Protein AF-A0A7X6NY94-F1 (afdb_monomer)

Foldseek 3Di:
DDDDDDDDDDDDDDDDDDDDDDDDDDDDDDDDDDDDDDDDDDPPPPPPDPPPPPDAAEADAPDKDKDKDWDAQVCAQAKDWRKHWYDPLWFKKWKAKEKPDPPQWFKWKWKFAQVDPVFQVRGFFTCTSAARHVVVVHGTWMEGAADTHLRGAHHHRDTDMMIIMIRGLGADNRTMMMMMIMHTHNDDDDHHDFFQAADQFQFLWQAWDKFKEAQADEARRAHVQGHDLVLLVVLCVVLPHQEAEHAHELGDRCRRVCNVVCVVPSNHHYWYKYWLQGQQFIKIKTHAHDGSQDRSDPHPPDHVQSSLVVSVLSVIQIAGELQQPQDCVRRPVPPGRHHHRCVVRHDLLSHLEYELAEADQAAPLAGDPSSVVSVVVVLVSVQQPRLYAYFHHNNDRNRNCGQQKMKIFGFSTNHPVRRSVRSNLNRMKIQSRGPPQAKDKWKWWDDPRDIDGFSEEDQDQKTKIKMKIAQQAQKKKFKDKSRHTDDMDHDNDRMDMDIDMDGWDPPRGHLQTIWIWMFIAHPRGTRMTGHTYHYHNDGRDRDDPDNDHDDDDDDDDDDDDDDDDDDDDDDDDDDDDDDPVVVSVVVVVVVVVVVVVVVVVVVVVVPDDDDDDDDD

Sequence (616 aa):
MGQTTGTAAQNTTKNTATARGASALVIASAITAVVAMAGLTAPAATAQQPADAQRVPACVPNEVLKLSGAVEHAAQKTYLLVPFEVPRGVTRVEVGYTWAPLESTTLDLGLWDPDGYDNPDGFRGWGGSRQGRLDKGMAHSWVQADSADRGFTPGPVEPGTWHVELGLAEVADAGATYNVEVLCSDGPVGEAPTADPVDPDHVANDAAGWYRADFHMHSYHSAPNAPSYDEFVNYARAARLDILPVTEYVVTRHQNELGAAQRANPDLLIWPGREIITYFGHATVFGETPSTVEYRHGFEDVTLRGIQTDSVADGAVFGIAHPTVFPEAQFGSTCRGCEFQLGDDIDWSAVTTVEVVTNDTTVGGVENPFIQTAIEFWQARLNEGHRITAVSGSDDKAGPELGSSATMIYAEELSRAGVSRALRAGRAYVQVRGAAGSPTIEFSATADGTTALMGETLVAPQGEFLLEVAGAAGQSVHVIRNGVETASEPVGGETHTMRWTGERDPATEGPLGTYWRIEVRDAVGRTVISNPIFLADTAPVMTEPSTTQRPADTADTEPADRAAVTDAAAETDTPWGVGVGWVWALFGVLALALVAVIRTVAAARSSHPRTTPPAT

Structure (mmCIF, N/CA/C/O backbone):
data_AF-A0A7X6NY94-F1
#
_entry.id   AF-A0A7X6NY94-F1
#
loop_
_atom_site.group_PDB
_atom_site.id
_atom_site.type_symbol
_atom_site.label_atom_id
_atom_site.label_alt_id
_atom_site.label_comp_id
_atom_site.label_asym_id
_atom_site.label_entity_id
_atom_site.label_seq_id
_atom_site.pdbx_PDB_ins_code
_atom_site.Cartn_x
_atom_site.Cartn_y
_atom_site.Cartn_z
_atom_site.occupancy
_atom_site.B_iso_or_equiv
_atom_site.auth_seq_id
_atom_site.auth_comp_id
_atom_site.auth_asym_id
_atom_site.auth_atom_id
_atom_site.pdbx_PDB_model_num
ATOM 1 N N . MET A 1 1 ? -25.349 54.680 50.128 1.00 32.59 1 MET A N 1
ATOM 2 C CA . MET A 1 1 ? -25.637 56.119 50.330 1.00 32.59 1 MET A CA 1
ATOM 3 C C . MET A 1 1 ? -24.506 56.935 49.719 1.00 32.59 1 MET A C 1
ATOM 5 O O . MET A 1 1 ? -23.387 56.678 50.124 1.00 32.59 1 MET A O 1
ATOM 9 N N . GLY A 1 2 ? -24.826 57.820 48.756 1.00 30.81 2 GLY A N 1
ATOM 10 C CA . GLY A 1 2 ? -24.146 59.087 48.377 1.00 30.81 2 GLY A CA 1
ATOM 11 C C . GLY A 1 2 ? -22.627 59.079 48.130 1.00 30.81 2 GLY A C 1
ATOM 12 O O . GLY A 1 2 ? -21.875 58.699 49.009 1.00 30.81 2 GLY A O 1
ATOM 13 N N . GLN A 1 3 ? -22.143 59.426 46.925 1.00 30.77 3 GLN A N 1
ATOM 14 C CA . GLN A 1 3 ? -21.734 60.804 46.538 1.00 30.77 3 GLN A CA 1
ATOM 15 C C . GLN A 1 3 ? -20.610 61.359 47.451 1.00 30.77 3 GLN A C 1
ATOM 17 O O . GLN A 1 3 ? -20.750 61.343 48.662 1.00 30.77 3 GLN A O 1
ATOM 22 N N . THR A 1 4 ? -19.461 61.881 46.997 1.00 30.88 4 THR A N 1
ATOM 23 C CA . THR A 1 4 ? -19.241 62.888 45.937 1.00 30.88 4 THR A CA 1
ATOM 24 C C . THR A 1 4 ? -17.731 63.220 45.828 1.00 30.88 4 THR A C 1
ATOM 26 O O . THR A 1 4 ? -17.069 63.345 46.850 1.00 30.88 4 THR A O 1
ATOM 29 N N . THR A 1 5 ? -17.237 63.375 44.590 1.00 33.22 5 THR A N 1
ATOM 30 C CA . THR A 1 5 ? -16.370 64.447 44.015 1.00 33.22 5 THR A CA 1
ATOM 31 C C . THR A 1 5 ? -15.153 65.060 44.745 1.00 33.22 5 THR A C 1
ATOM 33 O O . THR A 1 5 ? -15.278 65.566 45.853 1.00 33.22 5 THR A O 1
ATOM 36 N N . GLY A 1 6 ? -14.074 65.273 43.963 1.00 28.31 6 GLY A N 1
ATOM 37 C CA . GLY A 1 6 ? -13.203 66.475 43.999 1.00 28.31 6 GLY A CA 1
ATOM 38 C C . GLY A 1 6 ? -11.689 66.182 43.980 1.00 28.31 6 GLY A C 1
ATOM 39 O O . GLY A 1 6 ? -11.174 65.671 44.962 1.00 28.31 6 GLY A O 1
ATOM 40 N N . THR A 1 7 ? -10.977 66.290 42.838 1.00 29.22 7 THR A N 1
ATOM 41 C CA . THR A 1 7 ? -10.109 67.430 42.385 1.00 29.22 7 THR A CA 1
ATOM 42 C C . THR A 1 7 ? -9.039 67.879 43.393 1.00 29.22 7 THR A C 1
ATOM 44 O O . THR A 1 7 ? -9.385 68.121 44.536 1.00 29.22 7 THR A O 1
ATOM 47 N N . ALA A 1 8 ? -7.773 68.199 43.097 1.00 27.72 8 ALA A N 1
ATOM 48 C CA . ALA A 1 8 ? -6.822 68.121 41.978 1.00 27.72 8 ALA A CA 1
ATOM 49 C C . ALA A 1 8 ? -5.482 68.714 42.522 1.00 27.72 8 ALA A C 1
ATOM 51 O O . ALA A 1 8 ? -5.552 69.517 43.449 1.00 27.72 8 ALA A O 1
ATOM 52 N N . ALA A 1 9 ? -4.316 68.383 41.929 1.00 28.88 9 ALA A N 1
ATOM 53 C CA . ALA A 1 9 ? -3.130 69.254 41.679 1.00 28.88 9 ALA A CA 1
ATOM 54 C C . ALA A 1 9 ? -1.736 68.608 41.929 1.00 28.88 9 ALA A C 1
ATOM 56 O O . ALA A 1 9 ? -1.391 68.309 43.063 1.00 28.88 9 ALA A O 1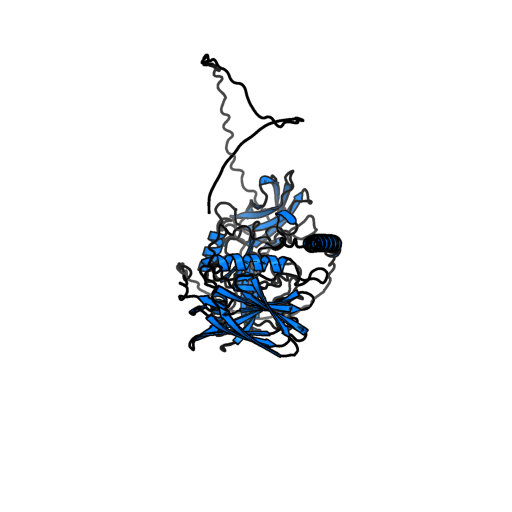
ATOM 57 N N . GLN A 1 10 ? -0.972 68.468 40.821 1.00 29.17 10 GLN A N 1
ATOM 58 C CA . GLN A 1 10 ? 0.436 68.876 40.527 1.00 29.17 10 GLN A CA 1
ATOM 59 C C . GLN A 1 10 ? 1.552 68.586 41.564 1.00 29.17 10 GLN A C 1
ATOM 61 O O . GLN A 1 10 ? 1.364 68.807 42.745 1.00 29.17 10 GLN A O 1
ATOM 66 N N . ASN A 1 11 ? 2.812 68.229 41.269 1.00 28.19 11 ASN A N 1
ATOM 67 C CA . ASN A 1 11 ? 3.702 68.126 40.094 1.00 28.19 11 ASN A CA 1
ATOM 68 C C . ASN A 1 11 ? 4.968 67.380 40.633 1.00 28.19 11 ASN A C 1
ATOM 70 O O . ASN A 1 11 ? 5.318 67.591 41.791 1.00 28.19 11 ASN A O 1
ATOM 74 N N . THR A 1 12 ? 5.695 66.502 39.926 1.00 29.38 12 THR A N 1
ATOM 75 C CA . THR A 1 12 ? 6.967 66.848 39.243 1.00 29.38 12 THR A CA 1
ATOM 76 C C . THR A 1 12 ? 7.635 65.603 38.611 1.00 29.38 12 THR A C 1
ATOM 78 O O . THR A 1 12 ? 8.015 64.658 39.289 1.00 29.38 12 THR A O 1
ATOM 81 N N . THR A 1 13 ? 7.778 65.647 37.282 1.00 28.64 13 THR A N 1
ATOM 82 C CA . THR A 1 13 ? 8.918 65.241 36.418 1.00 28.64 13 THR A CA 1
ATOM 83 C C . THR A 1 13 ? 9.924 64.146 36.839 1.00 28.64 13 THR A C 1
ATOM 85 O O . THR A 1 13 ? 10.750 64.380 37.718 1.00 28.64 13 THR A O 1
ATOM 88 N N . LYS A 1 14 ? 10.084 63.113 35.986 1.00 29.05 14 LYS A N 1
ATOM 89 C CA . LYS A 1 14 ? 11.207 63.004 35.014 1.00 29.05 14 LYS A CA 1
ATOM 90 C C . LYS A 1 14 ? 10.949 61.940 33.922 1.00 29.05 14 LYS A C 1
ATOM 92 O O . LYS A 1 14 ? 10.475 60.848 34.198 1.00 29.05 14 LYS A O 1
ATOM 97 N N . ASN A 1 15 ? 11.258 62.341 32.687 1.00 29.03 15 ASN A N 1
ATOM 98 C CA . ASN A 1 15 ? 10.949 61.732 31.385 1.00 29.03 15 ASN A CA 1
ATOM 99 C C . ASN A 1 15 ? 11.838 60.543 30.982 1.00 29.03 15 ASN A C 1
ATOM 101 O O . ASN A 1 15 ? 13.013 60.511 31.337 1.00 29.03 15 ASN A O 1
ATOM 105 N N . THR A 1 16 ? 11.319 59.689 30.088 1.00 30.47 16 THR A N 1
ATOM 106 C CA . THR A 1 16 ? 11.803 59.451 28.694 1.00 30.47 16 THR A CA 1
ATOM 107 C C . THR A 1 16 ? 10.852 58.431 28.029 1.00 30.47 16 THR A C 1
ATOM 109 O O . THR A 1 16 ? 10.812 57.279 28.428 1.00 30.47 16 THR A O 1
ATOM 112 N N . ALA A 1 17 ? 9.833 58.832 27.260 1.00 29.00 17 ALA A N 1
ATOM 113 C CA . ALA A 1 17 ? 9.810 59.375 25.890 1.00 29.00 17 ALA A CA 1
ATOM 114 C C . ALA A 1 17 ? 10.025 58.324 24.776 1.00 29.00 17 ALA A C 1
ATOM 116 O O . ALA A 1 17 ? 11.103 58.193 24.207 1.00 29.00 17 ALA A O 1
ATOM 117 N N . THR A 1 18 ? 8.934 57.640 24.427 1.00 38.44 18 THR A N 1
ATOM 118 C CA . THR A 1 18 ? 8.571 57.225 23.061 1.00 38.44 18 THR A CA 1
ATOM 119 C C . THR A 1 18 ? 8.146 58.440 22.231 1.00 38.44 18 THR A C 1
ATOM 121 O O . THR A 1 18 ? 7.440 59.299 22.760 1.00 38.44 18 THR A O 1
ATOM 124 N N . ALA A 1 19 ? 8.439 58.476 20.927 1.00 29.94 19 ALA A N 1
ATOM 125 C CA . ALA A 1 19 ? 7.679 59.310 19.991 1.00 29.94 19 ALA A CA 1
ATOM 126 C C . ALA A 1 19 ? 7.686 58.744 18.561 1.00 29.94 19 ALA A C 1
ATOM 128 O O . ALA A 1 19 ? 8.735 58.552 17.950 1.00 29.94 19 ALA A O 1
ATOM 129 N N . ARG A 1 20 ? 6.474 58.529 18.035 1.00 35.94 20 ARG A N 1
ATOM 130 C CA . ARG A 1 20 ? 6.121 58.571 16.609 1.00 35.94 20 ARG A CA 1
ATOM 131 C C . ARG A 1 20 ? 5.634 59.988 16.267 1.00 35.94 20 ARG A C 1
ATOM 133 O O . ARG A 1 20 ? 5.063 60.649 17.130 1.00 35.94 20 ARG A O 1
ATOM 140 N N . GLY A 1 21 ? 5.728 60.356 14.988 1.00 29.72 21 GLY A N 1
ATOM 141 C CA . GLY A 1 21 ? 4.975 61.448 14.345 1.00 29.72 21 GLY A CA 1
ATOM 142 C C . GLY A 1 21 ? 5.889 62.571 13.845 1.00 29.72 21 GLY A C 1
ATOM 143 O O . GLY A 1 21 ? 6.532 63.229 14.646 1.00 29.72 21 GLY A O 1
ATOM 144 N N . ALA A 1 22 ? 6.135 62.709 12.540 1.00 34.19 22 ALA A N 1
ATOM 145 C CA . ALA A 1 22 ? 5.253 63.214 11.474 1.00 34.19 22 ALA A CA 1
ATOM 146 C C . ALA A 1 22 ? 5.587 64.676 11.134 1.00 34.19 22 ALA A C 1
ATOM 148 O O . ALA A 1 22 ? 5.623 65.530 12.013 1.00 34.19 22 ALA A O 1
ATOM 149 N N . SER A 1 23 ? 5.763 64.969 9.845 1.00 27.16 23 SER A N 1
ATOM 150 C CA . SER A 1 23 ? 5.424 66.263 9.240 1.00 27.16 23 SER A CA 1
ATOM 151 C C . SER A 1 23 ? 5.294 66.111 7.725 1.00 27.16 23 SER A C 1
ATOM 153 O O . SER A 1 23 ? 6.116 65.474 7.073 1.00 27.16 23 SER A O 1
ATOM 155 N N . ALA A 1 24 ? 4.205 66.676 7.211 1.00 31.03 24 ALA A N 1
ATOM 156 C CA . ALA A 1 24 ? 3.831 66.804 5.808 1.00 31.03 24 ALA A CA 1
ATOM 157 C C . ALA A 1 24 ? 4.477 68.051 5.166 1.00 31.03 24 ALA A C 1
ATOM 159 O O . ALA A 1 24 ? 4.896 68.941 5.904 1.00 31.03 24 ALA A O 1
ATOM 160 N N . LEU A 1 25 ? 4.486 68.149 3.823 1.00 31.06 25 LEU A N 1
ATOM 161 C CA . LEU A 1 25 ? 3.691 69.115 3.021 1.00 31.06 25 LEU A CA 1
ATOM 162 C C . LEU A 1 25 ? 4.217 69.240 1.554 1.00 31.06 25 LEU A C 1
ATOM 164 O O . LEU A 1 25 ? 5.357 69.639 1.368 1.00 31.06 25 LEU A O 1
ATOM 168 N N . VAL A 1 26 ? 3.360 68.875 0.570 1.00 31.17 26 VAL A N 1
ATOM 169 C CA . VAL A 1 26 ? 2.935 69.522 -0.726 1.00 31.17 26 VAL A CA 1
ATOM 170 C C . VAL A 1 26 ? 4.036 70.209 -1.599 1.00 31.17 26 VAL A C 1
ATOM 172 O O . VAL A 1 26 ? 4.880 70.909 -1.068 1.00 31.17 26 VAL A O 1
ATOM 175 N N . ILE A 1 27 ? 4.129 70.139 -2.944 1.00 28.53 27 ILE A N 1
ATOM 176 C CA . ILE A 1 27 ? 3.182 70.469 -4.043 1.00 28.53 27 ILE A CA 1
ATOM 177 C C . ILE A 1 27 ? 3.674 69.848 -5.383 1.00 28.53 27 ILE A C 1
ATOM 179 O O . ILE A 1 27 ? 4.869 69.709 -5.617 1.00 28.53 27 ILE A O 1
ATOM 183 N N . ALA A 1 28 ? 2.710 69.532 -6.256 1.00 32.38 28 ALA A N 1
ATOM 184 C CA . ALA A 1 28 ? 2.757 68.992 -7.620 1.00 32.38 28 ALA A CA 1
ATOM 185 C C . ALA A 1 28 ? 3.628 69.709 -8.680 1.00 32.38 28 ALA A C 1
ATOM 187 O O . ALA A 1 28 ? 3.784 70.927 -8.636 1.00 32.38 28 ALA A O 1
ATOM 188 N N . SER A 1 29 ? 4.016 68.974 -9.738 1.00 27.92 29 SER A N 1
ATOM 189 C CA . SER A 1 29 ? 3.728 69.303 -11.156 1.00 27.92 29 SER A CA 1
ATOM 190 C C . SER A 1 29 ? 4.192 68.202 -12.127 1.00 27.92 29 SER A C 1
ATOM 192 O O . SER A 1 29 ? 5.144 67.477 -11.864 1.00 27.92 29 SER A O 1
ATOM 194 N N . ALA A 1 30 ? 3.451 68.092 -13.231 1.00 36.19 30 ALA A N 1
ATOM 195 C CA . ALA A 1 30 ? 3.515 67.112 -14.313 1.00 36.19 30 ALA A CA 1
ATOM 196 C C . ALA A 1 30 ? 4.832 67.088 -15.115 1.00 36.19 30 ALA A C 1
ATOM 198 O O . ALA A 1 30 ? 5.547 68.082 -15.123 1.00 36.19 30 ALA A O 1
ATOM 199 N N . ILE A 1 31 ? 5.065 66.001 -15.869 1.00 30.12 31 ILE A N 1
ATOM 200 C CA . ILE A 1 31 ? 5.474 66.007 -17.291 1.00 30.12 31 ILE A CA 1
ATOM 201 C C . ILE A 1 31 ? 5.360 64.580 -17.856 1.00 30.12 31 ILE A C 1
ATOM 203 O O . ILE A 1 31 ? 5.976 63.632 -17.376 1.00 30.12 31 ILE A O 1
ATOM 207 N N 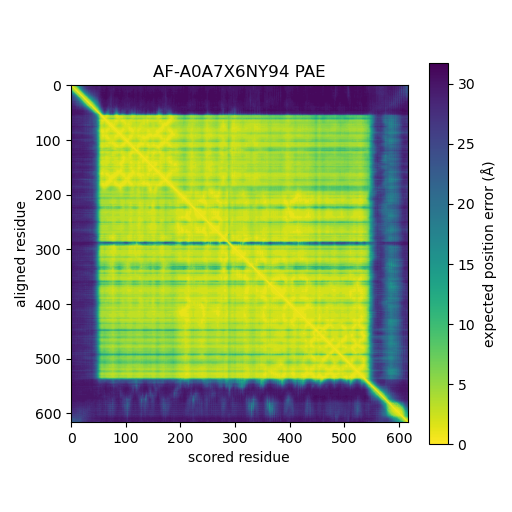. THR A 1 32 ? 4.552 64.462 -18.905 1.00 39.97 32 THR A N 1
ATOM 208 C CA . THR A 1 32 ? 4.471 63.336 -19.836 1.00 39.97 32 THR A CA 1
ATOM 209 C C . THR A 1 32 ? 5.689 63.378 -20.760 1.00 39.97 32 THR A C 1
ATOM 211 O O . THR A 1 32 ? 5.915 64.398 -21.407 1.00 39.97 32 THR A O 1
ATOM 214 N N . ALA A 1 33 ? 6.442 62.284 -20.876 1.00 32.12 33 ALA A N 1
ATOM 215 C CA . ALA A 1 33 ? 7.466 62.127 -21.907 1.00 32.12 33 ALA A CA 1
ATOM 216 C C . ALA A 1 33 ? 7.213 60.833 -22.688 1.00 32.12 33 ALA A C 1
ATOM 218 O O . ALA A 1 33 ? 7.522 59.731 -22.243 1.00 32.12 33 ALA A O 1
ATOM 219 N N . VAL A 1 34 ? 6.616 61.005 -23.867 1.00 39.75 34 VAL A N 1
ATOM 220 C CA . VAL A 1 34 ? 6.594 60.022 -24.950 1.00 39.75 34 VAL A CA 1
ATOM 221 C C . VAL A 1 34 ? 8.007 59.958 -25.524 1.00 39.75 34 VAL A C 1
ATOM 223 O O . VAL A 1 34 ? 8.497 60.957 -26.047 1.00 39.75 34 VAL A O 1
ATOM 226 N N . VAL A 1 35 ? 8.654 58.797 -25.449 1.00 33.88 35 VAL A N 1
ATOM 227 C CA . VAL A 1 35 ? 9.869 58.516 -26.222 1.00 33.88 35 VAL A CA 1
ATOM 228 C C . VAL A 1 35 ? 9.495 57.542 -27.328 1.00 33.88 35 VAL A C 1
ATOM 230 O O . VAL A 1 35 ? 9.319 56.348 -27.107 1.00 33.88 35 VAL A O 1
ATOM 233 N N . ALA A 1 36 ? 9.352 58.089 -28.532 1.00 38.28 36 ALA A N 1
ATOM 234 C CA . ALA A 1 36 ? 9.341 57.331 -29.768 1.00 38.28 36 ALA A CA 1
ATOM 235 C C . ALA A 1 36 ? 10.786 56.933 -30.103 1.00 38.28 36 ALA A C 1
ATOM 237 O O . ALA A 1 36 ? 11.604 57.786 -30.443 1.00 38.28 36 ALA A O 1
ATOM 238 N N . MET A 1 37 ? 11.100 55.642 -30.008 1.00 33.44 37 MET A N 1
ATOM 239 C CA . MET A 1 37 ? 12.315 55.068 -30.586 1.00 33.44 37 MET A CA 1
ATOM 240 C C . MET A 1 37 ? 11.949 54.431 -31.924 1.00 33.44 37 MET A C 1
ATOM 242 O O . MET A 1 37 ? 11.422 53.323 -31.988 1.00 33.44 37 MET A O 1
ATOM 246 N N . ALA A 1 38 ? 12.214 55.170 -33.000 1.00 38.31 38 ALA A N 1
ATOM 247 C CA . ALA A 1 38 ? 12.243 54.644 -34.354 1.00 38.31 38 ALA A CA 1
ATOM 248 C C . ALA A 1 38 ? 13.493 53.760 -34.507 1.00 38.31 38 ALA A C 1
ATOM 250 O O . ALA A 1 38 ? 14.601 54.259 -34.701 1.00 38.31 38 ALA A O 1
ATOM 251 N N . GLY A 1 39 ? 13.313 52.446 -34.380 1.00 32.72 39 GLY A N 1
ATOM 252 C CA . GLY A 1 39 ? 14.311 51.454 -34.764 1.00 32.72 39 GLY A CA 1
ATOM 253 C C . GLY A 1 39 ? 14.253 51.217 -36.270 1.00 32.72 39 GLY A C 1
ATOM 254 O O . GLY A 1 39 ? 13.211 50.841 -36.803 1.00 32.72 39 GLY A O 1
ATOM 255 N N . LEU A 1 40 ? 15.371 51.461 -36.952 1.00 37.47 40 LEU A N 1
ATOM 256 C CA . LEU A 1 40 ? 15.571 51.114 -38.353 1.00 37.47 40 LEU A CA 1
ATOM 257 C C . LEU A 1 40 ? 15.333 49.614 -38.576 1.00 37.47 40 LEU A C 1
ATOM 259 O O . LEU A 1 40 ? 15.922 48.767 -37.910 1.00 37.47 40 LEU A O 1
ATOM 263 N N . THR A 1 41 ? 14.495 49.301 -39.558 1.00 36.94 41 THR A N 1
ATOM 264 C CA . THR A 1 41 ? 14.276 47.955 -40.084 1.00 36.94 41 THR A CA 1
ATOM 265 C C . THR A 1 41 ? 15.526 47.467 -40.819 1.00 36.94 41 THR A C 1
ATOM 267 O O . THR A 1 41 ? 15.808 47.919 -41.930 1.00 36.94 41 THR A O 1
ATOM 270 N N . ALA A 1 42 ? 16.252 46.520 -40.230 1.00 41.75 42 ALA A N 1
ATOM 271 C CA . ALA A 1 42 ? 17.051 45.562 -40.986 1.00 41.75 42 ALA A CA 1
ATOM 272 C C . ALA A 1 42 ? 16.210 44.283 -41.136 1.00 41.75 42 ALA A C 1
ATOM 274 O O . ALA A 1 42 ? 15.584 43.873 -40.154 1.00 41.75 42 ALA A O 1
ATOM 275 N N . PRO A 1 43 ? 16.142 43.646 -42.319 1.00 34.75 43 PRO A N 1
ATOM 276 C CA . PRO A 1 43 ? 15.462 42.370 -42.440 1.00 34.75 43 PRO A CA 1
ATOM 277 C C . PRO A 1 43 ? 16.298 41.342 -41.676 1.00 34.75 43 PRO A C 1
ATOM 279 O O . PRO A 1 43 ? 17.362 40.929 -42.134 1.00 34.75 43 PRO A O 1
ATOM 282 N N . ALA A 1 44 ? 15.839 40.949 -40.489 1.00 34.38 44 ALA A N 1
ATOM 283 C CA . ALA A 1 44 ? 16.283 39.701 -39.902 1.00 34.38 44 ALA A CA 1
ATOM 284 C C . ALA A 1 44 ? 15.772 38.607 -40.840 1.00 34.38 44 ALA A C 1
ATOM 286 O O . ALA A 1 44 ? 14.573 38.344 -40.909 1.00 34.38 44 ALA A O 1
ATOM 287 N N . ALA A 1 45 ? 16.681 38.040 -41.630 1.00 37.91 45 ALA A N 1
ATOM 288 C CA . ALA A 1 45 ? 16.433 36.780 -42.294 1.00 37.91 45 ALA A CA 1
ATOM 289 C C . ALA A 1 45 ? 16.026 35.794 -41.196 1.00 37.91 45 ALA A C 1
ATOM 291 O O . ALA A 1 45 ? 16.847 35.400 -40.369 1.00 37.91 45 ALA A O 1
ATOM 292 N N . THR A 1 46 ? 14.744 35.447 -41.157 1.00 37.75 46 THR A N 1
ATOM 293 C CA . THR A 1 46 ? 14.263 34.259 -40.471 1.00 37.75 46 THR A CA 1
ATOM 294 C C . THR A 1 46 ? 14.927 33.083 -41.167 1.00 37.75 46 THR A C 1
ATOM 296 O O . THR A 1 46 ? 14.424 32.554 -42.158 1.00 37.75 46 THR A O 1
ATOM 299 N N . ALA A 1 47 ? 16.109 32.706 -40.684 1.00 39.84 47 ALA A N 1
ATOM 300 C CA . ALA A 1 47 ? 16.592 31.353 -40.838 1.00 39.84 47 ALA A CA 1
ATOM 301 C C . ALA A 1 47 ? 15.615 30.489 -40.040 1.00 39.84 47 ALA A C 1
ATOM 303 O O . ALA A 1 47 ? 15.801 30.241 -38.853 1.00 39.84 47 ALA A O 1
ATOM 304 N N . GLN A 1 48 ? 14.512 30.118 -40.690 1.00 34.59 48 GLN A N 1
ATOM 305 C CA . GLN A 1 48 ? 13.716 28.978 -40.288 1.00 34.59 48 GLN A CA 1
ATOM 306 C C . GLN A 1 48 ? 14.704 27.809 -40.296 1.00 34.59 48 GLN A C 1
ATOM 308 O O . GLN A 1 48 ? 15.103 27.340 -41.365 1.00 34.59 48 GLN A O 1
ATOM 313 N N . GLN A 1 49 ? 15.187 27.411 -39.118 1.00 37.22 49 GLN A N 1
ATOM 314 C CA . GLN A 1 49 ? 15.798 26.100 -38.990 1.00 37.22 49 GLN A CA 1
ATOM 315 C C . GLN A 1 49 ? 14.736 25.104 -39.464 1.00 37.22 49 GLN A C 1
ATOM 317 O O . GLN A 1 49 ? 13.590 25.194 -39.008 1.00 37.22 49 GLN A O 1
ATOM 322 N N . PRO A 1 50 ? 15.050 24.211 -40.414 1.00 38.91 50 PRO A N 1
ATOM 323 C CA . PRO A 1 50 ? 14.157 23.102 -40.676 1.00 38.91 50 PRO A CA 1
ATOM 324 C C . PRO A 1 50 ? 13.983 22.363 -39.349 1.00 38.91 50 PRO A C 1
ATOM 326 O O . PRO A 1 50 ? 14.965 22.094 -38.657 1.00 38.91 50 PRO A O 1
ATOM 329 N N . ALA A 1 51 ? 12.734 22.101 -38.971 1.00 42.69 51 ALA A N 1
ATOM 330 C CA . ALA A 1 51 ? 12.437 21.123 -37.944 1.00 42.69 51 ALA A CA 1
ATOM 331 C C . ALA A 1 51 ? 12.940 19.776 -38.479 1.00 42.69 51 ALA A C 1
ATOM 333 O O . ALA A 1 51 ? 12.237 19.099 -39.228 1.00 42.69 51 ALA A O 1
ATOM 334 N N . ASP A 1 52 ? 14.193 19.437 -38.177 1.00 41.91 52 ASP A N 1
ATOM 335 C CA . ASP A 1 52 ? 14.646 18.058 -38.234 1.00 41.91 52 ASP A CA 1
ATOM 336 C C . ASP A 1 52 ? 13.779 17.325 -37.2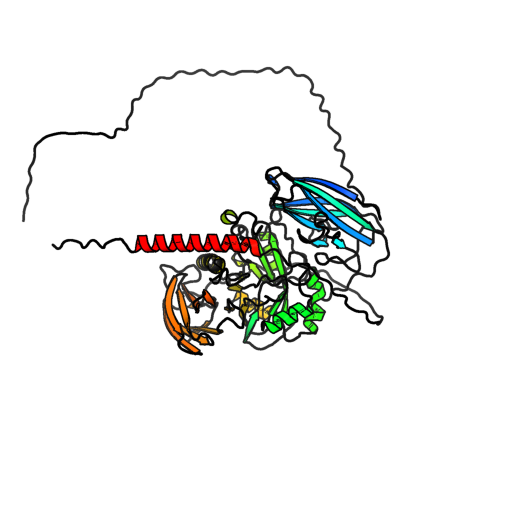14 1.00 41.91 52 ASP A C 1
ATOM 338 O O . ASP A 1 52 ? 13.955 17.474 -36.005 1.00 41.91 52 ASP A O 1
ATOM 342 N N . ALA A 1 53 ? 12.784 16.585 -37.701 1.00 48.59 53 ALA A N 1
ATOM 343 C CA . ALA A 1 53 ? 12.176 15.529 -36.916 1.00 48.59 53 ALA A CA 1
ATOM 344 C C . ALA A 1 53 ? 13.318 14.563 -36.591 1.00 48.59 53 ALA A C 1
ATOM 346 O O . ALA A 1 53 ? 13.741 13.782 -37.447 1.00 48.59 53 ALA A O 1
ATOM 347 N N . GLN A 1 54 ? 13.900 14.717 -35.403 1.00 62.16 54 GLN A N 1
ATOM 348 C CA . GLN A 1 54 ? 15.021 13.913 -34.954 1.00 62.16 54 GLN A CA 1
ATOM 349 C C . GLN A 1 54 ? 14.565 12.458 -34.988 1.00 62.16 54 GLN A C 1
ATOM 351 O O . GLN A 1 54 ? 13.678 12.050 -34.244 1.00 62.16 54 GLN A O 1
ATOM 356 N N . ARG A 1 55 ? 15.099 11.703 -35.951 1.00 84.25 55 ARG A N 1
ATOM 357 C CA . ARG A 1 55 ? 14.695 10.321 -36.187 1.00 84.25 55 ARG A CA 1
ATOM 358 C C . ARG A 1 55 ? 15.016 9.514 -34.927 1.00 84.25 55 ARG A C 1
ATOM 360 O O . ARG A 1 55 ? 16.166 9.526 -34.486 1.00 84.25 55 ARG A O 1
ATOM 367 N N . VAL A 1 56 ? 14.013 8.833 -34.375 1.00 93.00 56 VAL A N 1
ATOM 368 C CA . VAL A 1 56 ? 14.173 7.968 -33.202 1.00 93.00 56 VAL A CA 1
ATOM 369 C C . VAL A 1 56 ? 15.231 6.891 -33.515 1.00 93.00 56 VAL A C 1
ATOM 371 O O . VAL A 1 56 ? 15.147 6.254 -34.572 1.00 93.00 56 VAL A O 1
ATOM 374 N N . PRO A 1 57 ? 16.275 6.720 -32.680 1.00 96.00 57 PRO A N 1
ATOM 375 C CA . PRO A 1 57 ? 17.328 5.737 -32.928 1.00 96.00 57 PRO A CA 1
ATOM 376 C C . PRO A 1 57 ? 16.808 4.300 -32.848 1.00 96.00 57 PRO A C 1
ATOM 378 O O . PRO A 1 57 ? 16.034 3.973 -31.955 1.00 96.00 57 PRO A O 1
ATOM 381 N N . ALA A 1 58 ? 17.268 3.429 -33.748 1.00 96.62 58 ALA A N 1
ATOM 382 C CA . ALA A 1 58 ? 16.884 2.020 -33.755 1.00 96.62 58 ALA A CA 1
ATOM 383 C C . ALA A 1 58 ? 17.850 1.143 -32.957 1.00 96.62 58 ALA A C 1
ATOM 385 O O . ALA A 1 58 ? 19.069 1.288 -33.056 1.00 96.62 58 ALA A O 1
ATOM 386 N N . CYS A 1 59 ? 17.287 0.197 -32.213 1.00 96.62 59 CYS A N 1
ATOM 387 C CA . CYS A 1 59 ? 17.998 -0.828 -31.472 1.00 96.62 59 CYS A CA 1
ATOM 388 C C . CYS A 1 59 ? 18.355 -1.989 -32.413 1.00 96.62 59 CYS A C 1
ATOM 390 O O . CYS A 1 59 ? 17.565 -2.905 -32.644 1.00 96.62 59 CYS A O 1
ATOM 392 N N . VAL A 1 60 ? 19.531 -1.909 -33.038 1.00 95.62 60 VAL A N 1
ATOM 393 C CA . VAL A 1 60 ? 20.023 -2.954 -33.948 1.00 95.62 60 VAL A CA 1
ATOM 394 C C . VAL A 1 60 ? 20.372 -4.209 -33.134 1.00 95.62 60 VAL A C 1
ATOM 396 O O . VAL A 1 60 ? 21.097 -4.088 -32.144 1.00 95.62 60 VAL A O 1
ATOM 399 N N . PRO A 1 61 ? 19.897 -5.411 -33.522 1.00 94.81 61 PRO A N 1
ATOM 400 C CA . PRO A 1 61 ? 20.201 -6.632 -32.786 1.00 94.81 61 PRO A CA 1
ATOM 401 C C . PRO A 1 61 ? 21.703 -6.855 -32.584 1.00 94.81 61 PRO A C 1
ATOM 403 O O . PRO A 1 61 ? 22.484 -6.778 -33.534 1.00 94.81 61 PRO A O 1
ATOM 406 N N . ASN A 1 62 ? 22.088 -7.205 -31.357 1.00 90.12 62 ASN A N 1
ATOM 407 C CA . ASN A 1 62 ? 23.458 -7.473 -30.911 1.00 90.12 62 ASN A CA 1
ATOM 408 C C . ASN A 1 62 ? 24.402 -6.251 -30.911 1.00 90.12 62 ASN A C 1
ATOM 410 O O . ASN A 1 62 ? 25.617 -6.412 -30.776 1.00 90.12 62 ASN A O 1
ATOM 414 N N . GLU A 1 63 ? 23.862 -5.034 -31.016 1.00 95.94 63 GLU A N 1
ATOM 415 C CA . GLU A 1 63 ? 24.594 -3.780 -30.820 1.00 95.94 63 GLU A CA 1
ATOM 416 C C . GLU A 1 63 ? 24.066 -3.025 -29.592 1.00 95.94 63 GLU A C 1
ATOM 418 O O . GLU A 1 63 ? 22.892 -3.119 -29.240 1.00 95.94 63 GLU A O 1
ATOM 423 N N . VAL A 1 64 ? 24.941 -2.254 -28.935 1.00 97.62 64 VAL A N 1
ATOM 424 C CA . VAL A 1 64 ? 24.537 -1.399 -27.809 1.00 97.62 64 VAL A CA 1
ATOM 425 C C . VAL A 1 64 ? 24.069 -0.052 -28.338 1.00 97.62 64 VAL A C 1
ATOM 427 O O . VAL A 1 64 ? 24.887 0.760 -28.781 1.00 97.62 64 VAL A O 1
ATOM 430 N N . LEU A 1 65 ? 22.770 0.219 -28.239 1.00 98.50 65 LEU A N 1
ATOM 431 C CA . LEU A 1 65 ? 22.232 1.552 -28.470 1.00 98.50 65 LEU A CA 1
ATOM 432 C C . LEU A 1 65 ? 22.431 2.396 -27.206 1.00 98.50 65 LEU A C 1
ATOM 434 O O . LEU A 1 65 ? 21.903 2.071 -26.147 1.00 98.50 65 LEU A O 1
ATOM 438 N N . LYS A 1 66 ? 23.190 3.490 -27.315 1.00 98.25 66 LYS A N 1
ATOM 439 C CA . LYS A 1 66 ? 23.431 4.422 -26.205 1.00 98.25 66 LYS A CA 1
ATOM 440 C C . LYS A 1 66 ? 22.644 5.706 -26.404 1.00 98.25 66 LYS A C 1
ATOM 442 O O . LYS A 1 66 ? 22.830 6.392 -27.408 1.00 98.25 66 LYS A O 1
ATOM 447 N N . LEU A 1 67 ? 21.809 6.037 -25.430 1.00 98.38 67 LEU A N 1
ATOM 448 C CA . LEU A 1 67 ? 20.973 7.232 -25.407 1.00 98.38 67 LEU A CA 1
ATOM 449 C C . LEU A 1 67 ? 21.368 8.050 -24.183 1.00 98.38 67 LEU A C 1
ATOM 451 O O . LEU A 1 67 ? 21.399 7.529 -23.073 1.00 98.38 67 LEU A O 1
ATOM 455 N N . SER A 1 68 ? 21.715 9.317 -24.365 1.00 97.88 68 SER A N 1
ATOM 456 C CA . SER A 1 68 ? 22.163 10.167 -23.265 1.00 97.88 68 SER A CA 1
ATOM 457 C C . SER A 1 68 ? 21.495 11.527 -23.300 1.00 97.88 68 SER A C 1
ATOM 459 O O . SER A 1 68 ? 21.079 12.016 -24.351 1.00 97.88 68 SER A O 1
ATOM 461 N N . GLY A 1 69 ? 21.398 12.139 -22.126 1.00 98.00 69 GLY A N 1
ATOM 462 C CA . GLY A 1 69 ? 20.776 13.440 -21.962 1.00 98.00 69 GLY A CA 1
ATOM 463 C C . GLY A 1 69 ? 21.094 14.059 -20.611 1.00 98.00 69 GLY A C 1
ATOM 464 O O . GLY A 1 69 ? 21.899 13.541 -19.833 1.00 98.00 69 GLY A O 1
ATOM 465 N N . ALA A 1 70 ? 20.462 15.198 -20.354 1.00 98.31 70 ALA A N 1
ATOM 466 C CA . ALA A 1 70 ? 20.560 15.918 -19.097 1.00 98.31 70 ALA A CA 1
ATOM 467 C C . ALA A 1 70 ? 19.173 16.377 -18.645 1.00 98.31 70 ALA A C 1
ATOM 469 O O . ALA A 1 70 ? 18.294 16.620 -19.472 1.00 98.31 70 ALA A O 1
ATOM 470 N N . VAL A 1 71 ? 19.005 16.491 -17.335 1.00 98.31 71 VAL A N 1
ATOM 471 C CA . VAL A 1 71 ? 17.809 16.997 -16.670 1.00 98.31 71 VAL A CA 1
ATOM 472 C C . VAL A 1 71 ? 18.218 18.082 -15.684 1.00 98.31 71 VAL A C 1
ATOM 474 O O . VAL A 1 71 ? 19.221 17.963 -14.982 1.00 98.31 71 VAL A O 1
ATOM 477 N N . GLU A 1 72 ? 17.445 19.158 -15.644 1.00 98.31 72 GLU A N 1
ATOM 478 C CA . GLU A 1 72 ? 17.640 20.247 -14.689 1.00 98.31 72 GLU A CA 1
ATOM 479 C C . GLU A 1 72 ? 17.002 19.890 -13.341 1.00 98.31 72 GLU A C 1
ATOM 481 O O . GLU A 1 72 ? 16.050 19.113 -13.288 1.00 98.31 72 GLU A O 1
ATOM 486 N N . HIS A 1 73 ? 17.459 20.509 -12.249 1.00 97.56 73 HIS A N 1
ATOM 487 C CA . HIS A 1 73 ? 16.896 20.298 -10.904 1.00 97.56 73 HIS A CA 1
ATOM 488 C C . HIS A 1 73 ? 15.368 20.486 -10.838 1.00 97.56 73 HIS A C 1
ATOM 490 O O . HIS A 1 73 ? 14.668 19.789 -10.104 1.00 97.56 73 HIS A O 1
ATOM 496 N N . ALA A 1 74 ? 14.835 21.418 -11.633 1.00 96.88 74 ALA A N 1
ATOM 497 C CA . ALA A 1 74 ? 13.402 21.698 -11.704 1.00 96.88 74 ALA A CA 1
ATOM 498 C C . ALA A 1 74 ? 12.568 20.531 -12.266 1.00 96.88 74 ALA A C 1
ATOM 500 O O . ALA A 1 74 ? 11.351 20.552 -12.127 1.00 96.88 74 ALA A O 1
ATOM 501 N N . ALA A 1 75 ? 13.205 19.537 -12.893 1.00 95.81 75 ALA A N 1
ATOM 502 C CA . ALA A 1 75 ? 12.553 18.334 -13.399 1.00 95.81 75 ALA A CA 1
ATOM 503 C C . ALA A 1 75 ? 12.456 17.215 -12.346 1.00 95.81 75 ALA A C 1
ATOM 505 O O . ALA A 1 75 ? 11.999 16.126 -12.661 1.00 95.81 75 ALA A O 1
ATOM 506 N N . GLN A 1 76 ? 12.898 17.425 -11.105 1.00 95.38 76 GLN A N 1
ATOM 507 C CA . GLN A 1 76 ? 12.668 16.427 -10.058 1.00 95.38 76 GLN A CA 1
ATOM 508 C C . GLN A 1 76 ? 11.167 16.153 -9.866 1.00 95.38 76 GLN A C 1
ATOM 510 O O . GLN A 1 76 ? 10.329 17.025 -10.104 1.00 95.38 76 GLN A O 1
ATOM 515 N N . LYS A 1 77 ? 10.843 14.956 -9.380 1.00 94.56 77 LYS A N 1
ATOM 516 C CA . LYS A 1 77 ? 9.476 14.480 -9.142 1.00 94.56 77 LYS A CA 1
ATOM 517 C C . LYS A 1 77 ? 8.583 14.518 -10.390 1.00 94.56 77 LYS A C 1
ATOM 519 O O . LYS A 1 77 ? 7.376 14.713 -10.292 1.00 94.56 77 LYS A O 1
ATOM 524 N N . THR A 1 78 ? 9.181 14.317 -11.561 1.00 95.44 78 THR A N 1
ATOM 525 C CA . THR A 1 78 ? 8.476 14.067 -12.824 1.00 95.44 78 THR A CA 1
ATOM 526 C C . THR A 1 78 ? 9.095 12.862 -13.537 1.00 95.44 78 THR A C 1
ATOM 528 O O . THR A 1 78 ? 9.894 12.131 -12.949 1.00 95.44 78 THR A O 1
ATOM 531 N N . TYR A 1 79 ? 8.739 12.653 -14.799 1.00 96.94 79 TYR A N 1
ATOM 532 C CA . TYR A 1 79 ? 9.129 11.493 -15.586 1.00 96.94 79 TYR A CA 1
ATOM 533 C C . TYR A 1 79 ? 9.664 11.943 -16.942 1.00 96.94 79 TYR A C 1
ATOM 535 O O . TYR A 1 79 ? 9.208 12.931 -17.519 1.00 96.94 79 TYR A O 1
ATOM 543 N N . LEU A 1 80 ? 10.656 11.217 -17.446 1.00 97.75 80 LEU A N 1
ATOM 544 C CA . LEU A 1 80 ? 11.252 11.438 -18.755 1.00 97.75 80 LEU A CA 1
ATOM 545 C C . LEU A 1 80 ? 11.160 10.159 -19.583 1.00 97.75 80 LEU A C 1
ATOM 547 O O . LEU A 1 80 ? 11.620 9.106 -19.152 1.00 97.75 80 LEU A O 1
ATOM 551 N N . LEU A 1 81 ? 10.614 10.273 -20.791 1.00 97.69 81 LEU A N 1
ATOM 552 C CA . LEU A 1 81 ? 10.462 9.160 -21.720 1.00 97.69 81 LEU A CA 1
ATOM 553 C C . LEU A 1 81 ? 11.540 9.271 -22.797 1.00 97.69 81 LEU A C 1
ATOM 555 O O . LEU A 1 81 ? 11.642 10.280 -23.497 1.00 97.69 81 LEU A O 1
ATOM 559 N N . VAL A 1 82 ? 12.363 8.233 -22.916 1.00 98.31 82 VAL A N 1
ATOM 560 C CA . VAL A 1 82 ? 13.474 8.159 -23.866 1.00 98.31 82 VAL A CA 1
ATOM 561 C C . VAL A 1 82 ? 13.095 7.177 -24.983 1.00 98.31 82 VAL A C 1
ATOM 563 O O . VAL A 1 82 ? 13.146 5.964 -24.754 1.00 98.31 82 VAL A O 1
ATOM 566 N N . PRO A 1 83 ? 12.697 7.663 -26.176 1.00 98.12 83 PRO A N 1
ATOM 567 C CA . PRO A 1 83 ? 12.199 6.803 -27.244 1.00 98.12 83 PRO A CA 1
ATOM 568 C C . PRO A 1 83 ? 13.327 6.065 -27.977 1.00 98.12 83 PRO A C 1
ATOM 570 O O . PRO A 1 83 ? 14.405 6.621 -28.218 1.00 98.12 83 PRO A O 1
ATOM 573 N N . PHE A 1 84 ? 13.046 4.836 -28.408 1.00 98.50 84 PHE A N 1
ATOM 574 C CA . PHE A 1 84 ? 13.883 4.046 -29.313 1.00 98.50 84 PHE A CA 1
ATOM 575 C C . PHE A 1 84 ? 13.023 3.144 -30.210 1.00 98.50 84 PHE A C 1
ATOM 577 O O . PHE A 1 84 ? 11.920 2.754 -29.846 1.00 98.50 84 PHE A O 1
ATOM 584 N N . GLU A 1 85 ? 13.518 2.799 -31.396 1.00 98.31 85 GLU A N 1
ATOM 585 C CA . GLU A 1 85 ? 12.818 1.901 -32.322 1.00 98.31 85 GLU A CA 1
ATOM 586 C C . GLU A 1 85 ? 13.270 0.453 -32.126 1.00 98.31 85 GLU A C 1
ATOM 588 O O . GLU A 1 85 ? 14.468 0.158 -32.189 1.00 98.31 85 GLU A O 1
ATOM 593 N N . VAL A 1 86 ? 12.313 -0.461 -31.977 1.00 98.50 86 VAL A N 1
ATOM 594 C CA . VAL A 1 86 ? 12.525 -1.913 -31.991 1.00 98.50 86 VAL A CA 1
ATOM 595 C C . VAL A 1 86 ? 12.207 -2.457 -33.389 1.00 98.50 86 VAL A C 1
ATOM 597 O O . VAL A 1 86 ? 11.062 -2.380 -33.843 1.00 98.50 86 VAL A O 1
ATOM 600 N N . PRO A 1 87 ? 13.198 -3.002 -34.122 1.00 97.56 87 PRO A N 1
ATOM 601 C CA . PRO A 1 87 ? 12.968 -3.592 -35.438 1.00 97.56 87 PRO A CA 1
ATOM 602 C C . PRO A 1 87 ? 12.123 -4.871 -35.395 1.00 97.56 87 PRO A C 1
ATOM 604 O O . PRO A 1 87 ? 12.102 -5.610 -34.414 1.00 97.56 87 PRO A O 1
ATOM 607 N N . ARG A 1 88 ? 11.500 -5.210 -36.531 1.00 97.31 88 ARG A N 1
ATOM 608 C CA . ARG A 1 88 ? 10.830 -6.508 -36.708 1.00 97.31 88 ARG A CA 1
ATOM 609 C C . ARG A 1 88 ? 11.820 -7.660 -36.520 1.00 97.31 88 ARG A C 1
ATOM 611 O O . ARG A 1 88 ? 12.873 -7.662 -37.154 1.00 97.31 88 ARG A O 1
ATOM 618 N N . GLY A 1 89 ? 11.411 -8.669 -35.753 1.00 96.50 89 GLY A N 1
ATOM 619 C CA . GLY A 1 89 ? 12.183 -9.892 -35.519 1.00 96.50 89 GLY A CA 1
ATOM 620 C C . GLY A 1 89 ? 13.041 -9.862 -34.256 1.00 96.50 89 GLY A C 1
ATOM 621 O O . GLY A 1 89 ? 13.638 -10.883 -33.935 1.00 96.50 89 GLY A O 1
ATOM 622 N N . VAL A 1 90 ? 13.083 -8.738 -33.531 1.00 98.31 90 VAL A N 1
ATOM 623 C CA . VAL A 1 90 ? 13.611 -8.713 -32.162 1.00 98.31 90 VAL A CA 1
ATOM 624 C C . VAL A 1 90 ? 12.718 -9.576 -31.276 1.00 98.31 90 VAL A C 1
ATOM 626 O O . VAL A 1 90 ? 11.496 -9.502 -31.352 1.00 98.31 90 VAL A O 1
ATOM 629 N N . THR A 1 91 ? 13.341 -10.399 -30.446 1.00 98.00 91 THR A N 1
ATOM 630 C CA . THR A 1 91 ? 12.675 -11.315 -29.517 1.00 98.00 91 THR A CA 1
ATOM 631 C C . THR A 1 91 ? 12.925 -10.956 -28.057 1.00 98.00 91 THR A C 1
ATOM 633 O O . THR A 1 91 ? 12.195 -11.429 -27.189 1.00 98.00 91 THR A O 1
ATOM 636 N N . ARG A 1 92 ? 13.925 -10.108 -27.783 1.00 98.38 92 ARG A N 1
ATOM 637 C CA . ARG A 1 92 ? 14.298 -9.650 -26.441 1.00 98.38 92 ARG A CA 1
ATOM 638 C C . ARG A 1 92 ? 14.803 -8.210 -26.474 1.00 98.38 92 ARG A C 1
ATOM 640 O O . ARG A 1 92 ? 15.618 -7.864 -27.333 1.00 98.38 92 ARG A O 1
ATOM 647 N N . VAL A 1 93 ? 14.357 -7.417 -25.503 1.00 98.75 93 VAL A N 1
ATOM 648 C CA . VAL A 1 93 ? 14.809 -6.043 -25.237 1.00 98.75 93 VAL A CA 1
ATOM 649 C C . VAL A 1 93 ? 15.402 -5.991 -23.835 1.00 98.75 93 VAL A C 1
ATOM 651 O O . VAL A 1 93 ? 14.792 -6.490 -22.891 1.00 98.75 93 VAL A O 1
ATOM 654 N N . GLU A 1 94 ? 16.571 -5.374 -23.692 1.00 98.62 94 GLU A N 1
ATOM 655 C CA . GLU A 1 94 ? 17.238 -5.161 -22.407 1.00 98.62 94 GLU A CA 1
ATOM 656 C C . GLU A 1 94 ? 17.611 -3.691 -22.236 1.00 98.62 94 GLU A C 1
ATOM 658 O O . GLU A 1 94 ? 18.063 -3.043 -23.180 1.00 98.62 94 GLU A O 1
ATOM 663 N N . VAL A 1 95 ? 17.436 -3.168 -21.027 1.00 98.69 95 VAL A N 1
ATOM 664 C CA . VAL A 1 95 ? 17.648 -1.767 -20.679 1.00 98.69 95 VAL A CA 1
ATOM 665 C C . VAL A 1 95 ? 18.475 -1.645 -19.405 1.00 98.69 95 VAL A C 1
ATOM 667 O O . VAL A 1 95 ? 18.232 -2.296 -18.391 1.00 98.69 95 VAL A O 1
ATOM 670 N N . GLY A 1 96 ? 19.488 -0.796 -19.462 1.00 98.50 96 GLY A N 1
ATOM 671 C CA . GLY A 1 96 ? 20.360 -0.471 -18.344 1.00 98.50 96 GLY A CA 1
ATOM 672 C C . GLY A 1 96 ? 20.668 1.013 -18.364 1.00 98.50 96 GLY A C 1
ATOM 673 O O . GLY A 1 96 ? 20.531 1.672 -19.392 1.00 98.50 96 GLY A O 1
ATOM 674 N N . TYR A 1 97 ? 21.054 1.573 -17.227 1.00 98.62 97 TYR A N 1
ATOM 675 C CA . TYR A 1 97 ? 21.235 3.010 -17.113 1.00 98.62 97 TYR A CA 1
ATOM 676 C C . TYR A 1 97 ? 22.225 3.408 -16.020 1.00 98.62 97 TYR A C 1
ATOM 678 O O . TYR A 1 97 ? 22.555 2.650 -15.105 1.00 98.62 97 TYR A O 1
ATOM 686 N N . THR A 1 98 ? 22.729 4.629 -16.164 1.00 98.56 98 THR A N 1
ATOM 687 C CA . THR A 1 98 ? 23.640 5.307 -15.238 1.00 98.56 98 THR A CA 1
ATOM 688 C C . THR A 1 98 ? 23.300 6.790 -15.184 1.00 98.56 98 THR A C 1
ATOM 690 O O . THR A 1 98 ? 22.692 7.326 -16.115 1.00 98.56 98 THR A O 1
ATOM 693 N N . TRP A 1 99 ? 23.747 7.475 -14.134 1.00 98.12 99 TRP A N 1
ATOM 694 C CA . TRP A 1 99 ? 23.651 8.928 -14.041 1.00 98.12 99 TRP A CA 1
ATOM 695 C C . TRP A 1 99 ? 24.827 9.547 -13.293 1.00 98.12 99 TRP A C 1
ATOM 697 O O . TRP A 1 99 ? 25.589 8.864 -12.607 1.00 98.12 99 TRP A O 1
ATOM 707 N N . ALA A 1 100 ? 24.957 10.864 -13.426 1.00 97.50 100 ALA A N 1
ATOM 708 C CA . ALA A 1 100 ? 25.869 11.683 -12.644 1.00 97.50 100 ALA A CA 1
ATOM 709 C C . ALA A 1 100 ? 25.256 13.073 -12.379 1.00 97.50 100 ALA A C 1
ATOM 711 O O . ALA A 1 100 ? 24.661 13.629 -13.304 1.00 97.50 100 ALA A O 1
ATOM 712 N N . PRO A 1 101 ? 25.451 13.670 -11.186 1.00 97.12 101 PRO A N 1
ATOM 713 C CA . PRO A 1 101 ? 26.191 13.128 -10.038 1.00 97.12 101 PRO A CA 1
ATOM 714 C C . PRO A 1 101 ? 25.425 12.001 -9.325 1.00 97.12 101 PRO A C 1
ATOM 716 O O . PRO A 1 101 ? 24.212 11.924 -9.424 1.00 97.12 101 PRO A O 1
ATOM 719 N N . LEU A 1 102 ? 26.126 11.110 -8.614 1.00 95.00 102 LEU A N 1
ATOM 720 C CA . LEU A 1 102 ? 25.475 10.033 -7.842 1.00 95.00 102 LEU A CA 1
ATOM 721 C C . LEU A 1 102 ? 24.846 10.533 -6.535 1.00 95.00 102 LEU A C 1
ATOM 723 O O . LEU A 1 102 ? 23.944 9.900 -5.995 1.00 95.00 102 LEU A O 1
ATOM 727 N N . GLU A 1 103 ? 25.367 11.634 -6.004 1.00 92.88 103 GLU A N 1
ATOM 728 C CA . GLU A 1 103 ? 24.895 12.253 -4.773 1.00 92.88 103 GLU A CA 1
ATOM 729 C C . GLU A 1 103 ? 23.691 13.152 -5.080 1.00 92.88 103 GLU A C 1
ATOM 731 O O . GLU A 1 103 ? 23.684 13.847 -6.100 1.00 92.88 103 GLU A O 1
ATOM 736 N N . SER A 1 104 ? 22.666 13.106 -4.224 1.00 93.12 104 SER A N 1
ATOM 737 C CA . SER A 1 104 ? 21.423 13.883 -4.378 1.00 93.12 104 SER A CA 1
ATOM 738 C C . SER A 1 104 ? 20.766 13.749 -5.757 1.00 93.12 104 SER A C 1
ATOM 740 O O . SER A 1 104 ? 20.163 14.688 -6.259 1.00 93.12 104 SER A O 1
ATOM 742 N N . THR A 1 105 ? 20.916 12.595 -6.408 1.00 96.06 105 THR A N 1
ATOM 743 C CA . THR A 1 105 ? 20.212 12.261 -7.649 1.00 96.06 105 THR A CA 1
ATOM 744 C C . THR A 1 105 ? 19.789 10.806 -7.592 1.00 96.06 105 THR A C 1
ATOM 746 O O . THR A 1 105 ? 20.618 9.915 -7.385 1.00 96.06 105 THR A O 1
ATOM 749 N N . THR A 1 106 ? 18.505 10.563 -7.819 1.00 96.50 106 THR A N 1
ATOM 750 C CA . THR A 1 106 ? 17.941 9.225 -7.946 1.00 96.50 106 THR A CA 1
ATOM 751 C C . THR A 1 106 ? 17.033 9.196 -9.157 1.00 96.50 106 THR A C 1
ATOM 753 O O . THR A 1 106 ? 16.041 9.919 -9.197 1.00 96.50 106 THR A O 1
ATOM 756 N N . LEU A 1 107 ? 17.385 8.341 -10.118 1.00 97.62 107 LEU A N 1
ATOM 757 C CA . LEU A 1 107 ? 16.556 8.044 -11.275 1.00 97.62 107 LEU A CA 1
ATOM 758 C C . LEU A 1 107 ? 16.001 6.619 -11.161 1.00 97.62 107 LEU A C 1
ATOM 760 O O . LEU A 1 107 ? 16.739 5.689 -10.818 1.00 97.62 107 LEU A O 1
ATOM 764 N N . ASP A 1 108 ? 14.728 6.445 -11.478 1.00 97.06 108 ASP A N 1
ATOM 765 C CA . ASP A 1 108 ? 14.016 5.168 -11.501 1.00 97.06 108 ASP A CA 1
ATOM 766 C C . ASP A 1 108 ? 13.850 4.665 -12.937 1.00 97.06 108 ASP A C 1
ATOM 768 O O . ASP A 1 108 ? 13.723 5.473 -13.848 1.00 97.06 108 ASP A O 1
ATOM 772 N N . LEU A 1 109 ? 13.861 3.346 -13.142 1.00 97.75 109 LEU A N 1
ATOM 773 C CA . LEU A 1 109 ? 13.752 2.721 -14.460 1.00 97.75 109 LEU A CA 1
ATOM 774 C C . LEU A 1 109 ? 12.364 2.111 -14.682 1.00 97.75 109 LEU A C 1
ATOM 776 O O . LEU A 1 109 ? 11.944 1.257 -13.897 1.00 97.75 109 LEU A O 1
ATOM 780 N N . GLY A 1 110 ? 11.725 2.467 -15.794 1.00 97.12 110 GLY A N 1
ATOM 781 C CA . GLY A 1 110 ? 10.560 1.779 -16.353 1.00 97.12 110 GLY A CA 1
ATOM 782 C C . GLY A 1 110 ? 10.710 1.512 -17.853 1.00 97.12 110 GLY A C 1
ATOM 783 O O . GLY A 1 110 ? 11.643 2.005 -18.495 1.00 97.12 110 GLY A O 1
ATOM 784 N N . LEU A 1 111 ? 9.809 0.710 -18.418 1.00 97.81 111 LEU A N 1
ATOM 785 C CA . LEU A 1 111 ? 9.809 0.360 -19.839 1.00 97.81 111 LEU A CA 1
ATOM 786 C C . LEU A 1 111 ? 8.383 0.328 -20.389 1.00 97.81 111 LEU A C 1
ATOM 788 O O . LEU A 1 111 ? 7.499 -0.270 -19.777 1.00 97.81 111 LEU A O 1
ATOM 792 N N . TRP A 1 112 ? 8.205 0.925 -21.564 1.00 97.69 112 TRP A N 1
ATOM 793 C CA . TRP A 1 112 ? 6.947 0.969 -22.300 1.00 97.69 112 TRP A CA 1
ATOM 794 C C . TRP A 1 112 ? 7.149 0.486 -23.732 1.00 97.69 112 TRP A C 1
ATOM 796 O O . TRP A 1 112 ? 8.175 0.790 -24.352 1.00 97.69 112 TRP A O 1
ATOM 806 N N . ASP A 1 113 ? 6.184 -0.264 -24.240 1.00 97.31 113 ASP A N 1
ATOM 807 C CA . ASP A 1 113 ? 6.210 -0.869 -25.568 1.00 97.31 113 ASP A CA 1
ATOM 808 C C . ASP A 1 113 ? 5.451 -0.007 -26.616 1.00 97.31 113 ASP A C 1
ATOM 810 O O . ASP A 1 113 ? 5.114 1.151 -26.327 1.00 97.31 113 ASP A O 1
ATOM 814 N N . PRO A 1 114 ? 5.247 -0.492 -27.861 1.00 97.00 114 PRO A N 1
ATOM 815 C CA . PRO A 1 114 ? 4.605 0.263 -28.931 1.00 97.00 114 PRO A CA 1
ATOM 816 C C . PRO A 1 114 ? 3.121 0.559 -28.731 1.00 97.00 114 PRO A C 1
ATOM 818 O O . PRO A 1 114 ? 2.601 1.379 -29.491 1.00 97.00 114 PRO A O 1
ATOM 821 N N . ASP A 1 115 ? 2.448 -0.059 -27.755 1.00 94.44 115 ASP A N 1
ATOM 822 C CA . ASP A 1 115 ? 1.062 0.288 -27.418 1.00 94.44 115 ASP A CA 1
ATOM 823 C C . ASP A 1 115 ? 0.964 1.679 -26.767 1.00 94.44 115 ASP A C 1
ATOM 825 O O . ASP A 1 115 ? -0.122 2.262 -26.721 1.00 94.44 115 ASP A O 1
ATOM 829 N N . GLY A 1 116 ? 2.108 2.252 -26.370 1.00 90.44 116 GLY A N 1
ATOM 830 C CA . GLY A 1 116 ? 2.264 3.659 -26.012 1.00 90.44 116 GLY A CA 1
ATOM 831 C C . GLY A 1 116 ? 2.589 3.867 -24.538 1.00 90.44 116 GLY A C 1
ATOM 832 O O . GLY A 1 116 ? 2.186 3.095 -23.676 1.00 90.44 116 GLY A O 1
ATOM 833 N N . TYR A 1 117 ? 3.323 4.941 -24.232 1.00 91.69 117 TYR A N 1
ATOM 834 C CA . TYR A 1 117 ? 3.564 5.330 -22.840 1.00 91.69 117 TYR A CA 1
ATOM 835 C C . TYR A 1 117 ? 2.357 6.038 -22.217 1.00 91.69 117 TYR A C 1
ATOM 837 O O . TYR A 1 117 ? 2.341 6.222 -21.013 1.00 91.69 117 TYR A O 1
ATOM 845 N N . ASP A 1 118 ? 1.393 6.495 -23.011 1.00 89.81 118 ASP A N 1
ATOM 846 C CA . ASP A 1 118 ? 0.152 7.160 -22.599 1.00 89.81 118 ASP A CA 1
ATOM 847 C C . ASP A 1 118 ? -1.012 6.170 -22.410 1.00 89.81 118 ASP A C 1
ATOM 849 O O . ASP A 1 118 ? -2.111 6.558 -22.014 1.00 89.81 118 ASP A O 1
ATOM 853 N N . ASN A 1 119 ? -0.764 4.885 -22.670 1.00 88.56 119 ASN A N 1
ATOM 854 C CA . ASN A 1 119 ? -1.695 3.791 -22.464 1.00 88.56 119 ASN A CA 1
ATOM 855 C C . ASN A 1 119 ? -1.098 2.781 -21.466 1.00 88.56 119 ASN A C 1
ATOM 857 O O . ASN A 1 119 ? -0.050 2.202 -21.755 1.00 88.56 119 ASN A O 1
ATOM 861 N N . PRO A 1 120 ? -1.751 2.505 -20.323 1.00 82.75 120 PRO A N 1
ATOM 862 C CA . PRO A 1 120 ? -1.264 1.525 -19.355 1.00 82.75 120 PRO A CA 1
ATOM 863 C C . PRO A 1 120 ? -1.032 0.111 -19.911 1.00 82.75 120 PRO A C 1
ATOM 865 O O . PRO A 1 120 ? -0.220 -0.624 -19.349 1.00 82.75 120 PRO A O 1
ATOM 868 N N . ASP A 1 121 ? -1.693 -0.273 -21.009 1.00 86.69 121 ASP A N 1
ATOM 869 C CA . ASP A 1 121 ? -1.452 -1.566 -21.671 1.00 86.69 121 ASP A CA 1
ATOM 870 C C . ASP A 1 121 ? -0.027 -1.671 -22.243 1.00 86.69 121 ASP A C 1
ATOM 872 O O . ASP A 1 121 ? 0.539 -2.761 -22.281 1.00 86.69 121 ASP A O 1
ATOM 876 N N . GLY A 1 122 ? 0.593 -0.539 -22.600 1.00 93.00 122 GLY A N 1
ATOM 877 C CA . GLY A 1 122 ? 1.976 -0.499 -23.072 1.00 93.00 122 GLY A CA 1
ATOM 878 C C . GLY A 1 122 ? 3.016 -0.641 -21.960 1.00 93.00 122 GLY A C 1
ATOM 879 O O . GLY A 1 122 ? 4.216 -0.701 -22.236 1.00 93.00 122 GLY A O 1
ATOM 880 N N . PHE A 1 123 ? 2.607 -0.687 -20.689 1.00 94.44 123 PHE A N 1
ATOM 881 C CA . PHE A 1 123 ? 3.524 -0.801 -19.561 1.00 94.44 123 PHE A CA 1
ATOM 882 C C . PHE A 1 123 ? 4.156 -2.194 -19.484 1.00 94.44 123 PHE A C 1
ATOM 884 O O . PHE A 1 123 ? 3.490 -3.203 -19.252 1.00 94.44 123 PHE A O 1
ATOM 891 N N . ARG A 1 124 ? 5.485 -2.259 -19.594 1.00 95.31 124 ARG A N 1
ATOM 892 C CA . ARG A 1 124 ? 6.244 -3.518 -19.515 1.00 95.31 124 ARG A CA 1
ATOM 893 C C . ARG A 1 124 ? 6.889 -3.766 -18.171 1.00 95.31 124 ARG A C 1
ATOM 895 O O . ARG A 1 124 ? 7.365 -4.876 -17.944 1.00 95.31 124 ARG A O 1
ATOM 902 N N . GLY A 1 125 ? 6.917 -2.772 -17.294 1.00 94.50 125 GLY A N 1
ATOM 903 C CA . GLY A 1 125 ? 7.437 -2.930 -15.948 1.00 94.50 125 GLY A CA 1
ATOM 904 C C . GLY A 1 125 ? 8.241 -1.752 -15.444 1.00 94.50 125 GLY A C 1
ATOM 905 O O . GLY A 1 125 ? 8.560 -0.804 -16.165 1.00 94.50 125 GLY A O 1
ATOM 906 N N . TRP A 1 126 ? 8.593 -1.863 -14.172 1.00 95.12 126 TRP A N 1
ATOM 907 C CA . TRP A 1 126 ? 9.311 -0.855 -13.421 1.00 95.12 126 TRP A CA 1
ATOM 908 C C . TRP A 1 126 ? 10.262 -1.536 -12.442 1.00 95.12 126 TRP A C 1
ATOM 910 O O . TRP A 1 126 ? 9.857 -2.303 -11.570 1.00 95.12 126 TRP A O 1
ATOM 920 N N . GLY A 1 127 ? 11.553 -1.246 -12.587 1.00 92.56 127 GLY A N 1
ATOM 921 C CA . GLY A 1 127 ? 12.600 -1.732 -11.688 1.00 92.56 127 GLY A CA 1
ATOM 922 C C . GLY A 1 127 ? 13.029 -0.701 -10.645 1.00 92.56 127 GLY A C 1
ATOM 923 O O . GLY A 1 127 ? 13.813 -1.017 -9.738 1.00 92.56 127 GLY A O 1
ATOM 924 N N . GLY A 1 128 ? 12.556 0.541 -10.785 1.00 93.69 128 GLY A N 1
ATOM 925 C CA . GLY A 1 128 ? 13.007 1.674 -9.988 1.00 93.69 128 GLY A CA 1
ATOM 926 C C . GLY A 1 128 ? 14.520 1.844 -10.042 1.00 93.69 128 GLY A C 1
ATOM 927 O O . GLY A 1 128 ? 15.190 1.382 -10.961 1.00 93.69 128 GLY A O 1
ATOM 928 N N . SER A 1 129 ? 15.087 2.437 -8.999 1.00 92.81 129 SER A N 1
ATOM 929 C CA . SER A 1 129 ? 16.540 2.488 -8.786 1.00 92.81 129 SER A CA 1
ATOM 930 C C . SER A 1 129 ? 17.181 1.176 -8.303 1.00 92.81 129 SER A C 1
ATOM 932 O O . SER A 1 129 ? 18.337 1.183 -7.861 1.00 92.81 129 SER A O 1
ATOM 934 N N . ARG A 1 130 ? 16.455 0.048 -8.390 1.00 91.38 130 ARG A N 1
ATOM 935 C CA . ARG A 1 130 ? 16.827 -1.266 -7.828 1.00 91.38 130 ARG A CA 1
ATOM 936 C C . ARG A 1 130 ? 17.189 -2.324 -8.880 1.00 91.38 130 ARG A C 1
ATOM 938 O O . ARG A 1 130 ? 17.575 -3.426 -8.494 1.00 91.38 130 ARG A O 1
ATOM 945 N N . GLN A 1 131 ? 17.048 -2.024 -10.171 1.00 94.31 131 GLN A N 1
ATOM 946 C CA . GLN A 1 131 ? 17.435 -2.889 -11.299 1.00 94.31 131 GLN A CA 1
ATOM 947 C C . GLN A 1 131 ? 18.067 -2.039 -12.402 1.00 94.31 131 GLN A C 1
ATOM 949 O O . GLN A 1 131 ? 17.886 -0.828 -12.404 1.00 94.31 131 GLN A O 1
ATOM 954 N N . GLY A 1 132 ? 18.848 -2.630 -13.307 1.00 95.81 132 GLY A N 1
ATOM 955 C CA . GLY A 1 132 ? 19.423 -1.903 -14.446 1.00 95.81 132 GLY A CA 1
ATOM 956 C C . GLY A 1 132 ? 20.521 -0.879 -14.114 1.00 95.81 132 GLY A C 1
ATOM 957 O O . GLY A 1 132 ? 21.015 -0.216 -15.022 1.00 95.81 132 GLY A O 1
ATOM 958 N N . ARG A 1 133 ? 20.933 -0.728 -12.845 1.00 96.75 133 ARG A N 1
ATOM 959 C CA . ARG A 1 133 ? 21.986 0.211 -12.404 1.00 96.75 133 ARG A CA 1
ATOM 960 C C . ARG A 1 133 ? 23.386 -0.276 -12.767 1.00 96.75 133 ARG A C 1
ATOM 962 O O . ARG A 1 133 ? 24.068 -0.915 -11.956 1.00 96.75 133 ARG A O 1
ATOM 969 N N . LEU A 1 134 ? 23.845 0.075 -13.964 1.00 97.56 134 LEU A N 1
ATOM 970 C CA . LEU A 1 134 ? 25.138 -0.385 -14.481 1.00 97.56 134 LEU A CA 1
ATOM 971 C C . LEU A 1 134 ? 26.318 0.181 -13.671 1.00 97.56 134 LEU A C 1
ATOM 973 O O . LEU A 1 134 ? 27.331 -0.492 -13.493 1.00 97.56 134 LEU A O 1
ATOM 977 N N . ASP A 1 135 ? 26.175 1.381 -13.098 1.00 95.69 135 ASP A N 1
ATOM 978 C CA . ASP A 1 135 ? 27.179 1.997 -12.216 1.00 95.69 135 ASP A CA 1
ATOM 979 C C . ASP A 1 135 ? 27.358 1.236 -10.892 1.00 95.69 135 ASP A C 1
ATOM 981 O O . ASP A 1 135 ? 28.402 1.345 -10.246 1.00 95.69 135 ASP A O 1
ATOM 985 N N . LYS A 1 136 ? 26.365 0.422 -10.512 1.00 95.44 136 LYS A N 1
ATOM 986 C CA . LYS A 1 136 ? 26.418 -0.488 -9.361 1.00 95.44 136 LYS A CA 1
ATOM 987 C C . LYS A 1 136 ? 26.714 -1.939 -9.746 1.00 95.44 136 LYS A C 1
ATOM 989 O O . LYS A 1 136 ? 26.632 -2.813 -8.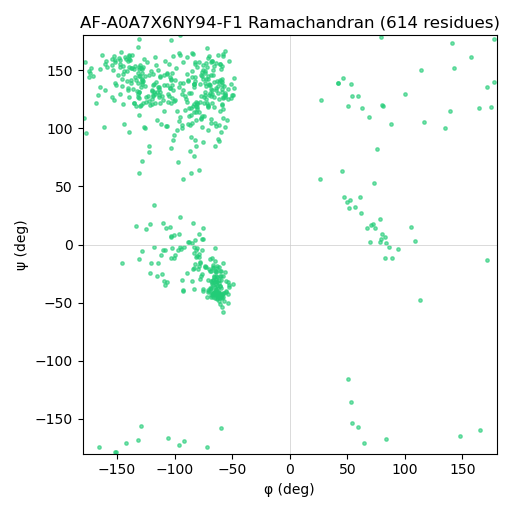888 1.00 95.44 136 LYS A O 1
ATOM 994 N N . GLY A 1 137 ? 27.059 -2.200 -11.007 1.00 96.38 137 GLY A N 1
ATOM 995 C CA . GLY A 1 137 ? 27.332 -3.547 -11.508 1.00 96.38 137 GLY A CA 1
ATOM 996 C C . GLY A 1 137 ? 26.090 -4.435 -11.624 1.00 96.38 137 GLY A C 1
ATOM 997 O O . GLY A 1 137 ? 26.236 -5.651 -11.710 1.00 96.38 137 GLY A O 1
ATOM 998 N N . MET A 1 138 ? 24.884 -3.857 -11.609 1.00 96.12 138 MET A N 1
ATOM 999 C CA . MET A 1 138 ? 23.661 -4.605 -11.906 1.00 96.12 138 MET A CA 1
ATOM 1000 C C . MET A 1 138 ? 23.586 -4.896 -13.408 1.00 96.12 138 MET A C 1
ATOM 1002 O O . MET A 1 138 ? 24.053 -4.094 -14.216 1.00 96.12 138 MET A O 1
ATOM 1006 N N . ALA A 1 139 ? 22.994 -6.031 -13.775 1.00 96.69 139 ALA A N 1
ATOM 1007 C CA . ALA A 1 139 ? 22.702 -6.350 -15.170 1.00 96.69 139 ALA A CA 1
ATOM 1008 C C . ALA A 1 139 ? 21.575 -5.459 -15.721 1.00 96.69 139 ALA A C 1
ATOM 1010 O O . ALA A 1 139 ? 20.814 -4.861 -14.953 1.00 96.69 139 ALA A O 1
ATOM 1011 N N . HIS A 1 140 ? 21.466 -5.392 -17.048 1.00 97.94 140 HIS A N 1
ATOM 1012 C CA . HIS A 1 140 ? 20.311 -4.817 -17.735 1.00 97.94 140 HIS A CA 1
ATOM 1013 C C . HIS A 1 140 ? 19.036 -5.565 -17.330 1.00 97.94 140 HIS A C 1
ATOM 1015 O O . HIS A 1 140 ? 19.024 -6.795 -17.262 1.00 97.94 140 HIS A O 1
ATOM 1021 N N . SER A 1 141 ? 17.965 -4.817 -17.084 1.00 97.81 141 SER A N 1
ATOM 1022 C CA . SER A 1 141 ? 16.625 -5.388 -16.970 1.00 97.81 141 SER A CA 1
ATOM 1023 C C . SER A 1 141 ? 16.136 -5.780 -18.354 1.00 97.81 141 SER A C 1
ATOM 1025 O O . SER A 1 141 ? 16.498 -5.128 -19.328 1.00 97.81 141 SER A O 1
ATOM 1027 N N . TRP A 1 142 ? 15.305 -6.808 -18.475 1.00 97.88 142 TRP A N 1
ATOM 1028 C CA . TRP A 1 142 ? 14.954 -7.344 -19.788 1.00 97.88 142 TRP A CA 1
ATOM 1029 C C . TRP A 1 142 ? 13.535 -7.887 -19.860 1.00 97.88 142 TRP A C 1
ATOM 1031 O O . TRP A 1 142 ? 12.970 -8.323 -18.858 1.00 97.88 142 TRP A O 1
ATOM 1041 N N . VAL A 1 143 ? 12.995 -7.900 -21.078 1.00 98.25 143 VAL A N 1
ATOM 1042 C CA . VAL A 1 143 ? 11.713 -8.516 -21.432 1.00 98.25 143 VAL A CA 1
ATOM 1043 C C . VAL A 1 143 ? 11.852 -9.330 -22.712 1.00 98.25 143 VAL A C 1
ATOM 1045 O O . VAL A 1 143 ? 12.581 -8.956 -23.634 1.00 98.25 143 VAL A O 1
ATOM 1048 N N . GLN A 1 144 ? 11.140 -10.447 -22.762 1.00 98.06 144 GLN A N 1
ATOM 1049 C CA . GLN A 1 144 ? 10.932 -11.272 -23.948 1.00 98.06 144 GLN A CA 1
ATOM 1050 C C . GLN A 1 144 ? 9.591 -12.006 -23.820 1.00 98.06 144 GLN A C 1
ATOM 1052 O O . GLN A 1 144 ? 8.866 -11.824 -22.839 1.00 98.06 144 GLN A O 1
ATOM 1057 N N . ALA A 1 145 ? 9.257 -12.832 -24.813 1.00 97.69 145 ALA A N 1
ATOM 1058 C CA . ALA A 1 145 ? 7.973 -13.525 -24.857 1.00 97.69 145 ALA A CA 1
ATOM 1059 C C . ALA A 1 145 ? 7.729 -14.408 -23.624 1.00 97.69 145 ALA A C 1
ATOM 1061 O O . ALA A 1 145 ? 6.765 -14.179 -22.905 1.00 97.69 145 ALA A O 1
ATOM 1062 N N . ASP A 1 146 ? 8.611 -15.370 -23.358 1.00 97.31 146 ASP A N 1
ATOM 1063 C CA . ASP A 1 146 ? 8.429 -16.406 -22.328 1.00 97.31 146 ASP A CA 1
ATOM 1064 C C . ASP A 1 146 ? 8.787 -15.986 -20.897 1.00 97.31 146 ASP A C 1
ATOM 1066 O O . ASP A 1 146 ? 8.440 -16.673 -19.937 1.00 97.31 146 ASP A O 1
ATOM 1070 N N . SER A 1 147 ? 9.526 -14.893 -20.733 1.00 96.81 147 SER A N 1
ATOM 1071 C CA . SER A 1 147 ? 10.103 -14.501 -19.452 1.00 96.81 147 SER A CA 1
ATOM 1072 C C . SER A 1 147 ? 10.538 -13.036 -19.457 1.00 96.81 147 SER A C 1
ATOM 1074 O O . SER A 1 147 ? 10.670 -12.394 -20.499 1.00 96.81 147 SER A O 1
ATOM 1076 N N . ALA A 1 148 ? 10.736 -12.492 -18.265 1.00 96.69 148 ALA A N 1
ATOM 1077 C CA . ALA A 1 148 ? 11.217 -11.138 -18.047 1.00 96.69 148 ALA A CA 1
ATOM 1078 C C . ALA A 1 148 ? 11.954 -11.068 -16.707 1.00 96.69 148 ALA A C 1
ATOM 1080 O O . ALA A 1 148 ? 11.771 -11.935 -15.841 1.00 96.69 148 ALA A O 1
ATOM 1081 N N . ASP A 1 149 ? 12.753 -10.019 -16.530 1.00 95.25 149 ASP A N 1
ATOM 1082 C CA . ASP A 1 149 ? 13.320 -9.671 -15.229 1.00 95.25 149 ASP A CA 1
ATOM 1083 C C . ASP A 1 149 ? 12.201 -9.367 -14.204 1.00 95.25 149 ASP A C 1
ATOM 1085 O O . ASP A 1 149 ? 11.091 -9.006 -14.585 1.00 95.25 149 ASP A O 1
ATOM 1089 N N . ARG A 1 150 ? 12.458 -9.520 -12.896 1.00 91.19 150 ARG A N 1
ATOM 1090 C CA . ARG A 1 150 ? 11.411 -9.577 -11.843 1.00 91.19 150 ARG A CA 1
ATOM 1091 C C . ARG A 1 150 ? 10.428 -8.391 -11.840 1.00 91.19 150 ARG A C 1
ATOM 1093 O O . ARG A 1 150 ? 9.232 -8.594 -11.739 1.00 91.19 150 ARG A O 1
ATOM 1100 N N . GLY A 1 151 ? 10.900 -7.155 -12.008 1.00 92.75 151 GLY A N 1
ATOM 1101 C CA . GLY A 1 151 ? 10.047 -5.960 -12.039 1.00 92.75 151 GLY A CA 1
ATOM 1102 C C . GLY A 1 151 ? 9.324 -5.739 -13.372 1.00 92.75 151 GLY A C 1
ATOM 1103 O O . GLY A 1 151 ? 8.761 -4.668 -13.582 1.00 92.75 151 GLY A O 1
ATOM 1104 N N . PHE A 1 152 ? 9.385 -6.708 -14.290 1.00 95.31 152 PHE A N 1
ATOM 1105 C CA . PHE A 1 152 ? 8.909 -6.598 -15.662 1.00 95.31 152 PHE A CA 1
ATOM 1106 C C . PHE A 1 152 ? 8.025 -7.780 -16.063 1.00 95.31 152 PHE A C 1
ATOM 1108 O O . PHE A 1 152 ? 8.145 -8.894 -15.547 1.00 95.31 152 PHE A O 1
ATOM 1115 N N . THR A 1 153 ? 7.133 -7.518 -17.015 1.00 94.25 153 THR A N 1
ATOM 1116 C CA . THR A 1 153 ? 6.106 -8.448 -17.479 1.00 94.25 153 THR A CA 1
ATOM 1117 C C . THR A 1 153 ? 6.551 -9.134 -18.780 1.00 94.25 153 THR A C 1
ATOM 1119 O O . THR A 1 153 ? 6.887 -8.449 -19.761 1.00 94.25 153 THR A O 1
ATOM 1122 N N . PRO A 1 154 ? 6.577 -10.482 -18.819 1.00 95.62 154 PRO A N 1
ATOM 1123 C CA . PRO A 1 154 ? 6.837 -11.232 -20.043 1.00 95.62 154 PRO A CA 1
ATOM 1124 C C . PRO A 1 154 ? 5.711 -11.036 -21.056 1.00 95.62 154 PRO A C 1
ATOM 1126 O O . PRO A 1 154 ? 4.571 -10.756 -20.701 1.00 95.62 154 PRO A O 1
ATOM 1129 N N . GLY A 1 155 ? 6.034 -11.187 -22.331 1.00 95.12 155 GLY A N 1
ATOM 1130 C CA . GLY A 1 155 ? 5.083 -11.039 -23.425 1.00 95.12 155 GLY A CA 1
ATOM 1131 C C . GLY A 1 155 ? 5.801 -10.710 -24.728 1.00 95.12 155 GLY A C 1
ATOM 1132 O O . GLY A 1 155 ? 6.965 -10.296 -24.676 1.00 95.12 155 GLY A O 1
ATOM 1133 N N . PRO A 1 156 ? 5.151 -10.901 -25.888 1.00 95.44 156 PRO A N 1
ATOM 1134 C CA . PRO A 1 156 ? 5.765 -10.669 -27.190 1.00 95.44 156 PRO A CA 1
ATOM 1135 C C . PRO A 1 156 ? 6.482 -9.318 -27.270 1.00 95.44 156 PRO A C 1
ATOM 1137 O O . PRO A 1 156 ? 6.041 -8.325 -26.687 1.00 95.44 156 PRO A O 1
ATOM 1140 N N . VAL A 1 157 ? 7.611 -9.303 -27.978 1.00 97.81 157 VAL A N 1
ATOM 1141 C CA . VAL A 1 157 ? 8.332 -8.071 -28.297 1.00 97.81 157 VAL A CA 1
ATOM 1142 C C . VAL A 1 157 ? 7.846 -7.597 -29.658 1.00 97.81 157 VAL A C 1
ATOM 1144 O O . VAL A 1 157 ? 8.255 -8.119 -30.697 1.00 97.81 157 VAL A O 1
ATOM 1147 N N . GLU A 1 158 ? 6.948 -6.618 -29.643 1.00 97.19 158 GLU A N 1
ATOM 1148 C CA . GLU A 1 158 ? 6.387 -6.050 -30.861 1.00 97.19 158 GLU A CA 1
ATOM 1149 C C . GLU A 1 158 ? 7.322 -4.991 -31.470 1.00 97.19 158 GLU A C 1
ATOM 1151 O O . GLU A 1 158 ? 7.951 -4.206 -30.749 1.00 97.19 158 GLU A O 1
ATOM 1156 N N . PRO A 1 159 ? 7.451 -4.938 -32.807 1.00 98.06 159 PRO A N 1
ATOM 1157 C CA . PRO A 1 159 ? 8.208 -3.882 -33.458 1.00 98.06 159 PRO A CA 1
ATOM 1158 C C . PRO A 1 159 ? 7.483 -2.539 -33.372 1.00 98.06 159 PRO A C 1
ATOM 1160 O O . PRO A 1 159 ? 6.275 -2.461 -33.584 1.00 98.06 159 PRO A O 1
ATOM 1163 N N . GLY A 1 160 ? 8.240 -1.463 -33.183 1.00 97.75 160 GLY A N 1
ATOM 1164 C CA . GLY A 1 160 ? 7.705 -0.105 -33.113 1.00 97.75 160 GLY A CA 1
ATOM 1165 C C . GLY A 1 160 ? 8.512 0.789 -32.183 1.00 97.75 160 GLY A C 1
ATOM 1166 O O . GLY A 1 160 ? 9.632 0.447 -31.796 1.00 97.75 160 GLY A O 1
ATOM 1167 N N . THR A 1 161 ? 7.934 1.931 -31.822 1.00 98.00 161 THR A N 1
ATOM 1168 C CA . THR A 1 161 ? 8.548 2.884 -30.896 1.00 98.00 161 THR A CA 1
ATOM 1169 C C . THR A 1 161 ? 8.312 2.441 -29.456 1.00 98.00 161 THR A C 1
ATOM 1171 O O . THR A 1 161 ? 7.185 2.453 -28.979 1.00 98.00 161 THR A O 1
ATOM 1174 N N . TRP A 1 162 ? 9.384 2.093 -28.758 1.00 98.50 162 TRP A N 1
ATOM 1175 C CA . TRP A 1 162 ? 9.392 1.808 -27.326 1.00 98.50 162 TRP A CA 1
ATOM 1176 C C . TRP A 1 162 ? 9.935 3.014 -26.558 1.00 98.50 162 TRP A C 1
ATOM 1178 O O . TRP A 1 162 ? 10.623 3.868 -27.128 1.00 98.50 162 TRP A O 1
ATOM 1188 N N . HIS A 1 163 ? 9.680 3.070 -25.251 1.00 98.50 163 HIS A N 1
ATOM 1189 C CA . HIS A 1 163 ? 10.181 4.136 -24.385 1.00 98.50 163 HIS A CA 1
ATOM 1190 C C . HIS A 1 163 ? 10.823 3.566 -23.126 1.00 98.50 163 HIS A C 1
ATOM 1192 O O . HIS A 1 163 ? 10.203 2.812 -22.379 1.00 98.50 163 HIS A O 1
ATOM 1198 N N . VAL A 1 164 ? 12.061 3.978 -22.854 1.00 98.56 164 VAL A N 1
ATOM 1199 C CA . VAL A 1 164 ? 12.631 3.832 -21.511 1.00 98.56 164 VAL A CA 1
ATOM 1200 C C . VAL A 1 164 ? 12.112 4.982 -20.665 1.00 98.56 164 VAL A C 1
ATOM 1202 O O . VAL A 1 164 ? 12.305 6.146 -21.016 1.00 98.56 164 VAL A O 1
ATOM 1205 N N . GLU A 1 165 ? 11.459 4.665 -19.557 1.00 98.12 165 GLU A N 1
ATOM 1206 C CA . GLU A 1 165 ? 11.056 5.657 -18.572 1.00 98.12 165 GLU A CA 1
ATOM 1207 C C . GLU A 1 165 ? 12.177 5.885 -17.563 1.00 98.12 165 GLU A C 1
ATOM 1209 O O . GLU A 1 165 ? 12.706 4.941 -16.973 1.00 98.12 165 GLU A O 1
ATOM 1214 N N . LEU A 1 166 ? 12.496 7.158 -17.344 1.00 98.56 166 LEU A N 1
ATOM 1215 C CA . LEU A 1 166 ? 13.310 7.632 -16.240 1.00 98.56 166 LEU A CA 1
ATOM 1216 C C . LEU A 1 166 ? 12.433 8.443 -15.285 1.00 98.56 166 LEU A C 1
ATOM 1218 O O . LEU A 1 166 ? 12.100 9.596 -15.564 1.00 98.56 166 LEU A O 1
ATOM 1222 N N . GLY A 1 167 ? 12.076 7.850 -14.150 1.00 97.56 167 GLY A N 1
ATOM 1223 C CA . GLY A 1 167 ? 11.430 8.568 -13.056 1.00 97.56 167 GLY A CA 1
ATOM 1224 C C . GLY A 1 167 ? 12.455 9.436 -12.326 1.00 97.56 167 GLY A C 1
ATOM 1225 O O . GLY A 1 167 ? 13.478 8.938 -11.859 1.00 97.56 167 GLY A O 1
ATOM 1226 N N . LEU A 1 168 ? 12.236 10.746 -12.259 1.00 97.38 168 LEU A N 1
ATOM 1227 C CA . LEU A 1 168 ? 13.213 11.719 -11.765 1.00 97.38 168 LEU A CA 1
ATOM 1228 C C . LEU A 1 168 ? 13.022 11.974 -10.262 1.00 97.38 168 LEU A C 1
ATOM 1230 O O . LEU A 1 168 ? 12.811 13.110 -9.845 1.00 97.38 168 LEU A O 1
ATOM 1234 N N . ALA A 1 169 ? 13.076 10.922 -9.440 1.00 94.69 169 ALA A N 1
ATOM 1235 C CA . ALA A 1 169 ? 12.729 10.964 -8.013 1.00 94.69 169 ALA A CA 1
ATOM 1236 C C . ALA A 1 169 ? 13.459 12.061 -7.219 1.00 94.69 169 ALA A C 1
ATOM 1238 O O . ALA A 1 169 ? 12.896 12.666 -6.309 1.00 94.69 169 ALA A O 1
ATOM 1239 N N . GLU A 1 170 ? 14.722 12.309 -7.558 1.00 95.56 170 GLU A N 1
ATOM 1240 C CA . GLU A 1 170 ? 15.534 13.395 -7.014 1.00 95.56 170 GLU A CA 1
ATOM 1241 C C . GLU A 1 170 ? 16.575 13.796 -8.060 1.00 95.56 170 GLU A C 1
ATOM 1243 O O . GLU A 1 170 ? 17.175 12.931 -8.703 1.00 95.56 170 GLU A O 1
ATOM 1248 N N . VAL A 1 171 ? 16.815 15.095 -8.225 1.00 97.19 171 VAL A N 1
ATOM 1249 C CA . VAL A 1 171 ? 17.822 15.630 -9.150 1.00 97.19 171 VAL A CA 1
ATOM 1250 C C . VAL A 1 171 ? 18.660 16.650 -8.396 1.00 97.19 171 VAL A C 1
ATOM 1252 O O . VAL A 1 171 ? 18.104 17.534 -7.749 1.00 97.19 171 VAL A O 1
ATOM 1255 N N . ALA A 1 172 ? 19.987 16.560 -8.490 1.00 97.12 172 ALA A N 1
ATOM 1256 C CA . ALA A 1 172 ? 20.876 17.483 -7.790 1.00 97.12 172 ALA A CA 1
ATOM 1257 C C . ALA A 1 172 ? 20.645 18.938 -8.235 1.00 97.12 172 ALA A C 1
ATOM 1259 O O . ALA A 1 172 ? 20.231 19.186 -9.366 1.00 97.12 172 ALA A O 1
ATOM 1260 N N . ASP A 1 173 ? 20.976 19.911 -7.380 1.00 96.62 173 ASP A N 1
ATOM 1261 C CA . ASP A 1 173 ? 20.793 21.349 -7.662 1.00 96.62 173 ASP A CA 1
ATOM 1262 C C . ASP A 1 173 ? 21.437 21.802 -8.984 1.00 96.62 173 ASP A C 1
ATOM 1264 O O . ASP A 1 173 ? 20.935 22.697 -9.660 1.00 96.62 173 ASP A O 1
ATOM 1268 N N . ALA A 1 174 ? 22.555 21.177 -9.363 1.00 96.88 174 ALA A N 1
ATOM 1269 C CA . ALA A 1 174 ? 23.276 21.460 -10.604 1.00 96.88 174 ALA A CA 1
ATOM 1270 C C . ALA A 1 174 ? 22.693 20.747 -11.843 1.00 96.88 174 ALA A C 1
ATOM 1272 O O . ALA A 1 174 ? 23.286 20.828 -12.919 1.00 96.88 174 ALA A O 1
ATOM 1273 N N . GLY A 1 175 ? 21.582 20.026 -11.689 1.00 98.19 175 GLY A N 1
ATOM 1274 C CA . GLY A 1 175 ? 21.072 19.079 -12.672 1.00 98.19 175 GLY A CA 1
ATOM 1275 C C . GLY A 1 175 ? 21.801 17.734 -12.633 1.00 98.19 175 GLY A C 1
ATOM 1276 O O . GLY A 1 175 ? 22.742 17.516 -11.863 1.00 98.19 175 GLY A O 1
ATOM 1277 N N . ALA A 1 176 ? 21.359 16.819 -13.491 1.00 98.56 176 ALA A N 1
ATOM 1278 C CA . ALA A 1 176 ? 21.959 15.506 -13.670 1.00 98.56 176 ALA A CA 1
ATOM 1279 C C . ALA A 1 176 ? 22.066 15.141 -15.152 1.00 98.56 176 ALA A C 1
ATOM 1281 O O . ALA A 1 176 ? 21.266 15.559 -15.983 1.00 98.56 176 ALA A O 1
ATOM 1282 N N . THR A 1 177 ? 23.052 14.318 -15.481 1.00 98.69 177 THR A N 1
ATOM 1283 C CA . THR A 1 177 ? 23.184 13.656 -16.784 1.00 98.69 177 THR A CA 1
ATOM 1284 C C . THR A 1 177 ? 22.853 12.184 -16.636 1.00 98.69 177 THR A C 1
ATOM 1286 O O . THR A 1 177 ? 23.155 11.593 -15.598 1.00 98.69 177 THR A O 1
ATOM 1289 N N . TYR A 1 178 ? 22.268 11.585 -17.667 1.00 98.62 178 TYR A N 1
ATOM 1290 C CA . TYR A 1 178 ? 21.962 10.158 -17.705 1.00 98.62 178 TYR A CA 1
ATOM 1291 C C . TYR A 1 178 ? 22.520 9.513 -18.974 1.00 98.62 178 TYR A C 1
ATOM 1293 O O . TYR A 1 178 ? 22.659 10.163 -20.014 1.00 98.62 178 TYR A O 1
ATOM 1301 N N . ASN A 1 179 ? 22.815 8.217 -18.890 1.00 98.56 179 ASN A N 1
ATOM 1302 C CA . ASN A 1 179 ? 23.057 7.364 -20.050 1.00 98.56 179 ASN A CA 1
ATOM 1303 C C . ASN A 1 179 ? 22.214 6.102 -19.905 1.00 98.56 179 ASN A C 1
ATOM 1305 O O . ASN A 1 179 ? 22.333 5.409 -18.897 1.00 98.56 179 ASN A O 1
ATOM 1309 N N . VAL A 1 180 ? 21.415 5.810 -20.922 1.00 98.81 180 VAL A N 1
ATOM 1310 C CA . VAL A 1 180 ? 20.648 4.582 -21.102 1.00 98.81 180 VAL A CA 1
ATOM 1311 C C . VAL A 1 180 ? 21.352 3.731 -22.156 1.00 98.81 180 VAL A C 1
ATOM 1313 O O . VAL A 1 180 ? 21.766 4.229 -23.206 1.00 98.81 180 VAL A O 1
ATOM 1316 N N . GLU A 1 181 ? 21.494 2.446 -21.869 1.00 98.81 181 GLU A N 1
ATOM 1317 C CA . GLU A 1 181 ? 21.930 1.420 -22.805 1.00 98.81 181 GLU A CA 1
ATOM 1318 C C . GLU A 1 181 ? 20.747 0.506 -23.116 1.00 98.81 181 GLU A C 1
ATOM 1320 O O . GLU A 1 181 ? 20.156 -0.066 -22.201 1.00 98.81 181 GLU A O 1
ATOM 1325 N N . VAL A 1 182 ? 20.429 0.365 -24.402 1.00 98.81 182 VAL A N 1
ATOM 1326 C CA . VAL A 1 182 ? 19.427 -0.574 -24.905 1.00 98.81 182 VAL A CA 1
ATOM 1327 C C . VAL A 1 182 ? 20.128 -1.653 -25.726 1.00 98.81 182 VAL A C 1
ATOM 1329 O O . VAL A 1 182 ? 20.954 -1.348 -26.592 1.00 98.81 182 VAL A O 1
ATOM 1332 N N . LEU A 1 183 ? 19.800 -2.911 -25.448 1.00 98.62 183 LEU A N 1
ATOM 1333 C CA . LEU A 1 183 ? 20.273 -4.087 -26.171 1.00 98.62 183 LEU A CA 1
ATOM 1334 C C . LEU A 1 183 ? 19.063 -4.818 -26.745 1.00 98.62 183 LEU A C 1
ATOM 1336 O O . LEU A 1 183 ? 18.102 -5.082 -26.029 1.00 98.62 183 LEU A O 1
ATOM 1340 N N . CYS A 1 184 ? 19.126 -5.180 -28.021 1.00 98.62 184 CYS A N 1
ATOM 1341 C CA . CYS A 1 184 ? 18.117 -6.025 -28.650 1.00 98.62 184 CYS A CA 1
ATOM 1342 C C . CYS A 1 184 ? 18.765 -7.307 -29.146 1.00 98.62 184 CYS A C 1
ATOM 1344 O O . CYS A 1 184 ? 19.914 -7.299 -29.589 1.00 98.62 184 CYS A O 1
ATOM 1346 N N . SER A 1 185 ? 18.029 -8.410 -29.112 1.00 97.94 185 SER A N 1
ATOM 1347 C CA . SER A 1 185 ? 18.450 -9.661 -29.745 1.00 97.94 185 SER A CA 1
ATOM 1348 C C . SER A 1 185 ? 17.278 -10.340 -30.446 1.00 97.94 185 SER A C 1
ATOM 1350 O O . SER A 1 185 ? 16.119 -10.028 -30.189 1.00 97.94 185 SER A O 1
ATOM 1352 N N . ASP A 1 186 ? 17.599 -11.214 -31.394 1.00 96.62 186 ASP A N 1
ATOM 1353 C CA . ASP A 1 186 ? 16.682 -11.907 -32.309 1.00 96.62 186 ASP A CA 1
ATOM 1354 C C . ASP A 1 186 ? 16.786 -13.439 -32.178 1.00 96.62 186 ASP A C 1
ATOM 1356 O O . ASP A 1 186 ? 16.382 -14.201 -33.061 1.00 96.62 186 ASP A O 1
ATOM 1360 N N . GLY A 1 187 ? 17.360 -13.904 -31.064 1.00 95.75 187 GLY A N 1
ATOM 1361 C CA . GLY A 1 187 ? 17.484 -15.322 -30.748 1.00 95.75 187 GLY A CA 1
ATOM 1362 C C . GLY A 1 187 ? 16.123 -15.978 -30.483 1.00 95.75 187 GLY A C 1
ATOM 1363 O O . GLY A 1 187 ? 15.161 -15.297 -30.133 1.00 95.75 187 GLY A O 1
ATOM 1364 N N . PRO A 1 188 ? 16.008 -17.307 -30.627 1.00 95.56 188 PRO A N 1
ATOM 1365 C CA . PRO A 1 188 ? 14.764 -18.003 -30.321 1.00 95.56 188 PRO A CA 1
ATOM 1366 C C . PRO A 1 188 ? 14.404 -17.857 -28.834 1.00 95.56 188 PRO A C 1
ATOM 1368 O O . PRO A 1 188 ? 15.262 -18.033 -27.970 1.00 95.56 188 PRO A O 1
ATOM 1371 N N . VAL A 1 189 ? 13.129 -17.590 -28.560 1.00 96.88 189 VAL A N 1
ATOM 1372 C CA . VAL A 1 189 ? 12.521 -17.543 -27.220 1.00 96.88 189 VAL A CA 1
ATOM 1373 C C . VAL A 1 189 ? 11.298 -18.463 -27.195 1.00 96.88 189 VAL A C 1
ATOM 1375 O O . VAL A 1 189 ? 10.781 -18.829 -28.255 1.00 96.88 189 VAL A O 1
ATOM 1378 N N . GLY A 1 190 ? 10.869 -18.886 -26.010 1.00 95.75 190 GLY A N 1
ATOM 1379 C CA . GLY A 1 190 ? 9.658 -19.677 -25.821 1.00 95.75 190 GLY A CA 1
ATOM 1380 C C . GLY A 1 190 ? 8.369 -18.876 -26.022 1.00 95.75 190 GLY A C 1
ATOM 1381 O O . GLY A 1 190 ? 8.379 -17.704 -26.403 1.00 95.75 190 GLY A O 1
ATOM 1382 N N . GLU A 1 191 ? 7.246 -19.530 -25.744 1.00 94.56 191 GLU A N 1
ATOM 1383 C CA . GLU A 1 191 ? 5.920 -18.910 -25.779 1.00 94.56 191 GLU A CA 1
ATOM 1384 C C . GLU A 1 191 ? 5.639 -18.110 -24.507 1.00 94.56 191 GLU A C 1
ATOM 1386 O O . GLU A 1 191 ? 6.169 -18.417 -23.439 1.00 94.56 191 GLU A O 1
ATOM 1391 N N . ALA A 1 192 ? 4.781 -17.095 -24.627 1.00 94.25 192 ALA A N 1
ATOM 1392 C CA . ALA A 1 192 ? 4.388 -16.280 -23.490 1.00 94.25 192 ALA A CA 1
ATOM 1393 C C . ALA A 1 192 ? 3.696 -17.114 -22.399 1.00 94.25 192 ALA A C 1
ATOM 1395 O O . ALA A 1 192 ? 2.905 -18.005 -22.729 1.00 94.25 192 ALA A O 1
ATOM 1396 N N . PRO A 1 193 ? 3.957 -16.834 -21.106 1.00 93.19 193 PRO A N 1
ATOM 1397 C CA . PRO A 1 193 ? 3.288 -17.536 -20.023 1.00 93.19 193 PRO A CA 1
ATOM 1398 C C . PRO A 1 193 ? 1.773 -17.357 -20.111 1.00 93.19 193 PRO A C 1
ATOM 1400 O O . PRO A 1 193 ? 1.273 -16.268 -20.390 1.00 93.19 193 PRO A O 1
ATOM 1403 N N . THR A 1 194 ? 1.031 -18.430 -19.845 1.00 94.00 194 THR A N 1
ATOM 1404 C CA . THR A 1 194 ? -0.424 -18.342 -19.690 1.00 94.00 194 THR A CA 1
ATOM 1405 C C . THR A 1 194 ? -0.741 -17.688 -18.351 1.00 94.00 194 THR A C 1
ATOM 1407 O O . THR A 1 194 ? -0.223 -18.125 -17.324 1.00 94.00 194 THR A O 1
ATOM 1410 N N . ALA A 1 195 ? -1.588 -16.658 -18.361 1.00 92.62 195 ALA A N 1
ATOM 1411 C CA . ALA A 1 195 ? -2.054 -16.024 -17.137 1.00 92.62 195 ALA A CA 1
ATOM 1412 C C . ALA A 1 195 ? -2.838 -17.026 -16.273 1.00 92.62 195 ALA A C 1
ATOM 1414 O O . ALA A 1 195 ? -3.755 -17.698 -16.745 1.00 92.62 195 ALA A O 1
ATOM 1415 N N . ASP A 1 196 ? -2.480 -17.094 -14.999 1.00 94.56 196 ASP A N 1
ATOM 1416 C CA . ASP A 1 196 ? -3.098 -17.905 -13.957 1.00 94.56 196 ASP A CA 1
ATOM 1417 C C . ASP A 1 196 ? -3.420 -17.010 -12.748 1.00 94.56 196 ASP A C 1
ATOM 1419 O O . ASP A 1 196 ? -2.728 -17.051 -11.723 1.00 94.56 196 ASP A O 1
ATOM 1423 N N . PRO A 1 197 ? -4.434 -16.134 -12.867 1.00 93.81 197 PRO A N 1
ATOM 1424 C CA . PRO A 1 197 ? -4.833 -15.266 -11.777 1.00 93.81 197 PRO A CA 1
ATOM 1425 C C . PRO A 1 197 ? -5.512 -16.056 -10.658 1.00 93.81 197 PRO A C 1
ATOM 1427 O O . PRO A 1 197 ? -6.034 -17.160 -10.824 1.00 93.81 197 PRO A O 1
ATOM 1430 N N . VAL A 1 198 ? -5.550 -15.447 -9.483 1.00 94.25 198 VAL A N 1
ATOM 1431 C CA . VAL A 1 198 ? -6.353 -15.938 -8.362 1.00 94.25 198 VAL A CA 1
ATOM 1432 C C . VAL A 1 198 ? -7.849 -15.779 -8.634 1.00 94.25 198 VAL A C 1
ATOM 1434 O O . VAL A 1 198 ? -8.294 -14.703 -9.038 1.00 94.25 198 VAL A O 1
ATOM 1437 N N . ASP A 1 199 ? -8.640 -16.801 -8.305 1.00 94.00 199 ASP A N 1
ATOM 1438 C CA . ASP A 1 199 ? -10.103 -16.758 -8.416 1.00 94.00 199 ASP A CA 1
ATOM 1439 C C . ASP A 1 199 ? -10.679 -15.599 -7.566 1.00 94.00 199 ASP A C 1
ATOM 1441 O O . ASP A 1 199 ? -10.467 -15.579 -6.344 1.00 94.00 199 ASP A O 1
ATOM 1445 N N . PRO A 1 200 ? -11.337 -14.590 -8.178 1.00 90.75 200 PRO A N 1
ATOM 1446 C CA . PRO A 1 200 ? -11.921 -13.466 -7.447 1.00 90.75 200 PRO A CA 1
ATOM 1447 C C . PRO A 1 200 ? -13.058 -13.879 -6.506 1.00 90.75 200 PRO A C 1
ATOM 1449 O O . PRO A 1 200 ? -13.279 -13.181 -5.513 1.00 90.75 200 PRO A O 1
ATOM 1452 N N . ASP A 1 201 ? -13.706 -15.017 -6.766 1.00 94.00 201 ASP A N 1
ATOM 1453 C CA . ASP A 1 201 ? -14.822 -15.551 -5.984 1.00 94.00 201 ASP A CA 1
ATOM 1454 C C . ASP A 1 201 ? -14.373 -16.600 -4.948 1.00 94.00 201 ASP A C 1
ATOM 1456 O O . ASP A 1 201 ? -15.206 -17.247 -4.308 1.00 94.00 201 ASP A O 1
ATOM 1460 N N . HIS A 1 202 ? -13.058 -16.767 -4.740 1.00 96.94 202 HIS A N 1
ATOM 1461 C CA . HIS A 1 202 ? -12.519 -17.684 -3.733 1.00 96.94 202 HIS A CA 1
ATOM 1462 C C . HIS A 1 202 ? -13.029 -17.343 -2.324 1.00 96.94 202 HIS A C 1
ATOM 1464 O O . HIS A 1 202 ? -12.859 -16.223 -1.826 1.00 96.94 202 HIS A O 1
ATOM 1470 N N . VAL A 1 203 ? -13.600 -18.349 -1.658 1.00 98.50 203 VAL A N 1
ATOM 1471 C CA . VAL A 1 203 ? -14.023 -18.301 -0.254 1.00 98.50 203 VAL A CA 1
ATOM 1472 C C . VAL A 1 203 ? -13.174 -19.295 0.528 1.00 98.50 203 VAL A C 1
ATOM 1474 O O . VAL A 1 203 ? -13.358 -20.507 0.417 1.00 98.50 203 VAL A O 1
ATOM 1477 N N . ALA A 1 204 ? -12.248 -18.784 1.335 1.00 98.62 204 ALA A N 1
ATOM 1478 C CA . ALA A 1 204 ? -11.374 -19.612 2.161 1.00 98.62 204 ALA A CA 1
ATOM 1479 C C . ALA A 1 204 ? -12.084 -20.146 3.417 1.00 98.62 204 ALA A C 1
ATOM 1481 O O . ALA A 1 204 ? -11.758 -21.224 3.916 1.00 98.62 204 ALA A O 1
ATOM 1482 N N . ASN A 1 205 ? -13.069 -19.401 3.930 1.00 98.56 205 ASN A N 1
ATOM 1483 C CA . ASN A 1 205 ? -13.897 -19.778 5.075 1.00 98.56 205 ASN A CA 1
ATOM 1484 C C . ASN A 1 205 ? -15.259 -19.072 4.988 1.00 98.56 205 ASN A C 1
ATOM 1486 O O . ASN A 1 205 ? -15.302 -17.853 4.861 1.00 98.56 205 ASN A O 1
ATOM 1490 N N . ASP A 1 206 ? -16.363 -19.812 5.064 1.00 98.00 206 ASP A N 1
ATOM 1491 C CA . ASP A 1 206 ? -17.733 -19.286 4.959 1.00 98.00 206 ASP A CA 1
ATOM 1492 C C . ASP A 1 206 ? -18.328 -18.833 6.308 1.00 98.00 206 ASP A C 1
ATOM 1494 O O . ASP A 1 206 ? -19.486 -18.419 6.381 1.00 98.00 206 ASP A O 1
ATOM 1498 N N . ALA A 1 207 ? -17.551 -18.915 7.390 1.00 97.88 207 ALA A N 1
ATOM 1499 C CA . ALA A 1 207 ? -17.980 -18.510 8.718 1.00 97.88 207 ALA A CA 1
ATOM 1500 C C . ALA A 1 207 ? -17.686 -17.032 9.005 1.00 97.88 207 ALA A C 1
ATOM 1502 O O . ALA A 1 207 ? -16.638 -16.493 8.643 1.00 97.88 207 ALA A O 1
ATOM 1503 N N . ALA A 1 208 ? -18.566 -16.402 9.781 1.00 98.06 208 ALA A N 1
ATOM 1504 C CA . ALA A 1 208 ? -18.275 -15.098 10.353 1.00 98.06 208 ALA A CA 1
ATOM 1505 C C . ALA A 1 208 ? -17.202 -15.220 11.442 1.00 98.06 208 ALA A C 1
ATOM 1507 O O . ALA A 1 208 ? -17.259 -16.120 12.287 1.00 98.06 208 ALA A O 1
ATOM 1508 N N . GLY A 1 209 ? -16.247 -14.296 11.464 1.00 97.81 209 GLY A N 1
ATOM 1509 C CA . GLY A 1 209 ? -15.177 -14.328 12.450 1.00 97.81 209 GLY A CA 1
ATOM 1510 C C . GLY A 1 209 ? -14.144 -13.226 12.286 1.00 97.81 209 GLY A C 1
ATOM 1511 O O . GLY A 1 209 ? -14.195 -12.415 11.363 1.00 97.81 209 GLY A O 1
ATOM 1512 N N . TRP A 1 210 ? -13.203 -13.220 13.226 1.00 98.44 210 TRP A N 1
ATOM 1513 C CA . TRP A 1 210 ? -12.019 -12.379 13.173 1.00 98.44 210 TRP A CA 1
ATOM 1514 C C . TRP A 1 210 ? -10.932 -13.042 12.332 1.00 98.44 210 TRP A C 1
ATOM 1516 O O . TRP A 1 210 ? -10.434 -14.106 12.697 1.00 98.44 210 TRP A O 1
ATOM 1526 N N . TYR A 1 211 ? -10.537 -12.365 11.263 1.00 98.75 211 TYR A N 1
ATOM 1527 C CA . TYR A 1 211 ? -9.457 -12.752 10.362 1.00 98.75 211 TYR A CA 1
ATOM 1528 C C . TYR A 1 211 ? -8.305 -11.766 10.474 1.00 98.75 211 TYR A C 1
ATOM 1530 O O . TYR A 1 211 ? -8.530 -10.576 10.684 1.00 98.75 211 TYR A O 1
ATOM 1538 N N . ARG A 1 212 ? -7.069 -12.238 10.353 1.00 98.62 212 ARG A N 1
ATOM 1539 C CA . ARG A 1 212 ? -5.868 -11.414 10.497 1.00 98.62 212 ARG A CA 1
ATOM 1540 C C . ARG A 1 212 ? -5.239 -11.111 9.141 1.00 98.62 212 ARG A C 1
ATOM 1542 O O . ARG A 1 212 ? -5.034 -12.019 8.341 1.00 98.62 212 ARG A O 1
ATOM 1549 N N . ALA A 1 213 ? -4.867 -9.856 8.922 1.00 98.56 213 ALA A N 1
ATOM 1550 C CA . ALA A 1 213 ? -4.158 -9.399 7.732 1.00 98.56 213 ALA A CA 1
ATOM 1551 C C . ALA A 1 213 ? -2.947 -8.543 8.099 1.00 98.56 213 ALA A C 1
ATOM 1553 O O . ALA A 1 213 ? -2.969 -7.823 9.095 1.00 98.56 213 ALA A O 1
ATOM 1554 N N . ASP A 1 214 ? -1.935 -8.567 7.251 1.00 97.94 214 ASP A N 1
ATOM 1555 C CA . ASP A 1 214 ? -0.949 -7.499 7.128 1.00 97.94 214 ASP A CA 1
ATOM 1556 C C . ASP A 1 214 ? -1.232 -6.813 5.784 1.00 97.94 214 ASP A C 1
ATOM 1558 O O . ASP A 1 214 ? -1.183 -7.468 4.748 1.00 97.94 214 ASP A O 1
ATOM 1562 N N . PHE A 1 215 ? -1.644 -5.542 5.792 1.00 97.75 215 PHE A N 1
ATOM 1563 C CA . PHE A 1 215 ? -2.177 -4.881 4.595 1.00 97.75 215 PHE A CA 1
ATOM 1564 C C . PHE A 1 215 ? -1.118 -4.281 3.671 1.00 97.75 215 PHE A C 1
ATOM 1566 O O . PHE A 1 215 ? -1.482 -3.716 2.645 1.00 97.75 215 PHE A O 1
ATOM 1573 N N . HIS A 1 216 ? 0.167 -4.423 3.987 1.00 97.56 216 HIS A N 1
ATOM 1574 C CA . HIS A 1 216 ? 1.234 -3.919 3.132 1.00 97.56 216 HIS A CA 1
ATOM 1575 C C . HIS A 1 216 ? 2.415 -4.874 3.186 1.00 97.56 216 HIS A C 1
ATOM 1577 O O . HIS A 1 216 ? 3.147 -4.921 4.171 1.00 97.56 216 HIS A O 1
ATOM 1583 N N . MET A 1 217 ? 2.574 -5.669 2.136 1.00 96.00 217 MET A N 1
ATOM 1584 C CA . MET A 1 217 ? 3.567 -6.729 2.065 1.00 96.00 217 MET A CA 1
ATOM 1585 C C . MET A 1 217 ? 4.048 -6.890 0.630 1.00 96.00 217 MET A C 1
ATOM 1587 O O . MET A 1 217 ? 3.245 -7.071 -0.287 1.00 96.00 217 MET A O 1
ATOM 1591 N N . HIS A 1 218 ? 5.362 -6.900 0.439 1.00 95.00 218 HIS A N 1
ATOM 1592 C CA . HIS A 1 218 ? 5.949 -7.121 -0.874 1.00 95.00 218 HIS A CA 1
ATOM 1593 C C . HIS A 1 218 ? 6.394 -8.574 -1.053 1.00 95.00 218 HIS A C 1
ATOM 1595 O O . HIS A 1 218 ? 6.769 -9.265 -0.102 1.00 95.00 218 HIS A O 1
ATOM 1601 N N . SER A 1 219 ? 6.393 -9.028 -2.305 1.00 93.44 219 SER A N 1
ATOM 1602 C CA . SER A 1 219 ? 6.904 -10.337 -2.698 1.00 93.44 219 SER A CA 1
ATOM 1603 C C . SER A 1 219 ? 7.883 -10.171 -3.868 1.00 93.44 219 SER A C 1
ATOM 1605 O O . SER A 1 219 ? 8.540 -9.133 -4.007 1.00 93.44 219 SER A O 1
ATOM 1607 N N . TYR A 1 220 ? 8.057 -11.237 -4.641 1.00 91.94 220 TYR A N 1
ATOM 1608 C CA . TYR A 1 220 ? 9.134 -11.469 -5.590 1.00 91.94 220 TYR A CA 1
ATOM 1609 C C . TYR A 1 220 ? 9.405 -10.302 -6.558 1.00 91.94 220 TYR A C 1
ATOM 1611 O O . TYR A 1 220 ? 10.564 -10.048 -6.906 1.00 91.94 220 TYR A O 1
ATOM 1619 N N . HIS A 1 221 ? 8.382 -9.552 -6.978 1.00 92.56 221 HIS A N 1
ATOM 1620 C CA . HIS A 1 221 ? 8.550 -8.555 -8.041 1.00 92.56 221 HIS A CA 1
ATOM 1621 C C . HIS A 1 221 ? 9.071 -7.198 -7.536 1.00 92.56 221 HIS A C 1
ATOM 1623 O O . HIS A 1 221 ? 9.711 -6.472 -8.299 1.00 92.56 221 HIS A O 1
ATOM 1629 N N . SER A 1 222 ? 8.931 -6.865 -6.249 1.00 89.19 222 SER A N 1
ATOM 1630 C CA . SER A 1 222 ? 9.309 -5.545 -5.706 1.00 89.19 222 SER A CA 1
ATOM 1631 C C . SER A 1 222 ? 10.789 -5.382 -5.363 1.00 89.19 222 SER A C 1
ATOM 1633 O O . SER A 1 222 ? 11.372 -4.323 -5.631 1.00 89.19 222 SER A O 1
ATOM 1635 N N . ALA A 1 223 ? 11.448 -6.412 -4.819 1.00 85.88 223 ALA A N 1
ATOM 1636 C CA . ALA A 1 223 ? 12.853 -6.326 -4.404 1.00 85.88 223 ALA A CA 1
ATOM 1637 C C . ALA A 1 223 ? 13.686 -7.569 -4.784 1.00 85.88 223 ALA A C 1
ATOM 1639 O O . ALA A 1 223 ? 13.148 -8.667 -4.858 1.00 85.88 223 ALA A O 1
ATOM 1640 N N . PRO A 1 224 ? 15.015 -7.440 -4.998 1.00 83.25 224 PRO A N 1
ATOM 1641 C CA . PRO A 1 224 ? 15.863 -8.579 -5.378 1.00 83.25 224 PRO A CA 1
ATOM 1642 C C . PRO A 1 224 ? 15.966 -9.677 -4.311 1.00 83.25 224 PRO A C 1
ATOM 1644 O O . PRO A 1 224 ? 16.316 -10.807 -4.625 1.00 83.25 224 PRO A O 1
ATOM 1647 N N . ASN A 1 225 ? 15.732 -9.324 -3.049 1.00 86.62 225 ASN A N 1
ATOM 1648 C CA . ASN A 1 225 ? 15.787 -10.214 -1.892 1.00 86.62 225 ASN A CA 1
ATOM 1649 C C . ASN A 1 225 ? 14.392 -10.599 -1.384 1.00 86.62 225 ASN A C 1
ATOM 1651 O O . ASN A 1 225 ? 14.275 -11.039 -0.241 1.00 86.62 225 ASN A O 1
ATOM 1655 N N . ALA A 1 226 ? 13.357 -10.359 -2.186 1.00 89.50 226 ALA A N 1
ATOM 1656 C CA . ALA A 1 226 ? 11.996 -10.652 -1.798 1.00 89.50 226 ALA A CA 1
ATOM 1657 C C . ALA A 1 226 ? 11.692 -12.152 -1.855 1.00 89.50 226 ALA A C 1
ATOM 1659 O O . ALA A 1 226 ? 12.286 -12.869 -2.668 1.00 89.50 226 ALA A O 1
ATOM 1660 N N . PRO A 1 227 ? 10.781 -12.635 -0.995 1.00 93.50 227 PRO A N 1
ATOM 1661 C CA . PRO A 1 227 ? 10.455 -14.049 -0.936 1.00 93.50 227 PRO A CA 1
ATOM 1662 C C . PRO A 1 227 ? 9.728 -14.492 -2.208 1.00 93.50 227 PRO A C 1
ATOM 1664 O O . PRO A 1 227 ? 8.907 -13.753 -2.762 1.00 93.50 227 PRO A O 1
ATOM 1667 N N . SER A 1 228 ? 9.973 -15.735 -2.622 1.00 94.00 228 SER A N 1
ATOM 1668 C CA . SER A 1 228 ? 9.081 -16.440 -3.550 1.00 94.00 228 SER A CA 1
ATOM 1669 C C . SER A 1 228 ? 7.660 -16.540 -2.976 1.00 94.00 228 SER A C 1
ATOM 1671 O O . SER A 1 228 ? 7.458 -16.376 -1.773 1.00 94.00 228 SER A O 1
ATOM 1673 N N . TYR A 1 229 ? 6.657 -16.856 -3.801 1.00 95.50 229 TYR A N 1
ATOM 1674 C CA . TYR A 1 229 ? 5.275 -16.983 -3.314 1.00 95.50 229 TYR A CA 1
ATOM 1675 C C . TYR A 1 229 ? 5.105 -18.068 -2.240 1.00 95.50 229 TYR A C 1
ATOM 1677 O O . TYR A 1 229 ? 4.362 -17.866 -1.280 1.00 95.50 229 TYR A O 1
ATOM 1685 N N . ASP A 1 230 ? 5.840 -19.178 -2.336 1.00 95.94 230 ASP A N 1
ATOM 1686 C CA . ASP A 1 230 ? 5.815 -20.227 -1.311 1.00 95.94 230 ASP A CA 1
ATOM 1687 C C . ASP A 1 230 ? 6.445 -19.749 0.005 1.00 95.94 230 ASP A C 1
ATOM 1689 O O . ASP A 1 230 ? 5.901 -19.979 1.087 1.00 95.94 230 ASP A O 1
ATOM 1693 N N . GLU A 1 231 ? 7.583 -19.052 -0.061 1.00 96.94 231 GLU A N 1
ATOM 1694 C CA . GLU A 1 231 ? 8.217 -18.451 1.118 1.00 96.94 231 GLU A CA 1
ATOM 1695 C C . GLU A 1 231 ? 7.322 -17.382 1.748 1.00 96.94 231 GLU A C 1
ATOM 1697 O O . GLU A 1 231 ? 7.151 -17.375 2.965 1.00 96.94 231 GLU A O 1
ATOM 1702 N N . PHE A 1 232 ? 6.694 -16.538 0.931 1.00 97.75 232 PHE A N 1
ATOM 1703 C CA . PHE A 1 232 ? 5.753 -15.509 1.360 1.00 97.75 232 PHE A CA 1
ATOM 1704 C C . PHE A 1 232 ? 4.588 -16.112 2.156 1.00 97.75 232 PHE A C 1
ATOM 1706 O O . PHE A 1 232 ? 4.307 -15.681 3.276 1.00 97.75 232 PHE A O 1
ATOM 1713 N N . VAL A 1 233 ? 3.965 -17.175 1.635 1.00 98.25 233 VAL A N 1
ATOM 1714 C CA . VAL A 1 233 ? 2.913 -17.916 2.347 1.00 98.25 233 VAL A CA 1
ATOM 1715 C C . VAL A 1 233 ? 3.440 -18.521 3.651 1.00 98.25 233 VAL A C 1
ATOM 1717 O O . VAL A 1 233 ? 2.762 -18.460 4.678 1.00 98.25 233 VAL A O 1
ATOM 1720 N N . ASN A 1 234 ? 4.647 -19.090 3.651 1.00 98.25 234 ASN A N 1
ATOM 1721 C CA . ASN A 1 234 ? 5.236 -19.679 4.855 1.00 98.25 234 ASN A CA 1
ATOM 1722 C C . ASN A 1 234 ? 5.497 -18.634 5.950 1.00 98.25 234 ASN A C 1
ATOM 1724 O O . ASN A 1 234 ? 5.189 -18.890 7.118 1.00 98.25 234 ASN A O 1
ATOM 1728 N N . TYR A 1 235 ? 6.010 -17.457 5.588 1.00 98.00 235 TYR A N 1
ATOM 1729 C CA . TYR A 1 235 ? 6.180 -16.336 6.513 1.00 98.00 235 TYR A CA 1
ATOM 1730 C C . TYR A 1 235 ? 4.833 -15.851 7.056 1.00 98.00 235 TYR A C 1
ATOM 1732 O O . TYR A 1 235 ? 4.660 -15.760 8.273 1.00 98.00 235 TYR A O 1
ATOM 1740 N N . ALA A 1 236 ? 3.838 -15.658 6.187 1.00 97.69 236 ALA A N 1
ATOM 1741 C CA . ALA A 1 236 ? 2.491 -15.263 6.590 1.00 97.69 236 ALA A CA 1
ATOM 1742 C C . ALA A 1 236 ? 1.850 -16.269 7.566 1.00 97.69 236 ALA A C 1
ATOM 1744 O O . ALA A 1 236 ? 1.268 -15.880 8.582 1.00 97.69 236 ALA A O 1
ATOM 1745 N N . ARG A 1 237 ? 2.018 -17.578 7.329 1.00 98.12 237 ARG A N 1
ATOM 1746 C CA . ARG A 1 237 ? 1.557 -18.628 8.253 1.00 98.12 237 ARG A CA 1
ATOM 1747 C C . ARG A 1 237 ? 2.291 -18.587 9.590 1.00 98.12 237 ARG A C 1
ATOM 1749 O O . ARG A 1 237 ? 1.649 -18.720 10.633 1.00 98.12 237 ARG A O 1
ATOM 1756 N N . ALA A 1 238 ? 3.607 -18.375 9.587 1.00 98.12 238 ALA A N 1
ATOM 1757 C CA . ALA A 1 238 ? 4.384 -18.217 10.817 1.00 98.12 238 ALA A CA 1
ATOM 1758 C C . ALA A 1 238 ? 3.906 -17.005 11.640 1.00 98.12 238 ALA A C 1
ATOM 1760 O O . ALA A 1 238 ? 3.830 -17.084 12.870 1.00 98.12 238 ALA A O 1
ATOM 1761 N N . ALA A 1 239 ? 3.494 -15.932 10.961 1.00 97.81 239 ALA A N 1
ATOM 1762 C CA . ALA A 1 239 ? 2.890 -14.742 11.556 1.00 97.81 239 ALA A CA 1
ATOM 1763 C C . ALA A 1 239 ? 1.389 -14.885 11.892 1.00 97.81 239 ALA A C 1
ATOM 1765 O O . ALA A 1 239 ? 0.805 -13.997 12.520 1.00 97.81 239 ALA A O 1
ATOM 1766 N N . ARG A 1 240 ? 0.772 -16.030 11.562 1.00 98.31 240 ARG A N 1
ATOM 1767 C CA . ARG A 1 240 ? -0.654 -16.339 11.765 1.00 98.31 240 ARG A CA 1
ATOM 1768 C C . ARG A 1 240 ? -1.593 -15.395 11.005 1.00 98.31 240 ARG A C 1
ATOM 1770 O O . ARG A 1 240 ? -2.588 -14.949 11.574 1.00 98.31 240 ARG A O 1
ATOM 1777 N N . LEU A 1 241 ? -1.262 -15.053 9.766 1.00 98.75 241 LEU A N 1
ATOM 1778 C CA . LEU A 1 241 ? -2.138 -14.287 8.879 1.00 98.75 241 LEU A CA 1
ATOM 1779 C C . LEU A 1 241 ? -3.126 -15.218 8.160 1.00 98.75 241 LEU A C 1
ATOM 1781 O O . LEU A 1 241 ? -2.767 -16.336 7.795 1.00 98.75 241 LEU A O 1
ATOM 1785 N N . ASP A 1 242 ? -4.344 -14.727 7.945 1.00 98.81 242 ASP A N 1
ATOM 1786 C CA . ASP A 1 242 ? -5.413 -15.394 7.189 1.00 98.81 242 ASP A CA 1
ATOM 1787 C C . ASP A 1 242 ? -5.612 -14.733 5.812 1.00 98.81 242 ASP A C 1
ATOM 1789 O O . ASP A 1 242 ? -5.955 -15.390 4.829 1.00 98.81 242 ASP A O 1
ATOM 1793 N N . ILE A 1 243 ? -5.381 -13.417 5.743 1.00 98.69 243 ILE A N 1
ATOM 1794 C CA . ILE A 1 243 ? -5.508 -12.583 4.547 1.00 98.69 243 ILE A CA 1
ATOM 1795 C C . ILE A 1 243 ? -4.116 -12.091 4.165 1.00 98.69 243 ILE A C 1
ATOM 1797 O O . ILE A 1 243 ? -3.404 -11.514 4.989 1.00 98.69 243 ILE A O 1
ATOM 1801 N N . LEU A 1 244 ? -3.738 -12.322 2.912 1.00 97.88 244 LEU A N 1
ATOM 1802 C CA . LEU A 1 244 ? -2.407 -12.078 2.372 1.00 97.88 244 LEU A CA 1
ATOM 1803 C C . LEU A 1 244 ? -2.492 -11.111 1.178 1.00 97.88 244 LEU A C 1
ATOM 1805 O O . LEU A 1 244 ? -2.460 -11.555 0.026 1.00 97.88 244 LEU A O 1
ATOM 1809 N N . PRO A 1 245 ? -2.619 -9.795 1.423 1.00 96.56 245 PRO A N 1
ATOM 1810 C CA . PRO A 1 245 ? -2.401 -8.781 0.405 1.00 96.56 245 PRO A CA 1
ATOM 1811 C C . PRO A 1 245 ? -0.981 -8.879 -0.158 1.00 96.56 245 PRO A C 1
ATOM 1813 O O . PRO A 1 245 ? -0.015 -8.778 0.589 1.00 96.56 245 PRO A O 1
ATOM 1816 N N . VAL A 1 246 ? -0.844 -9.091 -1.466 1.00 95.69 246 VAL A N 1
ATOM 1817 C CA . VAL A 1 246 ? 0.448 -9.065 -2.171 1.00 95.69 246 VAL A CA 1
ATOM 1818 C C . VAL A 1 246 ? 0.539 -7.721 -2.880 1.00 95.69 246 VAL A C 1
ATOM 1820 O O . VAL A 1 246 ? 0.049 -7.574 -4.000 1.00 95.69 246 VAL A O 1
ATOM 1823 N N . THR A 1 247 ? 1.086 -6.722 -2.191 1.00 94.50 247 THR A N 1
ATOM 1824 C CA . THR A 1 247 ? 1.169 -5.331 -2.651 1.00 94.50 247 THR A CA 1
ATOM 1825 C C . THR A 1 247 ? 2.532 -5.078 -3.269 1.00 94.50 247 THR A C 1
ATOM 1827 O O . THR A 1 247 ? 3.372 -4.392 -2.692 1.00 94.50 247 THR A O 1
ATOM 1830 N N . GLU A 1 248 ? 2.780 -5.659 -4.443 1.00 92.88 248 GLU A N 1
ATOM 1831 C CA . GLU A 1 248 ? 3.968 -5.278 -5.208 1.00 92.88 248 GLU A CA 1
ATOM 1832 C C . GLU A 1 248 ? 3.943 -3.766 -5.504 1.00 92.88 248 GLU A C 1
ATOM 1834 O O . GLU A 1 248 ? 2.890 -3.135 -5.412 1.00 92.88 248 GLU A O 1
ATOM 1839 N N . TYR A 1 249 ? 5.077 -3.162 -5.873 1.00 92.19 249 TYR A N 1
ATOM 1840 C CA . TYR A 1 249 ? 5.078 -1.804 -6.436 1.00 92.19 249 TYR A CA 1
ATOM 1841 C C . TYR A 1 249 ? 4.229 -1.749 -7.726 1.00 92.19 249 TYR A C 1
ATOM 1843 O O . TYR A 1 249 ? 3.399 -2.602 -8.005 1.00 92.19 249 TYR A O 1
ATOM 1851 N N . VAL A 1 250 ? 4.454 -0.775 -8.598 1.00 88.50 250 VAL A N 1
ATOM 1852 C CA . VAL A 1 250 ? 3.567 -0.503 -9.741 1.00 88.50 250 VAL A CA 1
ATOM 1853 C C . VAL A 1 250 ? 3.469 -1.606 -10.816 1.00 88.50 250 VAL A C 1
ATOM 1855 O O . VAL A 1 250 ? 2.675 -1.470 -11.742 1.00 88.50 250 VAL A O 1
ATOM 1858 N N . VAL A 1 251 ? 4.222 -2.703 -10.686 1.00 87.25 251 VAL A N 1
ATOM 1859 C CA . VAL A 1 251 ? 4.177 -3.894 -11.550 1.00 87.25 251 VAL A CA 1
ATOM 1860 C C . VAL A 1 251 ? 2.919 -4.740 -11.304 1.00 87.25 251 VAL A C 1
ATOM 1862 O O . VAL A 1 251 ? 2.513 -4.958 -10.169 1.00 87.25 251 VAL A O 1
ATOM 1865 N N . THR A 1 252 ? 2.310 -5.256 -12.375 1.00 85.12 252 THR A N 1
ATOM 1866 C CA . THR A 1 252 ? 1.050 -6.031 -12.333 1.00 85.12 252 THR A CA 1
ATOM 1867 C C . THR A 1 252 ? 1.232 -7.536 -12.462 1.00 85.12 252 THR A C 1
ATOM 1869 O O . THR A 1 252 ? 0.271 -8.297 -12.377 1.00 85.12 252 THR A O 1
ATOM 1872 N N . ARG A 1 253 ? 2.468 -7.992 -12.665 1.00 89.38 253 ARG A N 1
ATOM 1873 C CA . ARG A 1 253 ? 2.785 -9.372 -13.031 1.00 89.38 253 ARG A CA 1
ATOM 1874 C C . ARG A 1 253 ? 2.222 -10.417 -12.061 1.00 89.38 253 ARG A C 1
ATOM 1876 O O . ARG A 1 253 ? 1.690 -11.427 -12.514 1.00 89.38 253 ARG A O 1
ATOM 1883 N N . HIS A 1 254 ? 2.269 -10.169 -10.751 1.00 91.25 254 HIS A N 1
ATOM 1884 C CA . HIS A 1 254 ? 1.734 -11.090 -9.737 1.00 91.25 254 HIS A CA 1
ATOM 1885 C C . HIS A 1 254 ? 0.231 -11.342 -9.882 1.00 91.25 254 HIS A C 1
ATOM 1887 O O . HIS A 1 254 ? -0.233 -12.422 -9.521 1.00 91.25 254 HIS A O 1
ATOM 1893 N N . GLN A 1 255 ? -0.536 -10.401 -10.444 1.00 89.44 255 GLN A N 1
ATOM 1894 C CA . GLN A 1 255 ? -1.974 -10.585 -10.676 1.00 89.44 255 GLN A CA 1
ATOM 1895 C C . GLN A 1 255 ? -2.246 -11.792 -11.585 1.00 89.44 255 GLN A C 1
ATOM 1897 O O . GLN A 1 255 ? -3.250 -12.472 -11.394 1.00 89.44 255 GLN A O 1
ATOM 1902 N N . ASN A 1 256 ? -1.315 -12.101 -12.494 1.00 90.94 256 ASN A N 1
ATOM 1903 C CA . ASN A 1 256 ? -1.389 -13.211 -13.442 1.00 90.94 256 ASN A CA 1
ATOM 1904 C C . ASN A 1 256 ? -0.667 -14.486 -12.973 1.00 90.94 256 ASN A C 1
ATOM 1906 O O . ASN A 1 256 ? -0.681 -15.467 -13.707 1.00 90.94 256 ASN A O 1
ATOM 1910 N N . GLU A 1 257 ? -0.002 -14.497 -11.814 1.00 93.12 257 GLU A N 1
ATOM 1911 C CA . GLU A 1 257 ? 0.856 -15.627 -11.396 1.00 93.12 257 GLU A CA 1
ATOM 1912 C C . GLU A 1 257 ? 0.425 -16.284 -10.073 1.00 93.12 257 GLU A C 1
ATOM 1914 O O . GLU A 1 257 ? 0.853 -17.394 -9.752 1.00 93.12 257 GLU A O 1
ATOM 1919 N N . LEU A 1 258 ? -0.423 -15.623 -9.282 1.00 94.88 258 LEU A N 1
ATOM 1920 C CA . LEU A 1 258 ? -0.761 -16.067 -7.925 1.00 94.88 258 LEU A CA 1
ATOM 1921 C C . LEU A 1 258 ? -1.788 -17.219 -7.861 1.00 94.88 258 LEU A C 1
ATOM 1923 O O . LEU A 1 258 ? -2.017 -17.769 -6.780 1.00 94.88 258 LEU A O 1
ATOM 1927 N N . GLY A 1 259 ? -2.409 -17.619 -8.976 1.00 96.12 259 GLY A N 1
ATOM 1928 C CA . GLY A 1 259 ? -3.467 -18.637 -9.012 1.00 96.12 259 GLY A CA 1
ATOM 1929 C C . GLY A 1 259 ? -3.026 -19.995 -8.462 1.00 96.12 259 GLY A C 1
ATOM 1930 O O . GLY A 1 259 ? -3.712 -20.583 -7.618 1.00 96.12 259 GLY A O 1
ATOM 1931 N N . ALA A 1 260 ? -1.848 -20.476 -8.863 1.00 96.75 260 ALA A N 1
ATOM 1932 C CA . ALA A 1 260 ? -1.272 -21.714 -8.341 1.00 96.75 260 ALA A CA 1
ATOM 1933 C C . ALA A 1 260 ? -1.017 -21.652 -6.825 1.00 96.75 260 ALA A C 1
ATOM 1935 O O . ALA A 1 260 ? -1.366 -22.595 -6.108 1.00 96.75 260 ALA A O 1
ATOM 1936 N N . ALA A 1 261 ? -0.482 -20.530 -6.328 1.00 97.25 261 ALA A N 1
ATOM 1937 C CA . ALA A 1 261 ? -0.236 -20.323 -4.901 1.00 97.25 261 ALA A CA 1
ATOM 1938 C C . ALA A 1 261 ? -1.545 -20.351 -4.092 1.00 97.25 261 ALA A C 1
ATOM 1940 O O . ALA A 1 261 ? -1.604 -20.984 -3.034 1.00 97.25 261 ALA A O 1
ATOM 1941 N N . GLN A 1 262 ? -2.618 -19.744 -4.613 1.00 97.88 262 GLN A N 1
ATOM 1942 C CA . GLN A 1 262 ? -3.935 -19.759 -3.969 1.00 97.88 262 GLN A CA 1
ATOM 1943 C C . GLN A 1 262 ? -4.550 -21.159 -3.946 1.00 97.88 262 GLN A C 1
ATOM 1945 O O . GLN A 1 262 ? -5.055 -21.583 -2.906 1.00 97.88 262 GLN A O 1
ATOM 1950 N N . ARG A 1 263 ? -4.480 -21.916 -5.050 1.00 98.00 263 ARG A N 1
ATOM 1951 C CA . ARG A 1 263 ? -4.999 -23.297 -5.096 1.00 98.00 263 ARG A CA 1
ATOM 1952 C C . ARG A 1 263 ? -4.250 -24.241 -4.155 1.00 98.00 263 ARG A C 1
ATOM 1954 O O . ARG A 1 263 ? -4.856 -25.171 -3.627 1.00 98.00 263 ARG A O 1
ATOM 1961 N N . ALA A 1 264 ? -2.958 -24.007 -3.928 1.00 98.44 264 ALA A N 1
ATOM 1962 C CA . ALA A 1 264 ? -2.164 -24.757 -2.955 1.00 98.44 264 ALA A CA 1
ATOM 1963 C C . ALA A 1 264 ? -2.494 -24.398 -1.491 1.00 98.44 264 ALA A C 1
ATOM 1965 O O . ALA A 1 264 ? -2.204 -25.186 -0.592 1.00 98.44 264 ALA A O 1
ATOM 1966 N N . ASN A 1 265 ? -3.121 -23.240 -1.251 1.00 98.62 265 ASN A N 1
ATOM 1967 C CA . ASN A 1 265 ? -3.434 -22.703 0.076 1.00 98.62 265 ASN A CA 1
ATOM 1968 C C . ASN A 1 265 ? -4.905 -22.257 0.173 1.00 98.62 265 ASN A C 1
ATOM 1970 O O . ASN A 1 265 ? -5.177 -21.074 0.381 1.00 98.62 265 ASN A O 1
ATOM 1974 N N . PRO A 1 266 ? -5.875 -23.177 0.010 1.00 98.38 266 PRO A N 1
ATOM 1975 C CA . PRO A 1 266 ? -7.291 -22.820 -0.079 1.00 98.38 266 PRO A CA 1
ATOM 1976 C C . PRO A 1 266 ? -7.866 -22.242 1.224 1.00 98.38 266 PRO A C 1
ATOM 1978 O O . PRO A 1 266 ? -8.920 -21.624 1.190 1.00 98.38 266 PRO A O 1
ATOM 1981 N N . ASP A 1 267 ? -7.191 -22.437 2.358 1.00 98.50 267 ASP A N 1
ATOM 1982 C CA . ASP A 1 267 ? -7.561 -21.906 3.673 1.00 98.50 267 ASP A CA 1
ATOM 1983 C C . ASP A 1 267 ? -7.130 -20.446 3.901 1.00 98.50 267 ASP A C 1
ATOM 1985 O O . ASP A 1 267 ? -7.561 -19.833 4.874 1.00 98.50 267 ASP A O 1
ATOM 1989 N N . LEU A 1 268 ? -6.298 -19.888 3.016 1.00 98.62 268 LEU A N 1
ATOM 1990 C CA . LEU A 1 268 ? -5.872 -18.489 3.047 1.00 98.62 268 LEU A CA 1
ATOM 1991 C C . LEU A 1 268 ? -6.589 -17.678 1.967 1.00 98.62 268 LEU A C 1
ATOM 1993 O O . LEU A 1 268 ? -6.971 -18.208 0.921 1.00 98.62 268 LEU A O 1
ATOM 1997 N N . LEU A 1 269 ? -6.699 -16.369 2.189 1.00 98.44 269 LEU A N 1
ATOM 1998 C CA . LEU A 1 269 ? -7.114 -15.408 1.171 1.00 98.44 269 LEU A CA 1
ATOM 1999 C C . LEU A 1 269 ? -5.886 -14.684 0.608 1.00 98.44 269 LEU A C 1
ATOM 2001 O O . LEU A 1 269 ? -5.456 -13.676 1.167 1.00 98.44 269 LEU A O 1
ATOM 2005 N N . ILE A 1 270 ? -5.327 -15.175 -0.499 1.00 97.88 270 ILE A N 1
ATOM 2006 C CA . ILE A 1 270 ? -4.283 -14.461 -1.244 1.00 97.88 270 ILE A CA 1
ATOM 2007 C C . ILE A 1 270 ? -4.957 -13.370 -2.073 1.00 97.88 270 ILE A C 1
ATOM 2009 O O . ILE A 1 270 ? -5.852 -13.632 -2.880 1.00 97.88 270 ILE A O 1
ATOM 2013 N N . TRP A 1 271 ? -4.538 -12.127 -1.859 1.00 95.50 271 TRP A N 1
ATOM 2014 C CA . TRP A 1 271 ? -5.214 -10.959 -2.400 1.00 95.50 271 TRP A CA 1
ATOM 2015 C C . TRP A 1 271 ? -4.225 -10.077 -3.172 1.00 95.50 271 TRP A C 1
ATOM 2017 O O . TRP A 1 271 ? -3.464 -9.331 -2.565 1.00 95.50 271 TRP A O 1
ATOM 2027 N N . PRO A 1 272 ? -4.200 -10.135 -4.513 1.00 93.31 272 PRO A N 1
ATOM 2028 C CA . PRO A 1 272 ? -3.357 -9.255 -5.307 1.00 93.31 272 PRO A CA 1
ATOM 2029 C C . PRO A 1 272 ? -3.706 -7.796 -5.031 1.00 93.31 272 PRO A C 1
ATOM 2031 O O . PRO A 1 272 ? -4.879 -7.407 -5.049 1.00 93.31 272 PRO A O 1
ATOM 2034 N N . GLY A 1 273 ? -2.680 -7.000 -4.774 1.00 92.12 273 GLY A N 1
ATOM 2035 C CA . GLY A 1 273 ? -2.785 -5.564 -4.601 1.00 92.12 273 GLY A CA 1
ATOM 2036 C C . GLY A 1 273 ? -1.600 -4.842 -5.221 1.00 92.12 273 GLY A C 1
ATOM 2037 O O . GLY A 1 273 ? -0.799 -5.446 -5.926 1.00 92.12 273 GLY A O 1
ATOM 2038 N N . ARG A 1 274 ? -1.473 -3.547 -4.969 1.00 91.50 274 ARG A N 1
ATOM 2039 C CA . ARG A 1 274 ? -0.364 -2.729 -5.462 1.00 91.50 274 ARG A CA 1
ATOM 2040 C C . ARG A 1 274 ? -0.085 -1.611 -4.471 1.00 91.50 274 ARG A C 1
ATOM 2042 O O . ARG A 1 274 ? -1.016 -1.078 -3.869 1.00 91.50 274 ARG A O 1
ATOM 2049 N N . GLU A 1 275 ? 1.176 -1.240 -4.334 1.00 94.62 275 GLU A N 1
ATOM 2050 C CA . GLU A 1 275 ? 1.579 0.048 -3.789 1.00 94.62 275 GLU A CA 1
ATOM 2051 C C . GLU A 1 275 ? 1.817 1.014 -4.960 1.00 94.62 275 GLU A C 1
ATOM 2053 O O . GLU A 1 275 ? 2.764 0.878 -5.742 1.00 94.62 275 GLU A O 1
ATOM 2058 N N . ILE A 1 276 ? 0.927 1.993 -5.102 1.00 93.88 276 ILE A N 1
ATOM 2059 C CA . ILE A 1 276 ? 1.093 3.117 -6.019 1.00 93.88 276 ILE A CA 1
ATOM 2060 C C . ILE A 1 276 ? 2.087 4.078 -5.373 1.00 93.88 276 ILE A C 1
ATOM 2062 O O . ILE A 1 276 ? 1.764 4.761 -4.400 1.00 93.88 276 ILE A O 1
ATOM 2066 N N . ILE A 1 277 ? 3.294 4.130 -5.930 1.00 92.44 277 ILE A N 1
ATOM 2067 C CA . ILE A 1 277 ? 4.428 4.884 -5.388 1.00 92.44 277 ILE A CA 1
ATOM 2068 C C . ILE A 1 277 ? 4.655 6.190 -6.157 1.00 92.44 277 ILE A C 1
ATOM 2070 O O . ILE A 1 277 ? 5.477 6.271 -7.071 1.00 92.44 277 ILE A O 1
ATOM 2074 N N . THR A 1 278 ? 3.904 7.235 -5.806 1.00 94.50 278 THR A N 1
ATOM 2075 C CA . THR A 1 278 ? 4.118 8.570 -6.389 1.00 94.50 278 THR A CA 1
ATOM 2076 C C . THR A 1 278 ? 5.231 9.316 -5.653 1.00 94.50 278 THR A C 1
ATOM 2078 O O . THR A 1 278 ? 5.565 9.012 -4.510 1.00 94.50 278 THR A O 1
ATOM 2081 N N . TYR A 1 279 ? 5.763 10.380 -6.256 1.00 94.50 279 TYR A N 1
ATOM 2082 C CA . TYR A 1 279 ? 6.750 11.240 -5.592 1.00 94.50 279 TYR A CA 1
ATOM 2083 C C . TYR A 1 279 ? 6.167 12.197 -4.533 1.00 94.50 279 TYR A C 1
ATOM 2085 O O . TYR A 1 279 ? 6.910 13.000 -3.963 1.00 94.50 279 TYR A O 1
ATOM 2093 N N . PHE A 1 280 ? 4.863 12.101 -4.253 1.00 95.00 280 PHE A N 1
ATOM 2094 C CA . PHE A 1 280 ? 4.118 12.967 -3.331 1.00 95.00 280 PHE A CA 1
ATOM 2095 C C . PHE A 1 280 ? 3.218 12.176 -2.364 1.00 95.00 280 PHE A C 1
ATOM 2097 O O . PHE A 1 280 ? 2.297 12.737 -1.771 1.00 95.00 280 PHE A O 1
ATOM 2104 N N . GLY A 1 281 ? 3.435 10.870 -2.223 1.00 94.75 281 GLY A N 1
ATOM 2105 C CA . GLY A 1 281 ? 2.632 10.012 -1.359 1.00 94.75 281 GLY A CA 1
ATOM 2106 C C . GLY A 1 281 ? 2.406 8.638 -1.963 1.00 94.75 281 GLY A C 1
ATOM 2107 O O . GLY A 1 281 ? 2.368 8.486 -3.189 1.00 94.75 281 GLY A O 1
ATOM 2108 N N . HIS A 1 282 ? 2.221 7.643 -1.102 1.00 95.81 282 HIS A N 1
ATOM 2109 C CA . HIS A 1 282 ? 1.924 6.280 -1.520 1.00 95.81 282 HIS A CA 1
ATOM 2110 C C . HIS A 1 282 ? 0.474 5.900 -1.195 1.00 95.81 282 HIS A C 1
ATOM 2112 O O . HIS A 1 282 ? -0.104 6.328 -0.192 1.00 95.81 282 HIS A O 1
ATOM 2118 N N . ALA A 1 283 ? -0.117 5.081 -2.059 1.00 95.81 283 ALA A N 1
ATOM 2119 C CA . ALA A 1 283 ? -1.447 4.517 -1.873 1.00 95.81 283 ALA A CA 1
ATOM 2120 C C . ALA A 1 283 ? -1.403 2.999 -2.046 1.00 95.81 283 ALA A C 1
ATOM 2122 O O . ALA A 1 283 ? -0.629 2.486 -2.850 1.00 95.81 283 ALA A O 1
ATOM 2123 N N . THR A 1 284 ? -2.248 2.286 -1.311 1.00 95.25 284 THR A N 1
ATOM 2124 C CA . THR A 1 284 ? -2.452 0.846 -1.482 1.00 95.25 284 THR A CA 1
ATOM 2125 C C . THR A 1 284 ? -3.756 0.589 -2.214 1.00 95.25 284 THR A C 1
ATOM 2127 O O . THR A 1 284 ? -4.759 1.269 -2.002 1.00 95.25 284 THR A O 1
ATOM 2130 N N . VAL A 1 285 ? -3.752 -0.410 -3.084 1.00 93.88 285 VAL A N 1
ATOM 2131 C CA . VAL A 1 285 ? -4.945 -0.880 -3.791 1.00 93.88 285 VAL A CA 1
ATOM 2132 C C . VAL A 1 285 ? -5.035 -2.388 -3.662 1.00 93.88 285 VAL A C 1
ATOM 2134 O O . VAL A 1 285 ? -4.048 -3.086 -3.872 1.00 93.88 285 VAL A O 1
ATOM 2137 N N . PHE A 1 286 ? -6.207 -2.905 -3.295 1.00 91.94 286 PHE A N 1
ATOM 2138 C CA . PHE A 1 286 ? -6.433 -4.341 -3.106 1.00 91.94 286 PHE A CA 1
ATOM 2139 C C . PHE A 1 286 ? -7.541 -4.832 -4.035 1.00 91.94 286 PHE A C 1
ATOM 2141 O O . PHE A 1 286 ? -8.682 -4.391 -3.902 1.00 91.94 286 PHE A O 1
ATOM 2148 N N . GLY A 1 287 ? -7.243 -5.781 -4.929 1.00 80.25 287 GLY A N 1
ATOM 2149 C CA . GLY A 1 287 ? -8.236 -6.416 -5.806 1.00 80.25 287 GLY A CA 1
ATOM 2150 C C . GLY A 1 287 ? -8.236 -6.001 -7.281 1.00 80.25 287 GLY A C 1
ATOM 2151 O O . GLY A 1 287 ? -9.199 -6.326 -7.967 1.00 80.25 287 GLY A O 1
ATOM 2152 N N . GLU A 1 288 ? -7.193 -5.344 -7.789 1.00 68.75 288 GLU A N 1
ATOM 2153 C CA . GLU A 1 288 ? -7.056 -5.046 -9.227 1.00 68.75 288 GLU A CA 1
ATOM 2154 C C . GLU A 1 288 ? -6.850 -6.332 -10.040 1.00 68.75 288 GLU A C 1
ATOM 2156 O O . GLU A 1 288 ? -6.036 -7.171 -9.648 1.00 68.75 288 GLU A O 1
ATOM 2161 N N . THR A 1 289 ? -7.580 -6.509 -11.150 1.00 60.12 289 THR A N 1
ATOM 2162 C CA . THR A 1 289 ? -7.411 -7.703 -12.006 1.00 60.12 289 THR A CA 1
ATOM 2163 C C . THR A 1 289 ? -7.586 -7.541 -13.527 1.00 60.12 289 THR A C 1
ATOM 2165 O O . THR A 1 289 ? -7.115 -8.446 -14.209 1.00 60.12 289 THR A O 1
ATOM 2168 N N . PRO A 1 290 ? -8.174 -6.477 -14.118 1.00 57.22 290 PRO A N 1
ATOM 2169 C CA . PRO A 1 290 ? -8.139 -6.354 -15.582 1.00 57.22 290 PRO A CA 1
ATOM 2170 C C . PRO A 1 290 ? -7.216 -5.254 -16.131 1.00 57.22 290 PRO A C 1
ATOM 2172 O O . PRO A 1 290 ? -6.627 -5.479 -17.185 1.00 57.22 290 PRO A O 1
ATOM 2175 N N . SER A 1 291 ? -7.060 -4.100 -15.467 1.00 66.50 291 SER A N 1
ATOM 2176 C CA . SER A 1 291 ? -6.264 -2.982 -16.006 1.00 66.50 291 SER A CA 1
ATOM 2177 C C . SER A 1 291 ? -4.895 -2.868 -15.348 1.00 66.50 291 SER A C 1
ATOM 2179 O O . SER A 1 291 ? -4.760 -2.932 -14.122 1.00 66.50 291 SER A O 1
ATOM 2181 N N . THR A 1 292 ? -3.877 -2.530 -16.137 1.00 73.31 292 THR A N 1
ATOM 2182 C CA . THR A 1 292 ? -2.763 -1.770 -15.572 1.00 73.31 292 THR A CA 1
ATOM 2183 C C . THR A 1 292 ? -3.302 -0.400 -15.174 1.00 73.31 292 THR A C 1
ATOM 2185 O O . THR A 1 292 ? -3.793 0.344 -16.015 1.00 73.31 292 THR A O 1
ATOM 2188 N N . VAL A 1 293 ? -3.241 -0.058 -13.889 1.00 74.56 293 VAL A N 1
ATOM 2189 C CA . VAL A 1 293 ? -3.516 1.309 -13.448 1.00 74.56 293 VAL A CA 1
ATOM 2190 C C . VAL A 1 293 ? -2.249 2.141 -13.621 1.00 74.56 293 VAL A C 1
ATOM 2192 O O . VAL A 1 293 ? -1.145 1.690 -13.296 1.00 74.56 293 VAL A O 1
ATOM 2195 N N . GLU A 1 294 ? -2.424 3.343 -14.161 1.00 87.44 294 GLU A N 1
ATOM 2196 C CA . GLU A 1 294 ? -1.389 4.368 -14.243 1.00 87.44 294 GLU A CA 1
ATOM 2197 C C . GLU A 1 294 ? -0.883 4.746 -12.832 1.00 87.44 294 GLU A C 1
ATOM 2199 O O . GLU A 1 294 ? -1.613 4.647 -11.850 1.00 87.44 294 GLU A O 1
ATOM 2204 N N . TYR A 1 295 ? 0.370 5.178 -12.685 1.00 90.25 295 TYR A N 1
ATOM 2205 C CA . TYR A 1 295 ? 0.944 5.518 -11.369 1.00 90.25 295 TYR A CA 1
ATOM 2206 C C . TYR A 1 295 ? 1.649 6.873 -11.333 1.00 90.25 295 TYR A C 1
ATOM 2208 O O . TYR A 1 295 ? 1.979 7.379 -10.256 1.00 90.25 295 TYR A O 1
ATOM 2216 N N . ARG A 1 296 ? 1.898 7.472 -12.499 1.00 94.12 296 ARG A N 1
ATOM 2217 C CA . ARG A 1 296 ? 2.821 8.598 -12.659 1.00 94.12 296 ARG A CA 1
ATOM 2218 C C . ARG A 1 296 ? 2.150 9.932 -12.393 1.00 94.12 296 ARG A C 1
ATOM 2220 O O . ARG A 1 296 ? 2.064 10.788 -13.267 1.00 94.12 296 ARG A O 1
ATOM 2227 N N . HIS A 1 297 ? 1.656 10.122 -11.173 1.00 95.19 297 HIS A N 1
ATOM 2228 C CA . HIS A 1 297 ? 1.065 11.396 -10.775 1.00 95.19 297 HIS A CA 1
ATOM 2229 C C . HIS A 1 297 ? 1.994 12.579 -11.110 1.00 95.19 297 HIS A C 1
ATOM 2231 O O . HIS A 1 297 ? 3.169 12.583 -10.740 1.00 95.19 297 HIS A O 1
ATOM 2237 N N . GLY A 1 298 ? 1.451 13.586 -11.800 1.00 92.81 298 GLY A N 1
ATOM 2238 C CA . GLY A 1 298 ? 2.188 14.773 -12.236 1.00 92.81 298 GLY A CA 1
ATOM 2239 C C . GLY A 1 298 ? 2.912 14.610 -13.576 1.00 92.81 298 GLY A C 1
ATOM 2240 O O . GLY A 1 298 ? 3.520 15.570 -14.053 1.00 92.81 298 GLY A O 1
ATOM 2241 N N . PHE A 1 299 ? 2.852 13.431 -14.200 1.00 94.25 299 PHE A N 1
ATOM 2242 C CA . PHE A 1 299 ? 3.226 13.256 -15.597 1.00 94.25 299 PHE A CA 1
ATOM 2243 C C . PHE A 1 299 ? 2.068 13.681 -16.500 1.00 94.25 299 PHE A C 1
ATOM 2245 O O . PHE A 1 299 ? 0.985 13.112 -16.422 1.00 94.25 299 PHE A O 1
ATOM 2252 N N . GLU A 1 300 ? 2.294 14.689 -17.344 1.00 93.25 300 GLU A N 1
ATOM 2253 C CA . GLU A 1 300 ? 1.268 15.244 -18.236 1.00 93.25 300 GLU A CA 1
ATOM 2254 C C . GLU A 1 300 ? -0.030 15.599 -17.475 1.00 93.25 300 GLU A C 1
ATOM 2256 O O . GLU A 1 300 ? -0.006 16.498 -16.630 1.00 93.25 300 GLU A O 1
ATOM 2261 N N . ASP A 1 301 ? -1.153 14.941 -17.761 1.00 92.00 301 ASP A N 1
ATOM 2262 C CA . ASP A 1 301 ? -2.448 15.134 -17.098 1.00 92.00 301 ASP A CA 1
ATOM 2263 C C . ASP A 1 301 ? -2.804 14.032 -16.081 1.00 92.00 301 ASP A C 1
ATOM 2265 O O . ASP A 1 301 ? -3.892 14.050 -15.495 1.00 92.00 301 ASP A O 1
ATOM 2269 N N . VAL A 1 302 ? -1.876 13.114 -15.796 1.00 93.81 302 VAL A N 1
ATOM 2270 C CA . VAL A 1 302 ? -2.070 12.036 -14.822 1.00 93.81 302 VAL A CA 1
ATOM 2271 C C . VAL A 1 302 ? -2.170 12.602 -13.404 1.00 93.81 302 VAL A C 1
ATOM 2273 O O . VAL A 1 302 ? -1.249 13.222 -12.861 1.00 93.81 302 VAL A O 1
ATOM 2276 N N . THR A 1 303 ? -3.292 12.322 -12.740 1.00 95.75 303 THR A N 1
ATOM 2277 C CA . THR A 1 303 ? -3.550 12.733 -11.354 1.00 95.75 303 THR A CA 1
ATOM 2278 C C . THR A 1 303 ? -3.795 11.529 -10.457 1.00 95.75 303 THR A C 1
ATOM 2280 O O . THR A 1 303 ? -4.383 10.544 -10.899 1.00 95.75 303 THR A O 1
ATOM 2283 N N . LEU A 1 304 ? -3.439 11.622 -9.168 1.00 95.62 304 LEU A N 1
ATOM 2284 C CA . LEU A 1 304 ? -3.804 10.575 -8.207 1.00 95.62 304 LEU A CA 1
ATOM 2285 C C . LEU A 1 304 ? -5.328 10.402 -8.104 1.00 95.62 304 LEU A C 1
ATOM 2287 O O . LEU A 1 304 ? -5.795 9.302 -7.841 1.00 95.62 304 LEU A O 1
ATOM 2291 N N . ARG A 1 305 ? -6.119 11.447 -8.384 1.00 96.31 305 ARG A N 1
ATOM 2292 C CA . ARG A 1 305 ? -7.578 11.328 -8.526 1.00 96.31 305 ARG A CA 1
ATOM 2293 C C . ARG A 1 305 ? -7.990 10.391 -9.655 1.00 96.31 305 ARG A C 1
ATOM 2295 O O . ARG A 1 305 ? -8.901 9.594 -9.456 1.00 96.31 305 ARG A O 1
ATOM 2302 N N . GLY A 1 306 ? -7.371 10.525 -10.828 1.00 94.56 306 GLY A N 1
ATOM 2303 C CA . GLY A 1 306 ? -7.624 9.641 -11.968 1.00 94.56 306 GLY A CA 1
ATOM 2304 C C . GLY A 1 306 ? -7.286 8.200 -11.605 1.00 94.56 306 GLY A C 1
ATOM 2305 O O . GLY A 1 306 ? -8.158 7.342 -11.646 1.00 94.56 306 GLY A O 1
ATOM 2306 N N . ILE A 1 307 ? -6.079 7.995 -11.075 1.00 93.62 307 ILE A N 1
ATOM 2307 C CA . ILE A 1 307 ? -5.589 6.699 -10.587 1.00 93.62 307 ILE A CA 1
ATOM 2308 C C . ILE A 1 307 ? -6.563 6.080 -9.568 1.00 93.62 307 ILE A C 1
ATOM 2310 O O . ILE A 1 307 ? -6.988 4.942 -9.723 1.00 93.62 307 ILE A O 1
ATOM 2314 N N . GLN A 1 308 ? -6.979 6.841 -8.552 1.00 95.44 308 GLN A N 1
ATOM 2315 C CA . GLN A 1 308 ? -7.952 6.394 -7.551 1.00 95.44 308 GLN A CA 1
ATOM 2316 C C . GLN A 1 308 ? -9.296 6.014 -8.186 1.00 95.44 308 GLN A C 1
ATOM 2318 O O . GLN A 1 308 ? -9.899 5.013 -7.800 1.00 95.44 308 GLN A O 1
ATOM 2323 N N . THR A 1 309 ? -9.780 6.825 -9.130 1.00 93.50 309 THR A N 1
ATOM 2324 C CA . THR A 1 309 ? -11.057 6.590 -9.816 1.00 93.50 309 THR A CA 1
ATOM 2325 C C . THR A 1 309 ? -11.011 5.280 -10.595 1.00 93.50 309 THR A C 1
ATOM 2327 O O . THR A 1 309 ? -11.936 4.478 -10.470 1.00 93.50 309 THR A O 1
ATOM 2330 N N . ASP A 1 310 ? -9.927 5.042 -11.330 1.00 91.19 310 ASP A N 1
ATOM 2331 C CA . ASP A 1 310 ? -9.744 3.842 -12.143 1.00 91.19 310 ASP A CA 1
ATOM 2332 C C . ASP A 1 310 ? -9.584 2.593 -11.265 1.00 91.19 310 ASP A C 1
ATOM 2334 O O . ASP A 1 310 ? -10.298 1.612 -11.470 1.00 91.19 310 ASP A O 1
ATOM 2338 N N . SER A 1 311 ? -8.768 2.647 -10.203 1.00 91.62 311 SER A N 1
ATOM 2339 C CA . SER A 1 311 ? -8.638 1.531 -9.253 1.00 91.62 311 SER A CA 1
ATOM 2340 C C . SER A 1 311 ? -9.979 1.164 -8.601 1.00 91.62 311 SER A C 1
ATOM 2342 O O . SER A 1 311 ? -10.315 -0.013 -8.473 1.00 91.62 311 SER A O 1
ATOM 2344 N N . VAL A 1 312 ? -10.783 2.154 -8.192 1.00 91.50 312 VAL A N 1
ATOM 2345 C CA . VAL A 1 312 ? -12.110 1.899 -7.600 1.00 91.50 312 VAL A CA 1
ATOM 2346 C C . VAL A 1 312 ? -13.095 1.362 -8.642 1.00 91.50 312 VAL A C 1
ATOM 2348 O O . VAL A 1 312 ? -13.902 0.488 -8.315 1.00 91.50 312 VAL A O 1
ATOM 2351 N N . ALA A 1 313 ? -13.036 1.846 -9.886 1.00 89.12 313 ALA A N 1
ATOM 2352 C CA . ALA A 1 313 ? -13.853 1.335 -10.987 1.00 89.12 313 ALA A CA 1
ATOM 2353 C C . ALA A 1 313 ? -13.534 -0.136 -11.313 1.00 89.12 313 ALA A C 1
ATOM 2355 O O . ALA A 1 313 ? -14.452 -0.898 -11.622 1.00 89.12 313 ALA A O 1
ATOM 2356 N N . ASP A 1 314 ? -12.279 -0.549 -11.129 1.00 86.94 314 ASP A N 1
ATOM 2357 C CA . ASP A 1 314 ? -11.816 -1.939 -11.232 1.00 86.94 314 ASP A CA 1
ATOM 2358 C C . ASP A 1 314 ? -12.186 -2.807 -10.015 1.00 86.94 314 ASP A C 1
ATOM 2360 O O . ASP A 1 314 ? -11.823 -3.980 -9.932 1.00 86.94 314 ASP A O 1
ATOM 2364 N N . GLY A 1 315 ? -12.950 -2.255 -9.068 1.00 86.69 315 GLY A N 1
ATOM 2365 C CA . GLY A 1 315 ? -13.442 -2.965 -7.890 1.00 86.69 315 GLY A CA 1
ATOM 2366 C C . GLY A 1 315 ? -12.440 -3.037 -6.739 1.00 86.69 315 GLY A C 1
ATOM 2367 O O . GLY A 1 315 ? -12.730 -3.694 -5.733 1.00 86.69 315 GLY A O 1
ATOM 2368 N N . ALA A 1 316 ? -11.298 -2.350 -6.843 1.00 91.25 316 ALA A N 1
ATOM 2369 C CA . ALA A 1 316 ? -10.286 -2.366 -5.802 1.00 91.25 316 ALA A CA 1
ATOM 2370 C C . ALA A 1 316 ? -10.713 -1.572 -4.556 1.00 91.25 316 ALA A C 1
ATOM 2372 O O . ALA A 1 316 ? -11.498 -0.618 -4.593 1.00 91.25 316 ALA A O 1
ATOM 2373 N N . VAL A 1 317 ? -10.162 -1.968 -3.414 1.00 95.12 317 VAL A N 1
ATOM 2374 C CA . VAL A 1 317 ? -10.175 -1.170 -2.187 1.00 95.12 317 VAL A CA 1
ATOM 2375 C C . VAL A 1 317 ? -8.986 -0.220 -2.238 1.00 95.12 317 VAL A C 1
ATOM 2377 O O . VAL A 1 317 ? -7.854 -0.688 -2.248 1.00 95.12 317 VAL A O 1
ATOM 2380 N N . PHE A 1 318 ? -9.240 1.089 -2.252 1.00 97.00 318 PHE A N 1
ATOM 2381 C CA . PHE A 1 318 ? -8.200 2.119 -2.236 1.00 97.00 318 PHE A CA 1
ATOM 2382 C C . PHE A 1 318 ? -7.888 2.568 -0.801 1.00 97.00 318 PHE A C 1
ATOM 2384 O O . PHE A 1 318 ? -8.798 2.865 -0.016 1.00 97.00 318 PHE A O 1
ATOM 2391 N N . GLY A 1 319 ? -6.605 2.644 -0.470 1.00 97.62 319 GLY A N 1
ATOM 2392 C CA . GLY A 1 319 ? -6.078 3.011 0.836 1.00 97.62 319 GLY A CA 1
ATOM 2393 C C . GLY A 1 319 ? -4.887 3.959 0.747 1.00 97.62 319 GLY A C 1
ATOM 2394 O O . GLY A 1 319 ? -4.262 4.103 -0.300 1.00 97.62 319 GLY A O 1
ATOM 2395 N N . ILE A 1 320 ? -4.568 4.616 1.859 1.00 98.31 320 ILE A N 1
ATOM 2396 C CA . ILE A 1 320 ? -3.371 5.455 1.991 1.00 98.31 320 ILE A CA 1
ATOM 2397 C C . ILE A 1 320 ? -2.307 4.687 2.770 1.00 98.31 320 ILE A C 1
ATOM 2399 O O . ILE A 1 320 ? -2.566 4.242 3.895 1.00 98.31 320 ILE A O 1
ATOM 2403 N N . ALA A 1 321 ? -1.117 4.571 2.184 1.00 96.81 321 ALA A N 1
ATOM 2404 C CA . ALA A 1 321 ? 0.025 3.932 2.819 1.00 96.81 321 ALA A CA 1
ATOM 2405 C C . ALA A 1 321 ? 0.823 4.947 3.647 1.00 96.81 321 ALA A C 1
ATOM 2407 O O . ALA A 1 321 ? 0.950 6.102 3.243 1.00 96.81 321 ALA A O 1
ATOM 2408 N N . HIS A 1 322 ? 1.308 4.510 4.815 1.00 96.00 322 HIS A N 1
ATOM 2409 C CA . HIS A 1 322 ? 2.263 5.204 5.699 1.00 96.00 322 HIS A CA 1
ATOM 2410 C C . HIS A 1 322 ? 2.311 6.755 5.619 1.00 96.00 322 HIS A C 1
ATOM 2412 O O . HIS A 1 322 ? 3.385 7.343 5.480 1.00 96.00 322 HIS A O 1
ATOM 2418 N N . PRO A 1 323 ? 1.184 7.469 5.832 1.00 96.44 323 PRO A N 1
ATOM 2419 C CA . PRO A 1 323 ? 0.976 8.844 5.351 1.00 96.44 323 PRO A CA 1
ATOM 2420 C C . PRO A 1 323 ? 1.922 9.901 5.929 1.00 96.44 323 PRO A C 1
ATOM 2422 O O . PRO A 1 323 ? 2.025 11.007 5.401 1.00 96.44 323 PRO A O 1
ATOM 2425 N N . THR A 1 324 ? 2.567 9.601 7.052 1.00 95.38 324 THR A N 1
ATOM 2426 C CA . THR A 1 324 ? 3.382 10.542 7.824 1.00 95.38 324 THR A CA 1
ATOM 2427 C C . THR A 1 324 ? 4.807 10.044 8.048 1.00 95.38 324 THR A C 1
ATOM 2429 O O . THR A 1 324 ? 5.515 10.589 8.902 1.00 95.38 324 THR A O 1
ATOM 2432 N N . VAL A 1 325 ? 5.233 9.002 7.327 1.00 92.38 325 VAL A N 1
ATOM 2433 C CA . VAL A 1 325 ? 6.582 8.443 7.434 1.00 92.38 325 VAL A CA 1
ATOM 2434 C C . VAL A 1 325 ? 7.579 9.332 6.688 1.00 92.38 325 VAL A C 1
ATOM 2436 O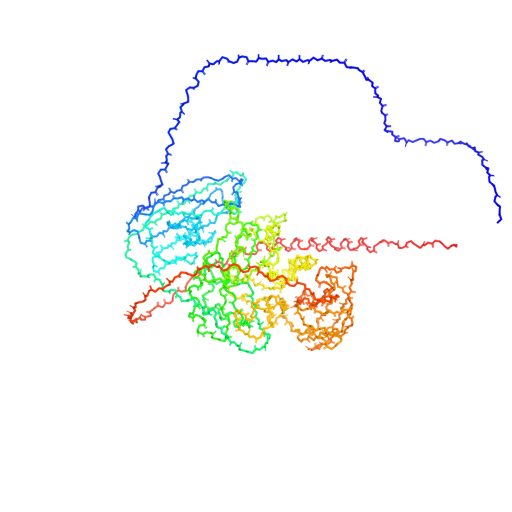 O . VAL A 1 325 ? 7.397 9.666 5.524 1.00 92.38 325 VAL A O 1
ATOM 2439 N N . PHE A 1 326 ? 8.650 9.715 7.393 1.00 91.62 326 PHE A N 1
ATOM 2440 C CA . PHE A 1 326 ? 9.715 10.610 6.917 1.00 91.62 326 PHE A CA 1
ATOM 2441 C C . PHE A 1 326 ? 9.231 11.880 6.178 1.00 91.62 326 PHE A C 1
ATOM 2443 O O . PHE A 1 326 ? 9.588 12.073 5.016 1.00 91.62 326 PHE A O 1
ATOM 2450 N N . PRO A 1 327 ? 8.501 12.789 6.856 1.00 91.00 327 PRO A N 1
ATOM 2451 C CA . PRO A 1 327 ? 8.072 14.061 6.282 1.00 91.00 327 PRO A CA 1
ATOM 2452 C C . PRO A 1 327 ? 9.213 14.833 5.616 1.00 91.00 327 PRO A C 1
ATOM 2454 O O . PRO A 1 327 ? 10.275 15.052 6.212 1.00 91.00 327 PRO A O 1
ATOM 2457 N N . GLU A 1 328 ? 9.010 15.249 4.373 1.00 87.19 328 GLU A N 1
ATOM 2458 C CA . GLU A 1 328 ? 10.100 15.718 3.515 1.00 87.19 328 GLU A CA 1
ATOM 2459 C C . GLU A 1 328 ? 10.734 17.004 4.056 1.00 87.19 328 GLU A C 1
ATOM 2461 O O . GLU A 1 328 ? 11.956 17.164 4.042 1.00 87.19 328 GLU A O 1
ATOM 2466 N N . ALA A 1 329 ? 9.923 17.895 4.633 1.00 88.31 329 ALA A N 1
ATOM 2467 C CA . ALA A 1 329 ? 10.398 19.143 5.226 1.00 88.31 329 ALA A CA 1
ATOM 2468 C C . ALA A 1 329 ? 11.374 18.930 6.405 1.00 88.31 329 ALA A C 1
ATOM 2470 O O . ALA A 1 329 ? 12.122 19.843 6.764 1.00 88.31 329 ALA A O 1
ATOM 2471 N N . GLN A 1 330 ? 11.379 17.741 7.012 1.00 90.19 330 GLN A N 1
ATOM 2472 C CA . GLN A 1 330 ? 12.206 17.377 8.159 1.00 90.19 330 GLN A CA 1
ATOM 2473 C C . GLN A 1 330 ? 13.314 16.386 7.784 1.00 90.19 330 GLN A C 1
ATOM 2475 O O . GLN A 1 330 ? 14.380 16.416 8.402 1.00 90.19 330 GLN A O 1
ATOM 2480 N N . PHE A 1 331 ? 13.073 15.516 6.800 1.00 88.50 331 PHE A N 1
ATOM 2481 C CA . PHE A 1 331 ? 13.943 14.383 6.470 1.00 88.50 331 PHE A CA 1
ATOM 2482 C C . PHE A 1 331 ? 14.541 14.435 5.056 1.00 88.50 331 PHE A C 1
ATOM 2484 O O . PHE A 1 331 ? 15.350 13.567 4.713 1.00 88.50 331 PHE A O 1
ATOM 2491 N N . GLY A 1 332 ? 14.199 15.440 4.245 1.00 84.69 332 GLY A N 1
ATOM 2492 C CA . GLY A 1 332 ? 14.659 15.559 2.862 1.00 84.69 332 GLY A CA 1
ATOM 2493 C C . GLY A 1 332 ? 14.360 14.290 2.061 1.00 84.69 332 GLY A C 1
ATOM 2494 O O . GLY A 1 332 ? 13.300 13.688 2.198 1.00 84.69 332 GLY A O 1
ATOM 2495 N N . SER A 1 333 ? 15.332 13.826 1.278 1.00 79.88 333 SER A N 1
ATOM 2496 C CA . SER A 1 333 ? 15.204 12.647 0.414 1.00 79.88 333 SER A CA 1
ATOM 2497 C C . SER A 1 333 ? 15.460 11.298 1.104 1.00 79.88 333 SER A C 1
ATOM 2499 O O . SER A 1 333 ? 15.684 10.293 0.425 1.00 79.88 333 SER A O 1
ATOM 2501 N N . THR A 1 334 ? 15.402 11.240 2.444 1.00 83.12 334 THR A N 1
ATOM 2502 C CA . THR A 1 334 ? 15.568 9.981 3.204 1.00 83.12 334 THR A CA 1
ATOM 2503 C C . THR A 1 334 ? 14.570 8.912 2.746 1.00 83.12 334 THR A C 1
ATOM 2505 O O . THR A 1 334 ? 14.943 7.749 2.602 1.00 83.12 334 THR A O 1
ATOM 2508 N N . CYS A 1 335 ? 13.324 9.316 2.481 1.00 83.88 335 CYS A N 1
ATOM 2509 C CA . CYS A 1 335 ? 12.267 8.473 1.927 1.00 83.88 335 CYS A CA 1
ATOM 2510 C C . CYS A 1 335 ? 11.487 9.302 0.902 1.00 83.88 335 CYS A C 1
ATOM 2512 O O . CYS A 1 335 ? 10.656 10.137 1.252 1.00 83.88 335 CYS A O 1
ATOM 2514 N N . ARG A 1 336 ? 11.833 9.142 -0.377 1.00 86.69 336 ARG A N 1
ATOM 2515 C CA . ARG A 1 336 ? 11.245 9.930 -1.467 1.00 86.69 336 ARG A CA 1
ATOM 2516 C C . ARG A 1 336 ? 9.801 9.491 -1.693 1.00 86.69 336 ARG A C 1
ATOM 2518 O O . ARG A 1 336 ? 9.583 8.324 -1.990 1.00 86.69 336 ARG A O 1
ATOM 2525 N N . GLY A 1 337 ? 8.860 10.425 -1.567 1.00 84.69 337 GLY A N 1
ATOM 2526 C CA . GLY A 1 337 ? 7.437 10.178 -1.819 1.00 84.69 337 GLY A CA 1
ATOM 2527 C C . GLY A 1 337 ? 6.672 9.483 -0.690 1.00 84.69 337 GLY A C 1
ATOM 2528 O O . GLY A 1 337 ? 5.498 9.196 -0.873 1.00 84.69 337 GLY A O 1
ATOM 2529 N N . CYS A 1 338 ? 7.288 9.238 0.472 1.00 88.75 338 CYS A N 1
ATOM 2530 C CA . CYS A 1 338 ? 6.638 8.481 1.551 1.00 88.75 338 CYS A CA 1
ATOM 2531 C C . CYS A 1 338 ? 5.582 9.304 2.307 1.00 88.75 338 CYS A C 1
ATOM 2533 O O . CYS A 1 338 ? 4.514 8.799 2.630 1.00 88.75 338 CYS A O 1
ATOM 2535 N N . GLU A 1 339 ? 5.834 10.595 2.544 1.00 93.75 339 GLU A N 1
ATOM 2536 C CA . GLU A 1 339 ? 4.814 11.485 3.104 1.00 93.75 339 GLU A CA 1
ATOM 2537 C C . GLU A 1 339 ? 3.676 11.696 2.102 1.00 93.75 339 GLU A C 1
ATOM 2539 O O . GLU A 1 339 ? 3.910 12.085 0.956 1.00 93.75 339 GLU A O 1
ATOM 2544 N N . PHE A 1 340 ? 2.438 11.501 2.554 1.00 96.62 340 PHE A N 1
ATOM 2545 C CA . PHE A 1 340 ? 1.261 11.711 1.727 1.00 96.62 340 PHE A CA 1
ATOM 2546 C C . PHE A 1 340 ? 0.876 13.195 1.674 1.00 96.62 340 PHE A C 1
ATOM 2548 O O . PHE A 1 340 ? 0.333 13.753 2.629 1.00 96.62 340 PHE A O 1
ATOM 2555 N N . GLN A 1 341 ? 1.128 13.829 0.529 1.00 95.44 341 GLN A N 1
ATOM 2556 C CA . GLN A 1 341 ? 0.937 15.266 0.286 1.00 95.44 341 GLN A CA 1
ATOM 2557 C C . GLN A 1 341 ? -0.259 15.566 -0.638 1.00 95.44 341 GLN A C 1
ATOM 2559 O O . GLN A 1 341 ? -0.621 16.724 -0.825 1.00 95.4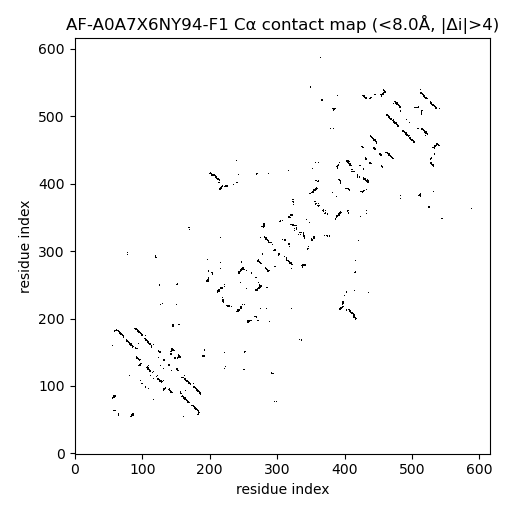4 341 GLN A O 1
ATOM 2564 N N . LEU A 1 342 ? -0.908 14.534 -1.185 1.00 96.00 342 LEU A N 1
ATOM 2565 C CA . LEU A 1 342 ? -1.935 14.644 -2.234 1.00 96.00 342 LEU A CA 1
ATOM 2566 C C . LEU A 1 342 ? -3.375 14.673 -1.697 1.00 96.00 342 LEU A C 1
ATOM 2568 O O . LEU A 1 342 ? -4.325 14.320 -2.394 1.00 96.00 342 LEU A O 1
ATOM 2572 N N . GLY A 1 343 ? -3.552 15.079 -0.436 1.00 94.56 343 GLY A N 1
ATOM 2573 C CA . GLY A 1 343 ? -4.849 15.052 0.244 1.00 94.56 343 GLY A CA 1
ATOM 2574 C C . GLY A 1 343 ? -5.924 15.925 -0.405 1.00 94.56 343 GLY A C 1
ATOM 2575 O O . GLY A 1 343 ? -7.090 15.543 -0.389 1.00 94.56 343 GLY A O 1
ATOM 2576 N N . ASP A 1 344 ? -5.548 17.058 -0.996 1.00 94.25 344 ASP A N 1
ATOM 2577 C CA . ASP A 1 344 ? -6.498 17.962 -1.660 1.00 94.25 344 ASP A CA 1
ATOM 2578 C C . ASP A 1 344 ? -6.907 17.463 -3.058 1.00 94.25 344 ASP A C 1
ATOM 2580 O O . ASP A 1 344 ? -7.949 17.861 -3.586 1.00 94.25 344 ASP A O 1
ATOM 2584 N N . ASP A 1 345 ? -6.120 16.558 -3.648 1.00 93.31 345 ASP A N 1
ATOM 2585 C CA . ASP A 1 345 ? -6.330 16.088 -5.014 1.00 93.31 345 ASP A CA 1
ATOM 2586 C C . ASP A 1 345 ? -7.253 14.871 -5.080 1.00 93.31 345 ASP A C 1
ATOM 2588 O O . ASP A 1 345 ? -7.924 14.691 -6.091 1.00 93.31 345 ASP A O 1
ATOM 2592 N N . ILE A 1 346 ? -7.373 14.071 -4.018 1.00 96.56 346 ILE A N 1
ATOM 2593 C CA . ILE A 1 346 ? -8.133 12.807 -4.017 1.00 96.56 346 ILE A CA 1
ATOM 2594 C C . ILE A 1 346 ? -9.577 12.932 -3.509 1.00 96.56 346 ILE A C 1
ATOM 2596 O O . ILE A 1 346 ? -9.976 13.911 -2.878 1.00 96.56 346 ILE A O 1
ATOM 2600 N N . ASP A 1 347 ? -10.406 11.931 -3.805 1.00 96.88 347 ASP A N 1
ATOM 2601 C CA . ASP A 1 347 ? -11.717 11.764 -3.183 1.00 96.88 347 ASP A CA 1
ATOM 2602 C C . ASP A 1 347 ? -11.593 10.982 -1.870 1.00 96.88 347 ASP A C 1
ATOM 2604 O O . ASP A 1 347 ? -11.474 9.756 -1.854 1.00 96.88 347 ASP A O 1
ATOM 2608 N N . TRP A 1 348 ? -11.665 11.691 -0.746 1.00 96.62 348 TRP A N 1
ATOM 2609 C CA . TRP A 1 348 ? -11.650 11.073 0.579 1.00 96.62 348 TRP A CA 1
ATOM 2610 C C . TRP A 1 348 ? -12.843 10.149 0.857 1.00 96.62 348 TRP A C 1
ATOM 2612 O O . TRP A 1 348 ? -12.742 9.295 1.733 1.00 96.62 348 TRP A O 1
ATOM 2622 N N . SER A 1 349 ? -13.961 10.276 0.131 1.00 93.75 349 SER A N 1
ATOM 2623 C CA . SER A 1 349 ? -15.093 9.346 0.268 1.00 93.75 349 SER A CA 1
ATOM 2624 C C . SER A 1 349 ? -14.816 7.972 -0.352 1.00 93.75 349 SER A C 1
ATOM 2626 O O . SER A 1 349 ? -15.452 6.990 0.027 1.00 93.75 349 SER A O 1
ATOM 2628 N N . ALA A 1 350 ? -13.833 7.891 -1.253 1.00 95.38 350 ALA A N 1
ATOM 2629 C CA . ALA A 1 350 ? -13.376 6.654 -1.873 1.00 95.38 350 ALA A CA 1
ATOM 2630 C C . ALA A 1 350 ? -12.172 6.018 -1.145 1.00 95.38 350 ALA A C 1
ATOM 2632 O O . ALA A 1 350 ? -11.750 4.917 -1.499 1.00 95.38 350 ALA A O 1
ATOM 2633 N N . VAL A 1 351 ? -11.624 6.670 -0.112 1.00 98.12 351 VAL A N 1
ATOM 2634 C CA . VAL A 1 351 ? -10.559 6.099 0.726 1.00 98.12 351 VAL A CA 1
ATOM 2635 C C . VAL A 1 351 ? -11.177 5.160 1.758 1.00 98.12 351 VAL A C 1
ATOM 2637 O O . VAL A 1 351 ? -11.932 5.584 2.628 1.00 98.12 351 VAL A O 1
ATOM 2640 N N . THR A 1 352 ? -10.838 3.875 1.680 1.00 98.25 352 THR A N 1
ATOM 2641 C CA . THR A 1 352 ? -11.350 2.857 2.609 1.00 98.25 352 THR A CA 1
ATOM 2642 C C . THR A 1 352 ? -10.424 2.658 3.802 1.00 98.25 352 THR A C 1
ATOM 2644 O O . THR A 1 352 ? -10.902 2.493 4.925 1.00 98.25 352 THR A O 1
ATOM 2647 N N . THR A 1 353 ? -9.106 2.675 3.585 1.00 98.62 353 THR A N 1
ATOM 2648 C CA . THR A 1 353 ? -8.118 2.391 4.633 1.00 98.62 353 THR A CA 1
ATOM 2649 C C . THR A 1 353 ? -7.045 3.471 4.741 1.00 98.62 353 THR A C 1
ATOM 2651 O O . THR A 1 353 ? -6.701 4.136 3.767 1.00 98.62 353 THR A O 1
ATOM 2654 N N . VAL A 1 354 ? -6.503 3.642 5.946 1.00 98.75 354 VAL A N 1
ATOM 2655 C CA . VAL A 1 354 ? -5.274 4.402 6.213 1.00 98.75 354 VAL A CA 1
ATOM 2656 C C . VAL A 1 354 ? -4.384 3.548 7.102 1.00 98.75 354 VAL A C 1
ATOM 2658 O O . VAL A 1 354 ? -4.826 3.060 8.146 1.00 98.75 354 VAL A O 1
ATOM 2661 N N . GLU A 1 355 ? -3.126 3.390 6.714 1.00 98.56 355 GLU A N 1
ATOM 2662 C CA . GLU A 1 355 ? -2.123 2.771 7.573 1.00 98.56 355 GLU A CA 1
ATOM 2663 C C . GLU A 1 355 ? -1.761 3.685 8.747 1.00 98.56 355 GLU A C 1
ATOM 2665 O O . GLU A 1 355 ? -1.270 4.799 8.571 1.00 98.56 355 GLU A O 1
ATOM 2670 N N . VAL A 1 356 ? -1.990 3.200 9.967 1.00 98.62 356 VAL A N 1
ATOM 2671 C CA . VAL A 1 356 ? -1.596 3.892 11.207 1.00 98.62 356 VAL A CA 1
ATOM 2672 C C . VAL A 1 356 ? -0.353 3.284 11.856 1.00 98.62 356 VAL A C 1
ATOM 2674 O O . VAL A 1 356 ? 0.215 3.880 12.768 1.00 98.62 356 VAL A O 1
ATOM 2677 N N . VAL A 1 357 ? 0.065 2.103 11.397 1.00 98.06 357 VAL A N 1
ATOM 2678 C CA . VAL A 1 357 ? 1.302 1.413 11.780 1.00 98.06 357 VAL A CA 1
ATOM 2679 C C . VAL A 1 357 ? 1.946 0.905 10.496 1.00 98.06 357 VAL A C 1
ATOM 2681 O O . VAL A 1 357 ? 1.320 0.115 9.789 1.00 98.06 357 VAL A O 1
ATOM 2684 N N . THR A 1 358 ? 3.185 1.326 10.246 1.00 93.62 358 THR A N 1
ATOM 2685 C CA . THR A 1 358 ? 3.996 0.824 9.134 1.00 93.62 358 THR A CA 1
ATOM 2686 C C . THR A 1 358 ? 5.454 0.659 9.545 1.00 93.62 358 THR A C 1
ATOM 2688 O O . THR A 1 358 ? 5.936 1.439 10.377 1.00 93.62 358 THR A O 1
ATOM 2691 N N . ASN A 1 359 ? 6.165 -0.303 8.944 1.00 87.94 359 ASN A N 1
ATOM 2692 C CA . ASN A 1 359 ? 7.557 -0.645 9.255 1.00 87.94 359 ASN A CA 1
ATOM 2693 C C . ASN A 1 359 ? 7.747 -1.061 10.731 1.00 87.94 359 ASN A C 1
ATOM 2695 O O . ASN A 1 359 ? 6.812 -1.493 11.411 1.00 87.94 359 ASN A O 1
ATOM 2699 N N . ASP A 1 360 ? 8.977 -0.931 11.237 1.00 88.44 360 ASP A N 1
ATOM 2700 C CA . ASP A 1 360 ? 9.335 -1.237 12.618 1.00 88.44 360 ASP A CA 1
ATOM 2701 C C . ASP A 1 360 ? 8.397 -0.550 13.619 1.00 88.44 360 ASP A C 1
ATOM 2703 O O . ASP A 1 360 ? 8.249 0.674 13.661 1.00 88.44 360 ASP A O 1
ATOM 2707 N N . THR A 1 361 ? 7.818 -1.348 14.510 1.00 90.88 361 THR A N 1
ATOM 2708 C CA . THR A 1 361 ? 6.889 -0.874 15.549 1.00 90.88 361 THR A CA 1
ATOM 2709 C C . THR A 1 361 ? 7.615 -0.128 16.674 1.00 90.88 361 THR A C 1
ATOM 2711 O O . THR A 1 361 ? 7.019 0.657 17.420 1.00 90.88 361 THR A O 1
ATOM 2714 N N . THR A 1 362 ? 8.932 -0.337 16.780 1.00 92.00 362 THR A N 1
ATOM 2715 C CA . THR A 1 362 ? 9.808 0.290 17.769 1.00 92.00 362 THR A CA 1
ATOM 2716 C C . THR A 1 362 ? 11.123 0.732 17.144 1.00 92.00 362 THR A C 1
ATOM 2718 O O . THR A 1 362 ? 11.745 -0.026 16.409 1.00 92.00 362 THR A O 1
ATOM 2721 N N . VAL A 1 363 ? 11.602 1.916 17.520 1.00 90.38 363 VAL A N 1
ATOM 2722 C CA . VAL A 1 363 ? 12.892 2.464 17.093 1.00 90.38 363 VAL A CA 1
ATOM 2723 C C . VAL A 1 363 ? 13.715 2.809 18.327 1.00 90.38 363 VAL A C 1
ATOM 2725 O O . VAL A 1 363 ? 13.282 3.578 19.179 1.00 90.38 363 VAL A O 1
ATOM 2728 N N . GLY A 1 364 ? 14.914 2.236 18.460 1.00 90.06 364 GLY A N 1
ATOM 2729 C CA . GLY A 1 364 ? 15.790 2.518 19.607 1.00 90.06 364 GLY A CA 1
ATOM 2730 C C . GLY A 1 364 ? 15.196 2.120 20.968 1.00 90.06 364 GLY A C 1
ATOM 2731 O O . GLY A 1 364 ? 15.536 2.727 21.982 1.00 90.06 364 GLY A O 1
ATOM 2732 N N . GLY A 1 365 ? 14.304 1.123 20.994 1.00 92.12 365 GLY A N 1
ATOM 2733 C CA . GLY A 1 365 ? 13.646 0.635 22.211 1.00 92.12 365 GLY A CA 1
ATOM 2734 C C . GLY A 1 365 ? 12.461 1.479 22.695 1.00 92.12 365 GLY A C 1
ATOM 2735 O O . GLY A 1 365 ? 11.963 1.233 23.791 1.00 92.12 365 GLY A O 1
ATOM 2736 N N . VAL A 1 366 ? 12.011 2.457 21.906 1.00 94.50 366 VAL A N 1
ATOM 2737 C CA . VAL A 1 366 ? 10.760 3.199 22.129 1.00 94.50 366 VAL A CA 1
ATOM 2738 C C . VAL A 1 366 ? 9.800 2.965 20.967 1.00 94.50 366 VAL A C 1
ATOM 2740 O O . VAL A 1 366 ? 10.229 2.536 19.898 1.00 94.50 366 VAL A O 1
ATOM 2743 N N . GLU A 1 367 ? 8.512 3.241 21.162 1.00 95.50 367 GLU A N 1
ATOM 2744 C CA . GLU A 1 367 ? 7.530 3.234 20.073 1.00 95.50 367 GLU A CA 1
ATOM 2745 C C . GLU A 1 367 ? 8.000 4.083 18.884 1.00 95.50 367 GLU A C 1
ATOM 2747 O O . GLU A 1 367 ? 8.540 5.181 19.061 1.00 95.50 367 GLU A O 1
ATOM 2752 N N . ASN A 1 368 ? 7.782 3.575 17.670 1.00 95.56 368 ASN A N 1
ATOM 2753 C CA . ASN A 1 368 ? 8.028 4.343 16.460 1.00 95.56 368 ASN A CA 1
ATOM 2754 C C . ASN A 1 368 ? 7.167 5.630 16.472 1.00 95.56 368 ASN A C 1
ATOM 2756 O O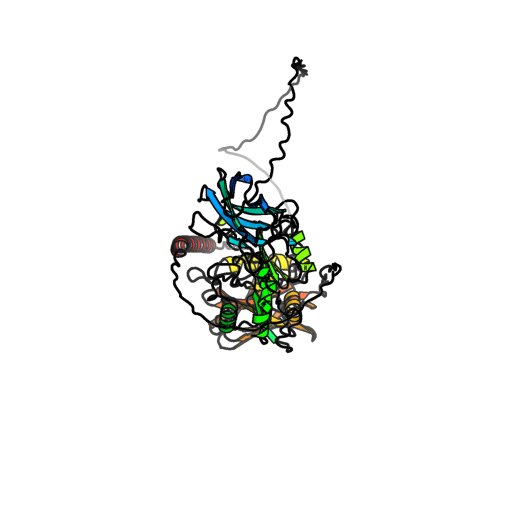 . ASN A 1 368 ? 5.935 5.554 16.518 1.00 95.56 368 ASN A O 1
ATOM 2760 N N . PRO A 1 369 ? 7.785 6.828 16.419 1.00 94.94 369 PRO A N 1
ATOM 2761 C CA . PRO A 1 369 ? 7.063 8.090 16.555 1.00 94.94 369 PRO A CA 1
ATOM 2762 C C . PRO A 1 369 ? 6.072 8.357 15.414 1.00 94.94 369 PRO A C 1
ATOM 2764 O O . PRO A 1 369 ? 5.112 9.102 15.617 1.00 94.94 369 PRO A O 1
ATOM 2767 N N . PHE A 1 370 ? 6.257 7.744 14.238 1.00 96.25 370 PHE A N 1
ATOM 2768 C CA . PHE A 1 370 ? 5.341 7.915 13.106 1.00 96.25 370 PHE A CA 1
ATOM 2769 C C . PHE A 1 370 ? 3.969 7.285 13.354 1.00 96.25 370 PHE A C 1
ATOM 2771 O O . PHE A 1 370 ? 2.975 7.752 12.808 1.00 96.25 370 PHE A O 1
ATOM 2778 N N . ILE A 1 371 ? 3.871 6.303 14.256 1.00 97.88 371 ILE A N 1
ATOM 2779 C CA . ILE A 1 371 ? 2.582 5.695 14.602 1.00 97.88 371 ILE A CA 1
ATOM 2780 C C . ILE A 1 371 ? 1.654 6.739 15.254 1.00 97.88 371 ILE A C 1
ATOM 2782 O O . ILE A 1 371 ? 0.434 6.699 15.105 1.00 97.88 371 ILE A O 1
ATOM 2786 N N . GLN A 1 372 ? 2.196 7.686 16.030 1.00 97.56 372 GLN A N 1
ATOM 2787 C CA . GLN A 1 372 ? 1.379 8.743 16.640 1.00 97.56 372 GLN A CA 1
ATOM 2788 C C . GLN A 1 372 ? 0.902 9.751 15.587 1.00 97.56 372 GLN A C 1
ATOM 2790 O O . GLN A 1 372 ? -0.280 10.095 15.566 1.00 97.56 372 GLN A O 1
ATOM 2795 N N . THR A 1 373 ? 1.786 10.187 14.686 1.00 97.69 373 THR A N 1
ATOM 2796 C CA . THR A 1 373 ? 1.422 11.157 13.641 1.00 97.69 373 THR A CA 1
ATOM 2797 C C . THR A 1 373 ? 0.446 10.562 12.624 1.00 97.69 373 THR A C 1
ATOM 2799 O O . THR A 1 373 ? -0.463 11.261 12.184 1.00 97.69 373 THR A O 1
ATOM 2802 N N . ALA A 1 374 ? 0.550 9.267 12.315 1.00 98.38 374 ALA A N 1
ATOM 2803 C CA . ALA A 1 374 ? -0.394 8.580 11.435 1.00 98.38 374 ALA A CA 1
ATOM 2804 C C . ALA A 1 374 ? -1.790 8.437 12.074 1.00 98.38 374 ALA A C 1
ATOM 2806 O O . ALA A 1 374 ? -2.800 8.641 11.400 1.00 98.38 374 ALA A O 1
ATOM 2807 N N . ILE A 1 375 ? -1.878 8.186 13.392 1.00 98.56 375 ILE A N 1
ATOM 2808 C CA . ILE A 1 375 ? -3.163 8.263 14.113 1.00 98.56 375 ILE A CA 1
ATOM 2809 C C . ILE A 1 375 ? -3.745 9.675 14.041 1.00 98.56 375 ILE A C 1
ATOM 2811 O O . ILE A 1 375 ? -4.944 9.831 13.825 1.00 98.56 375 ILE A O 1
ATOM 2815 N N . GLU A 1 376 ? -2.939 10.712 14.255 1.00 98.12 376 GLU A N 1
ATOM 2816 C CA . GLU A 1 376 ? -3.412 12.100 14.183 1.00 98.12 376 GLU A CA 1
ATOM 2817 C C . GLU A 1 376 ? -3.944 12.441 12.787 1.00 98.12 376 GLU A C 1
ATOM 2819 O O . GLU A 1 376 ? -5.025 13.021 12.678 1.00 98.12 376 GLU A O 1
ATOM 2824 N N . PHE A 1 377 ? -3.244 11.998 11.740 1.00 98.31 377 PHE A N 1
ATOM 2825 C CA . PHE A 1 377 ? -3.684 12.110 10.352 1.00 98.31 377 PHE A CA 1
ATOM 2826 C C . PHE A 1 377 ? -5.031 11.414 10.122 1.00 98.31 377 PHE A C 1
ATOM 2828 O O . PHE A 1 377 ? -5.984 12.043 9.662 1.00 98.31 377 PHE A O 1
ATOM 2835 N N . TRP A 1 378 ? -5.146 10.137 10.496 1.00 98.50 378 TRP A N 1
ATOM 2836 C CA . TRP A 1 378 ? -6.382 9.362 10.354 1.00 98.50 378 TRP A CA 1
ATOM 2837 C C . TRP A 1 378 ? -7.560 10.006 11.096 1.00 98.50 378 TRP A C 1
ATOM 2839 O O . TRP A 1 378 ? -8.650 10.163 10.548 1.00 98.50 378 TRP A O 1
ATOM 2849 N N . GLN A 1 379 ? -7.344 10.449 12.332 1.00 97.56 379 GLN A N 1
ATOM 2850 C CA . GLN A 1 379 ? -8.395 11.074 13.129 1.00 97.56 379 GLN A CA 1
ATOM 2851 C C . GLN A 1 379 ? -8.843 12.432 12.605 1.00 97.56 379 GLN A C 1
ATOM 2853 O O . GLN A 1 379 ? -10.013 12.776 12.763 1.00 97.56 379 GLN A O 1
ATOM 2858 N N . ALA A 1 380 ? -7.950 13.203 11.982 1.00 96.50 380 ALA A N 1
ATOM 2859 C CA . ALA A 1 380 ? -8.348 14.428 11.301 1.00 96.50 380 ALA A CA 1
ATOM 2860 C C . ALA A 1 380 ? -9.385 14.118 10.208 1.00 96.50 380 ALA A C 1
ATOM 2862 O O . ALA A 1 380 ? -10.426 14.770 10.163 1.00 96.50 380 ALA A O 1
ATOM 2863 N N . ARG A 1 381 ? -9.179 13.047 9.428 1.00 97.12 381 ARG A N 1
ATOM 2864 C CA . ARG A 1 381 ? -10.139 12.599 8.405 1.00 97.12 381 ARG A CA 1
ATOM 2865 C C . ARG A 1 381 ? -11.468 12.128 9.003 1.00 97.12 381 ARG A C 1
ATOM 2867 O O . ARG A 1 381 ? -12.524 12.481 8.483 1.00 97.12 381 ARG A O 1
ATOM 2874 N N . LEU A 1 382 ? -11.441 11.403 10.127 1.00 95.62 382 LEU A N 1
ATOM 2875 C CA . LEU A 1 382 ? -12.669 11.037 10.851 1.00 95.62 382 LEU A CA 1
ATOM 2876 C C . LEU A 1 382 ? -13.456 12.284 11.295 1.00 95.62 382 LEU A C 1
ATOM 2878 O O . LEU A 1 382 ? -14.673 12.350 11.115 1.00 95.62 382 LEU A O 1
ATOM 2882 N N . ASN A 1 383 ? -12.762 13.285 11.846 1.00 92.88 383 ASN A N 1
ATOM 2883 C CA . ASN A 1 383 ? -13.359 14.549 12.290 1.00 92.88 383 ASN A CA 1
ATOM 2884 C C . ASN A 1 383 ? -13.932 15.378 11.131 1.00 92.88 383 ASN A C 1
ATOM 2886 O O . ASN A 1 383 ? -14.885 16.128 11.328 1.00 92.88 383 ASN A O 1
ATOM 2890 N N . GLU A 1 384 ? -13.380 15.228 9.928 1.00 93.31 384 GLU A N 1
ATOM 2891 C CA . GLU A 1 384 ? -13.874 15.854 8.696 1.00 93.31 384 GLU A CA 1
ATOM 2892 C C . GLU A 1 384 ? -15.086 15.126 8.092 1.00 93.31 384 GLU A C 1
ATOM 2894 O O . GLU A 1 384 ? -15.763 15.677 7.226 1.00 93.31 384 GLU A O 1
ATOM 2899 N N . GLY A 1 385 ? -15.420 13.929 8.583 1.00 93.19 385 GLY A N 1
ATOM 2900 C CA . GLY A 1 385 ? -16.580 13.164 8.129 1.00 93.19 385 GLY A CA 1
ATOM 2901 C C . GLY A 1 385 ? -16.247 11.924 7.300 1.00 93.19 385 GLY A C 1
ATOM 2902 O O . GLY A 1 385 ? -17.163 11.247 6.836 1.00 93.19 385 GLY A O 1
ATOM 2903 N N . HIS A 1 386 ? -14.968 11.605 7.101 1.00 94.88 386 HIS A N 1
ATOM 2904 C CA . HIS A 1 386 ? -14.545 10.477 6.274 1.00 94.88 386 HIS A CA 1
ATOM 2905 C C . HIS A 1 386 ? -14.476 9.197 7.106 1.00 94.88 386 HIS A C 1
ATOM 2907 O O . HIS A 1 386 ? -13.692 9.101 8.049 1.00 94.88 386 HIS A O 1
ATOM 2913 N N . ARG A 1 387 ? -15.298 8.196 6.772 1.00 93.12 387 ARG A N 1
ATOM 2914 C CA . ARG A 1 387 ? -15.359 6.915 7.494 1.00 93.12 387 ARG A CA 1
ATOM 2915 C C . ARG A 1 387 ? -14.257 5.971 7.005 1.00 93.12 387 ARG A C 1
ATOM 2917 O O . ARG A 1 387 ? -14.517 5.048 6.245 1.00 93.12 387 ARG A O 1
ATOM 2924 N N . ILE A 1 388 ? -13.031 6.237 7.442 1.00 97.75 388 ILE A N 1
ATOM 2925 C CA . ILE A 1 388 ? -11.831 5.507 7.020 1.00 97.75 388 ILE A CA 1
ATOM 2926 C C . ILE A 1 388 ? -11.406 4.514 8.101 1.00 97.75 388 ILE A C 1
ATOM 2928 O O . ILE A 1 388 ? -11.368 4.856 9.286 1.00 97.75 388 ILE A O 1
ATOM 2932 N N . THR A 1 389 ? -11.028 3.310 7.688 1.00 98.75 389 THR A N 1
ATOM 2933 C CA . THR A 1 389 ? -10.578 2.236 8.577 1.00 98.75 389 THR A CA 1
ATOM 2934 C C . THR A 1 389 ? -9.076 2.309 8.809 1.00 98.75 389 THR A C 1
ATOM 2936 O O . THR A 1 389 ? -8.285 2.246 7.869 1.00 98.75 389 THR A O 1
ATOM 2939 N N . ALA A 1 390 ? -8.667 2.408 10.071 1.00 98.75 390 ALA A N 1
ATOM 2940 C CA . ALA A 1 390 ? -7.272 2.256 10.452 1.00 98.75 390 ALA A CA 1
ATOM 2941 C C . ALA A 1 390 ? -6.827 0.803 10.253 1.00 98.75 390 ALA A C 1
ATOM 2943 O O . ALA A 1 390 ? -7.459 -0.121 10.780 1.00 98.75 390 ALA A O 1
ATOM 2944 N N . VAL A 1 391 ? -5.725 0.629 9.526 1.00 98.81 391 VAL A N 1
ATOM 2945 C CA . VAL A 1 391 ? -5.057 -0.655 9.282 1.00 98.81 391 VAL A CA 1
ATOM 2946 C C . VAL A 1 391 ? -3.557 -0.542 9.565 1.00 98.81 391 VAL A C 1
ATOM 2948 O O . VAL A 1 391 ? -3.049 0.528 9.906 1.00 98.81 391 VAL A O 1
ATOM 2951 N N . SER A 1 392 ? -2.840 -1.651 9.440 1.00 98.12 392 SER A N 1
ATOM 2952 C CA . SER A 1 392 ? -1.384 -1.708 9.521 1.00 98.12 392 SER A CA 1
ATOM 2953 C C . SER A 1 392 ? -0.788 -2.471 8.350 1.00 98.12 392 SER A C 1
ATOM 2955 O O . SER A 1 392 ? -1.436 -3.370 7.809 1.00 98.12 392 SER A O 1
ATOM 2957 N N . GLY A 1 393 ? 0.462 -2.154 8.039 1.00 96.50 393 GLY A N 1
ATOM 2958 C CA . GLY A 1 393 ? 1.271 -2.846 7.048 1.00 96.50 393 GLY A CA 1
ATOM 2959 C C . GLY A 1 393 ? 2.688 -3.071 7.567 1.00 96.50 393 GLY A C 1
ATOM 2960 O O . GLY A 1 393 ? 3.264 -2.147 8.125 1.00 96.50 393 GLY A O 1
ATOM 2961 N N . SER A 1 394 ? 3.292 -4.251 7.439 1.00 95.50 394 SER A N 1
ATOM 2962 C CA . SER A 1 394 ? 4.729 -4.382 7.748 1.00 95.50 394 SER A CA 1
ATOM 2963 C C . SER A 1 394 ? 5.569 -3.568 6.775 1.00 95.50 394 SER A C 1
ATOM 2965 O O . SER A 1 394 ? 6.604 -3.032 7.169 1.00 95.50 394 SER A O 1
ATOM 2967 N N . ASP A 1 395 ? 5.097 -3.455 5.530 1.00 95.44 395 ASP A N 1
ATOM 2968 C CA . ASP A 1 395 ? 5.863 -2.937 4.409 1.00 95.44 395 ASP A CA 1
ATOM 2969 C C . ASP A 1 395 ? 7.210 -3.697 4.323 1.00 95.44 395 ASP A C 1
ATOM 2971 O O . ASP A 1 395 ? 8.273 -3.120 4.102 1.00 95.44 395 ASP A O 1
ATOM 2975 N N . ASP A 1 396 ? 7.200 -5.016 4.584 1.00 94.56 396 ASP A N 1
ATOM 2976 C CA . ASP A 1 396 ? 8.392 -5.865 4.492 1.00 94.56 396 ASP A CA 1
ATOM 2977 C C . ASP A 1 396 ? 8.636 -6.308 3.043 1.00 94.56 396 ASP A C 1
ATOM 2979 O O . ASP A 1 396 ? 7.720 -6.652 2.294 1.00 94.56 396 ASP A O 1
ATOM 2983 N N . LYS A 1 397 ? 9.911 -6.269 2.649 1.00 92.81 397 LYS A N 1
ATOM 2984 C CA . LYS A 1 397 ? 10.404 -6.595 1.306 1.00 92.81 397 LYS A CA 1
ATOM 2985 C C . LYS A 1 397 ? 11.232 -7.871 1.298 1.00 92.81 397 LYS A C 1
ATOM 2987 O O . LYS A 1 397 ? 11.622 -8.304 0.223 1.00 92.81 397 LYS A O 1
ATOM 2992 N N . ALA A 1 398 ? 11.572 -8.422 2.464 1.00 92.19 398 ALA A N 1
ATOM 2993 C CA . ALA A 1 398 ? 12.478 -9.558 2.597 1.00 92.19 398 ALA A CA 1
ATOM 2994 C C . ALA A 1 398 ? 11.776 -10.844 3.058 1.00 92.19 398 ALA A C 1
ATOM 2996 O O . ALA A 1 398 ? 12.275 -11.927 2.764 1.00 92.19 398 ALA A O 1
ATOM 2997 N N . GLY A 1 399 ? 10.647 -10.747 3.767 1.00 92.56 399 GLY A N 1
ATOM 2998 C CA . GLY A 1 399 ? 9.834 -11.881 4.213 1.00 92.56 399 GLY A CA 1
ATOM 2999 C C . GLY A 1 399 ? 9.792 -12.104 5.737 1.00 92.56 399 GLY A C 1
ATOM 3000 O O . GLY A 1 399 ? 8.704 -12.301 6.277 1.00 92.56 399 GLY A O 1
ATOM 3001 N N . PRO A 1 400 ? 10.925 -12.101 6.471 1.00 93.94 400 PRO A N 1
ATOM 3002 C CA . PRO A 1 400 ? 10.933 -12.431 7.899 1.00 93.94 400 PRO A CA 1
ATOM 3003 C C . PRO A 1 400 ? 10.100 -11.527 8.816 1.00 93.94 400 PRO A C 1
ATOM 3005 O O . PRO A 1 400 ? 9.741 -11.979 9.902 1.00 93.94 400 PRO A O 1
ATOM 3008 N N . GLU A 1 401 ? 9.814 -10.287 8.414 1.00 94.88 401 GLU A N 1
ATOM 3009 C CA . GLU A 1 401 ? 9.068 -9.310 9.219 1.00 94.88 401 GLU A CA 1
ATOM 3010 C C . GLU A 1 401 ? 7.608 -9.156 8.755 1.00 94.88 401 GLU A C 1
ATOM 3012 O O . GLU A 1 401 ? 6.876 -8.311 9.284 1.00 94.88 401 GLU A O 1
ATOM 3017 N N . LEU A 1 402 ? 7.154 -9.985 7.805 1.00 95.56 402 LEU A N 1
ATOM 3018 C CA . LEU A 1 402 ? 5.743 -10.070 7.427 1.00 95.56 402 LEU A CA 1
ATOM 3019 C C . LEU A 1 402 ? 4.894 -10.388 8.665 1.00 95.56 402 LEU A C 1
ATOM 3021 O O . LEU A 1 402 ? 5.175 -11.324 9.419 1.00 95.56 402 LEU A O 1
ATOM 3025 N N . GLY A 1 403 ? 3.853 -9.588 8.899 1.00 96.44 403 GLY A N 1
ATOM 3026 C CA . GLY A 1 403 ? 3.006 -9.684 10.085 1.00 96.44 403 GLY A CA 1
ATOM 3027 C C . GLY A 1 403 ? 3.638 -9.173 11.390 1.00 96.44 403 GLY A C 1
ATOM 3028 O O . GLY A 1 403 ? 3.095 -9.442 12.468 1.00 96.44 403 GLY A O 1
ATOM 3029 N N . SER A 1 404 ? 4.750 -8.426 11.326 1.00 96.69 404 SER A N 1
ATOM 3030 C CA . SER A 1 404 ? 5.323 -7.676 12.466 1.00 96.69 404 SER A CA 1
ATOM 3031 C C . SER A 1 404 ? 4.333 -6.669 13.069 1.00 96.69 404 SER A C 1
ATOM 3033 O O . SER A 1 404 ? 4.357 -6.404 14.274 1.00 96.69 404 SER A O 1
ATOM 3035 N N . SER A 1 405 ? 3.402 -6.184 12.246 1.00 97.69 405 SER A N 1
ATOM 3036 C CA . SER A 1 405 ? 2.122 -5.605 12.642 1.00 97.69 405 SER A CA 1
ATOM 3037 C C . SER A 1 405 ? 0.993 -6.361 11.937 1.00 97.69 405 SER A C 1
ATOM 3039 O O . SER A 1 405 ? 1.214 -7.013 10.920 1.00 97.69 405 SER A O 1
ATOM 3041 N N . ALA A 1 406 ? -0.221 -6.319 12.478 1.00 98.31 406 ALA A N 1
ATOM 3042 C CA . ALA A 1 406 ? -1.370 -6.939 11.832 1.00 98.31 406 ALA A CA 1
ATOM 3043 C C . ALA A 1 406 ? -2.661 -6.182 12.137 1.00 98.31 406 ALA A C 1
ATOM 3045 O O . ALA A 1 406 ? -2.775 -5.477 13.133 1.00 98.31 406 ALA A O 1
ATOM 3046 N N . THR A 1 407 ? -3.676 -6.383 11.313 1.00 98.81 407 THR A N 1
ATOM 3047 C CA . THR A 1 407 ? -5.035 -5.900 11.518 1.00 98.81 407 THR A CA 1
ATOM 3048 C C . THR A 1 407 ? -5.972 -7.092 11.625 1.00 98.81 407 THR A C 1
ATOM 3050 O O . THR A 1 407 ? -5.936 -8.005 10.807 1.00 98.81 407 THR A O 1
ATOM 3053 N N . MET A 1 408 ? -6.808 -7.089 12.652 1.00 98.88 408 MET A N 1
ATOM 3054 C CA . MET A 1 408 ? -7.897 -8.037 12.839 1.00 98.88 408 MET A CA 1
ATOM 3055 C C . MET A 1 408 ? -9.147 -7.450 12.191 1.00 98.88 408 MET A C 1
ATOM 3057 O O . MET A 1 408 ? -9.492 -6.307 12.480 1.00 98.88 408 MET A O 1
ATOM 3061 N N . ILE A 1 409 ? -9.812 -8.213 11.328 1.00 98.56 409 ILE A N 1
ATOM 3062 C CA . ILE A 1 409 ? -10.996 -7.819 10.560 1.00 98.56 409 ILE A CA 1
ATOM 3063 C C . ILE A 1 409 ? -12.133 -8.778 10.892 1.00 98.56 409 ILE A C 1
ATOM 3065 O O . ILE A 1 409 ? -11.989 -9.986 10.718 1.00 98.56 409 ILE A O 1
ATOM 3069 N N . TYR A 1 410 ? -13.266 -8.253 11.350 1.00 98.56 410 TYR A N 1
ATOM 3070 C CA . TYR A 1 410 ? -14.467 -9.056 11.545 1.00 98.56 410 TYR A CA 1
ATOM 3071 C C . TYR A 1 410 ? -15.272 -9.084 10.247 1.00 98.56 410 TYR A C 1
ATOM 3073 O O . TYR A 1 410 ? -15.932 -8.101 9.897 1.00 98.56 410 TYR A O 1
ATOM 3081 N N . ALA A 1 411 ? -15.208 -10.205 9.533 1.00 98.25 411 ALA A N 1
ATOM 3082 C CA . ALA A 1 411 ? -15.918 -10.416 8.276 1.00 98.25 411 ALA A CA 1
ATOM 3083 C C . ALA A 1 411 ? -16.943 -11.548 8.410 1.00 98.25 411 ALA A C 1
ATOM 3085 O O . ALA A 1 411 ? -16.792 -12.440 9.241 1.00 98.25 411 ALA A O 1
ATOM 3086 N N . GLU A 1 412 ? -17.988 -11.508 7.582 1.00 98.12 412 GLU A N 1
ATOM 3087 C CA . GLU A 1 412 ? -19.020 -12.557 7.514 1.00 98.12 412 GLU A CA 1
ATOM 3088 C C . GLU A 1 412 ? -18.496 -13.862 6.894 1.00 98.12 412 GLU A C 1
ATOM 3090 O O . GLU A 1 412 ? -19.079 -14.915 7.114 1.00 98.12 412 GLU A O 1
ATOM 3095 N N . GLU A 1 413 ? -17.402 -13.766 6.140 1.00 98.50 413 GLU A N 1
ATOM 3096 C CA . GLU A 1 413 ? -16.683 -14.847 5.467 1.00 98.50 413 GLU A CA 1
ATOM 3097 C C . GLU A 1 413 ? -15.258 -14.360 5.134 1.00 98.50 413 GLU A C 1
ATOM 3099 O O . GLU A 1 413 ? -15.021 -13.155 4.970 1.00 98.50 413 GLU A O 1
ATOM 3104 N N . LEU A 1 414 ? -14.311 -15.286 4.995 1.00 98.75 414 LEU A N 1
ATOM 3105 C CA . LEU A 1 414 ? -12.966 -15.034 4.482 1.00 98.75 414 LEU A CA 1
ATOM 3106 C C . LEU A 1 414 ? -12.969 -15.123 2.950 1.00 98.75 414 LEU A C 1
ATOM 3108 O O . LEU A 1 414 ? -12.604 -16.140 2.360 1.00 98.75 414 LEU A O 1
ATOM 3112 N N . SER A 1 415 ? -13.407 -14.041 2.314 1.00 98.06 415 SER A N 1
ATOM 3113 C CA . SER A 1 415 ? -13.408 -13.838 0.859 1.00 98.06 415 SER A CA 1
ATOM 3114 C C . SER A 1 415 ? -13.009 -12.393 0.538 1.00 98.06 415 SER A C 1
ATOM 3116 O O . SER A 1 415 ? -13.107 -11.517 1.406 1.00 98.06 415 SER A O 1
ATOM 3118 N N . ARG A 1 416 ? -12.604 -12.087 -0.705 1.00 95.69 416 ARG A N 1
ATOM 3119 C CA . ARG A 1 416 ? -12.304 -10.689 -1.096 1.00 95.69 416 ARG A CA 1
ATOM 3120 C C . ARG A 1 416 ? -13.507 -9.778 -0.866 1.00 95.69 416 ARG A C 1
ATOM 3122 O O . ARG A 1 416 ? -13.360 -8.672 -0.346 1.00 95.69 416 ARG A O 1
ATOM 3129 N N . ALA A 1 417 ? -14.703 -10.256 -1.205 1.00 95.62 417 ALA A N 1
ATOM 3130 C CA . ALA A 1 417 ? -15.942 -9.512 -1.029 1.00 95.62 417 ALA A CA 1
ATOM 3131 C C . ALA A 1 417 ? -16.274 -9.298 0.460 1.00 95.62 417 ALA A C 1
ATOM 3133 O O . ALA A 1 417 ? -16.602 -8.177 0.855 1.00 95.62 417 ALA A O 1
ATOM 3134 N N . GLY A 1 418 ? -16.153 -10.339 1.289 1.00 97.44 418 GLY A N 1
ATOM 3135 C CA . GLY A 1 418 ? -16.385 -10.280 2.734 1.00 97.44 418 GLY A CA 1
ATOM 3136 C C . GLY A 1 418 ? -15.426 -9.325 3.443 1.00 97.44 418 GLY A C 1
ATOM 3137 O O . GLY A 1 418 ? -15.867 -8.436 4.177 1.00 97.44 418 GLY A O 1
ATOM 3138 N N . VAL A 1 419 ? -14.127 -9.433 3.155 1.00 97.88 419 VAL A N 1
ATOM 3139 C CA . VAL A 1 419 ? -13.098 -8.558 3.735 1.00 97.88 419 VAL A CA 1
ATOM 3140 C C . VAL A 1 419 ? -13.266 -7.116 3.255 1.00 97.88 419 VAL A C 1
ATOM 3142 O O . VAL A 1 419 ? -13.225 -6.197 4.070 1.00 97.88 419 VAL A O 1
ATOM 3145 N N . SER A 1 420 ? -13.556 -6.890 1.970 1.00 96.88 420 SER A N 1
ATOM 3146 C CA . SER A 1 420 ? -13.819 -5.541 1.448 1.00 96.88 420 SER A CA 1
ATOM 3147 C C . SER A 1 420 ? -15.037 -4.885 2.110 1.00 96.88 420 SER A C 1
ATOM 3149 O O . SER A 1 420 ? -14.993 -3.699 2.442 1.00 96.88 420 SER A O 1
ATOM 3151 N N . ARG A 1 421 ? -16.128 -5.636 2.344 1.00 96.75 421 ARG A N 1
ATOM 3152 C CA . ARG A 1 421 ? -17.297 -5.139 3.098 1.00 96.75 421 ARG A CA 1
ATOM 3153 C C . ARG A 1 421 ? -16.927 -4.801 4.544 1.00 96.75 421 ARG A C 1
ATOM 3155 O O . ARG A 1 421 ? -17.315 -3.742 5.031 1.00 96.75 421 ARG A O 1
ATOM 3162 N N . ALA A 1 422 ? -16.162 -5.661 5.214 1.00 97.44 422 ALA A N 1
ATOM 3163 C CA . ALA A 1 422 ? -15.734 -5.447 6.595 1.00 97.44 422 ALA A CA 1
ATOM 3164 C C . ALA A 1 422 ? -14.820 -4.219 6.751 1.00 97.44 422 ALA A C 1
ATOM 3166 O O . ALA A 1 422 ? -15.007 -3.432 7.682 1.00 97.44 422 ALA A O 1
ATOM 3167 N N . LEU A 1 423 ? -13.892 -4.013 5.808 1.00 97.69 423 LEU A N 1
ATOM 3168 C CA . LEU A 1 423 ? -13.030 -2.831 5.753 1.00 97.69 423 LEU A CA 1
ATOM 3169 C C . LEU A 1 423 ? -13.835 -1.551 5.533 1.00 97.69 423 LEU A C 1
ATOM 3171 O O . LEU A 1 423 ? -13.643 -0.600 6.278 1.00 97.69 423 LEU A O 1
ATOM 3175 N N . ARG A 1 424 ? -14.785 -1.522 4.590 1.00 96.25 424 ARG A N 1
ATOM 3176 C CA . ARG A 1 424 ? -15.669 -0.352 4.395 1.00 96.25 424 ARG A CA 1
ATOM 3177 C C . ARG A 1 424 ? -16.569 -0.081 5.604 1.00 96.25 424 ARG A C 1
ATOM 3179 O O . ARG A 1 424 ? -16.926 1.063 5.872 1.00 96.25 424 ARG A O 1
ATOM 3186 N N . ALA A 1 425 ? -16.923 -1.125 6.352 1.00 95.62 425 ALA A N 1
ATOM 3187 C CA . ALA A 1 425 ? -17.710 -1.012 7.574 1.00 95.62 425 ALA A CA 1
ATOM 3188 C C . ALA A 1 425 ? -16.887 -0.609 8.811 1.00 95.62 425 ALA A C 1
ATOM 3190 O O . ALA A 1 425 ? -17.487 -0.330 9.844 1.00 95.62 425 ALA A O 1
ATOM 3191 N N . GLY A 1 426 ? -15.549 -0.586 8.747 1.00 96.50 426 GLY A N 1
ATOM 3192 C CA . GLY A 1 426 ? -14.687 -0.252 9.889 1.00 96.50 426 GLY A CA 1
ATOM 3193 C C . GLY A 1 426 ? -14.611 -1.313 10.984 1.00 96.50 426 GLY A C 1
ATOM 3194 O O . GLY A 1 426 ? -14.183 -1.007 12.098 1.00 96.50 426 GLY A O 1
ATOM 3195 N N . ARG A 1 427 ? -15.010 -2.557 10.691 1.00 96.31 427 ARG A N 1
ATOM 3196 C CA . ARG A 1 427 ? -15.030 -3.664 11.661 1.00 96.31 427 ARG A CA 1
ATOM 3197 C C . ARG A 1 427 ? -13.632 -4.250 11.864 1.00 96.31 427 ARG A C 1
ATOM 3199 O O . ARG A 1 427 ? -13.374 -5.397 11.505 1.00 96.31 427 ARG A O 1
ATOM 3206 N N . ALA A 1 428 ? -12.714 -3.450 12.398 1.00 98.50 428 ALA A N 1
ATOM 3207 C CA . ALA A 1 428 ? -11.317 -3.839 12.517 1.00 98.50 428 ALA A CA 1
ATOM 3208 C C . ALA A 1 428 ? -10.604 -3.258 13.745 1.00 98.50 428 ALA A C 1
ATOM 3210 O O . ALA A 1 428 ? -10.979 -2.213 14.275 1.00 98.50 428 ALA A O 1
ATOM 3211 N N . TYR A 1 429 ? -9.506 -3.883 14.159 1.00 98.88 429 TYR A N 1
ATOM 3212 C CA . TYR A 1 429 ? -8.536 -3.276 15.071 1.00 98.88 429 TYR A CA 1
ATOM 3213 C C . TYR A 1 429 ? -7.113 -3.697 14.716 1.00 98.88 429 TYR A C 1
ATOM 3215 O O . TYR A 1 429 ? -6.876 -4.798 14.228 1.00 98.88 429 TYR A O 1
ATOM 3223 N N . VAL A 1 430 ? -6.151 -2.826 14.986 1.00 98.94 430 VAL A N 1
ATOM 3224 C CA . VAL A 1 430 ? -4.736 -3.059 14.713 1.00 98.94 430 VAL A CA 1
ATOM 3225 C C . VAL A 1 430 ? -4.076 -3.725 15.916 1.00 98.94 430 VAL A C 1
ATOM 3227 O O . VAL A 1 430 ? -4.106 -3.207 17.032 1.00 98.94 430 VAL A O 1
ATOM 3230 N N . GLN A 1 431 ? -3.444 -4.865 15.670 1.00 98.75 431 GLN A N 1
ATOM 3231 C CA . GLN A 1 431 ? -2.430 -5.501 16.496 1.00 98.75 431 GLN A CA 1
ATOM 3232 C C . GLN A 1 431 ? -1.063 -4.904 16.144 1.00 98.75 431 GLN A C 1
ATOM 3234 O O . GLN A 1 431 ? -0.375 -5.364 15.233 1.00 98.75 431 GLN A O 1
ATOM 3239 N N . VAL A 1 432 ? -0.667 -3.862 16.882 1.00 98.56 432 VAL A N 1
ATOM 3240 C CA . VAL A 1 432 ? 0.532 -3.058 16.586 1.00 98.56 432 VAL A CA 1
ATOM 3241 C C . VAL A 1 432 ? 1.794 -3.910 16.494 1.00 98.56 432 VAL A C 1
ATOM 3243 O O . VAL A 1 432 ? 2.666 -3.563 15.720 1.00 98.56 432 VAL A O 1
ATOM 3246 N N . ARG A 1 433 ? 1.892 -5.020 17.239 1.00 97.06 433 ARG A N 1
ATOM 3247 C CA . ARG A 1 433 ? 3.072 -5.902 17.296 1.00 97.06 433 ARG A CA 1
ATOM 3248 C C . ARG A 1 433 ? 2.765 -7.318 16.806 1.00 97.06 433 ARG A C 1
ATOM 3250 O O . ARG A 1 433 ? 3.254 -8.308 17.363 1.00 97.06 433 ARG A O 1
ATOM 3257 N N . GLY A 1 434 ? 1.877 -7.397 15.820 1.00 97.25 434 GLY A N 1
ATOM 3258 C CA . GLY A 1 434 ? 1.475 -8.639 15.181 1.00 97.25 434 GLY A CA 1
ATOM 3259 C C . GLY A 1 434 ? 0.746 -9.588 16.128 1.00 97.25 434 GLY A C 1
ATOM 3260 O O . GLY A 1 434 ? 0.413 -9.269 17.272 1.00 97.25 434 GLY A O 1
ATOM 3261 N N . ALA A 1 435 ? 0.512 -10.811 15.661 1.00 97.06 435 ALA A N 1
ATOM 3262 C CA . ALA A 1 435 ? -0.291 -11.777 16.402 1.00 97.06 435 ALA A CA 1
ATOM 3263 C C . ALA A 1 435 ? 0.315 -12.178 17.758 1.00 97.06 435 ALA A C 1
ATOM 3265 O O . ALA A 1 435 ? -0.410 -12.660 18.627 1.00 97.06 435 ALA A O 1
ATOM 3266 N N . ALA A 1 436 ? 1.643 -12.121 17.904 1.00 93.62 436 ALA A N 1
ATOM 3267 C CA . ALA A 1 436 ? 2.358 -12.620 19.082 1.00 93.62 436 ALA A CA 1
ATOM 3268 C C . ALA A 1 436 ? 2.615 -11.542 20.139 1.00 93.62 436 ALA A C 1
ATOM 3270 O O . ALA A 1 436 ? 2.671 -11.869 21.323 1.00 93.62 436 ALA A O 1
ATOM 3271 N N . GLY A 1 437 ? 2.770 -10.283 19.722 1.00 95.19 437 GLY A N 1
ATOM 3272 C CA . GLY A 1 437 ? 3.061 -9.162 20.612 1.00 95.19 437 GLY A CA 1
ATOM 3273 C C . GLY A 1 437 ? 1.834 -8.354 21.033 1.00 95.19 437 GLY A C 1
ATOM 3274 O O . GLY A 1 437 ? 1.974 -7.444 21.853 1.00 95.19 437 GLY A O 1
ATOM 3275 N N . SER A 1 438 ? 0.652 -8.663 20.492 1.00 98.06 438 SER A N 1
ATOM 3276 C CA . SER A 1 438 ? -0.568 -7.892 20.725 1.00 98.06 438 SER A CA 1
ATOM 3277 C C . SER A 1 438 ? -1.686 -8.701 21.395 1.00 98.06 438 SER A C 1
ATOM 3279 O O . SER A 1 438 ? -1.983 -9.819 20.968 1.00 98.06 438 SER A O 1
ATOM 3281 N N . PRO A 1 439 ? -2.376 -8.107 22.384 1.00 97.94 439 PRO A N 1
ATOM 3282 C CA . PRO A 1 439 ? -3.652 -8.593 22.903 1.00 97.94 439 PRO A CA 1
ATOM 3283 C C . PRO A 1 439 ? -4.743 -8.750 21.830 1.00 97.94 439 PRO A C 1
ATOM 3285 O O . PRO A 1 439 ? -4.649 -8.216 20.718 1.00 97.94 439 PRO A O 1
ATOM 3288 N N . THR A 1 440 ? -5.823 -9.438 22.196 1.00 98.31 440 THR A N 1
ATOM 3289 C CA . THR A 1 440 ? -7.092 -9.430 21.450 1.00 98.31 440 THR A CA 1
ATOM 3290 C C . THR A 1 440 ? -8.136 -8.610 22.193 1.00 98.31 440 THR A C 1
ATOM 3292 O O . THR A 1 440 ? -8.128 -8.591 23.428 1.00 98.31 440 THR A O 1
ATOM 3295 N N . ILE A 1 441 ? -9.036 -7.957 21.453 1.00 98.50 441 ILE A N 1
ATOM 3296 C CA . ILE A 1 441 ? -10.117 -7.157 22.033 1.00 98.50 441 ILE A CA 1
ATOM 3297 C C . ILE A 1 441 ? -11.472 -7.478 21.401 1.00 98.50 441 ILE A C 1
ATOM 3299 O O . ILE A 1 441 ? -11.552 -7.744 20.207 1.00 98.50 441 ILE A O 1
ATOM 3303 N N . GLU A 1 442 ? -12.526 -7.374 22.202 1.00 98.12 442 GLU A N 1
ATOM 3304 C CA . GLU A 1 442 ? -13.913 -7.237 21.754 1.00 98.12 442 GLU A CA 1
ATOM 3305 C C . GLU A 1 442 ? -14.442 -5.907 22.284 1.00 98.12 442 GLU A C 1
ATOM 3307 O O . GLU A 1 442 ? -14.313 -5.614 23.475 1.00 98.12 442 GLU A O 1
ATOM 3312 N N . PHE A 1 443 ? -15.008 -5.078 21.408 1.00 98.44 443 PHE A N 1
ATOM 3313 C CA . PHE A 1 443 ? -15.448 -3.732 21.766 1.00 98.44 443 PHE A CA 1
ATOM 3314 C C . PHE A 1 443 ? -16.828 -3.443 21.181 1.00 98.44 443 PHE A C 1
ATOM 3316 O O . PHE A 1 443 ? -17.034 -3.524 19.968 1.00 98.44 443 PHE A O 1
ATOM 3323 N N . SER A 1 444 ? -17.775 -3.116 22.060 1.00 98.56 444 SER A N 1
ATOM 3324 C CA . SER A 1 444 ? -19.169 -2.854 21.701 1.00 98.56 444 SER A CA 1
ATOM 3325 C C . SER A 1 444 ? -19.770 -1.722 22.531 1.00 98.56 444 SER A C 1
ATOM 3327 O O . SER A 1 444 ? -19.289 -1.402 23.620 1.00 98.56 444 SER A O 1
ATOM 3329 N N . ALA A 1 445 ? -20.845 -1.130 22.020 1.00 98.62 445 ALA A N 1
ATOM 3330 C CA . ALA A 1 445 ? -21.678 -0.166 22.725 1.00 98.62 445 ALA A CA 1
ATOM 3331 C C . ALA A 1 445 ? -23.149 -0.557 22.604 1.00 98.62 445 ALA A C 1
ATOM 3333 O O . ALA A 1 445 ? -23.578 -1.054 21.563 1.00 98.62 445 ALA A O 1
ATOM 3334 N N . THR A 1 446 ? -23.934 -0.315 23.651 1.00 98.50 446 THR A N 1
ATOM 3335 C CA . THR A 1 446 ? -25.366 -0.632 23.659 1.00 98.50 446 THR A CA 1
ATOM 3336 C C . THR A 1 446 ? -26.214 0.532 24.152 1.00 98.50 446 THR A C 1
ATOM 3338 O O . THR A 1 446 ? -25.859 1.210 25.114 1.00 98.50 446 THR A O 1
ATOM 3341 N N . ALA A 1 447 ? -27.350 0.764 23.501 1.00 97.62 447 ALA A N 1
ATOM 3342 C CA . ALA A 1 447 ? -28.378 1.703 23.944 1.00 97.62 447 ALA A CA 1
ATOM 3343 C C . ALA A 1 447 ? -29.743 1.223 23.446 1.00 97.62 447 ALA A C 1
ATOM 3345 O O . ALA A 1 447 ? -29.863 0.768 22.310 1.00 97.62 447 ALA A O 1
ATOM 3346 N N . ASP A 1 448 ? -30.763 1.287 24.305 1.00 93.25 448 ASP A N 1
ATOM 3347 C CA . ASP A 1 448 ? -32.155 0.956 23.965 1.00 93.25 448 ASP A CA 1
ATOM 3348 C C . ASP A 1 448 ? -32.338 -0.399 23.244 1.00 93.25 448 ASP A C 1
ATOM 3350 O O . ASP A 1 448 ? -33.175 -0.557 22.359 1.00 93.25 448 ASP A O 1
ATOM 3354 N N . GLY A 1 449 ? -31.536 -1.402 23.624 1.00 92.38 449 GLY A N 1
ATOM 3355 C CA . GLY A 1 449 ? -31.570 -2.748 23.036 1.00 92.38 449 GLY A CA 1
ATOM 3356 C C . GLY A 1 449 ? -30.873 -2.887 21.677 1.00 92.38 449 GLY A C 1
ATOM 3357 O O . GLY A 1 449 ? -30.879 -3.979 21.116 1.00 92.38 449 GLY A O 1
ATOM 3358 N N . THR A 1 450 ? -30.257 -1.819 21.166 1.00 96.50 450 THR A N 1
ATOM 3359 C CA . THR A 1 450 ? -29.399 -1.835 19.973 1.00 96.50 450 THR A CA 1
ATOM 3360 C C . THR A 1 450 ? -27.938 -1.968 20.390 1.00 96.50 450 THR A C 1
ATOM 3362 O O . THR A 1 450 ? -27.513 -1.328 21.353 1.00 96.50 450 THR A O 1
ATOM 3365 N N . THR A 1 451 ? -27.170 -2.773 19.656 1.00 97.31 451 THR A N 1
ATOM 3366 C CA . THR A 1 451 ? -25.721 -2.937 19.833 1.00 97.31 451 THR A CA 1
ATOM 3367 C C . THR A 1 451 ? -24.998 -2.408 18.603 1.00 97.31 451 THR A C 1
ATOM 3369 O O . THR A 1 451 ? -25.413 -2.702 17.487 1.00 97.31 451 THR A O 1
ATOM 3372 N N . ALA A 1 452 ? -23.923 -1.657 18.822 1.00 97.12 452 ALA A N 1
ATOM 3373 C CA . ALA A 1 452 ? -22.964 -1.264 17.800 1.00 97.12 452 ALA A CA 1
ATOM 3374 C C . ALA A 1 452 ? -21.590 -1.867 18.120 1.00 97.12 452 ALA A C 1
ATOM 3376 O O . ALA A 1 452 ? -21.171 -1.896 19.281 1.00 97.12 452 ALA A O 1
ATOM 3377 N N . LEU A 1 453 ? -20.898 -2.334 17.090 1.00 96.44 453 LEU A N 1
ATOM 3378 C CA . LEU A 1 453 ? -19.522 -2.822 17.120 1.00 96.44 453 LEU A CA 1
ATOM 3379 C C . LEU A 1 453 ? -18.562 -1.773 16.545 1.00 96.44 453 LEU A C 1
ATOM 3381 O O . LEU A 1 453 ? -18.984 -0.724 16.053 1.00 96.44 453 LEU A O 1
ATOM 3385 N N . MET A 1 454 ? -17.257 -2.058 16.598 1.00 97.38 454 MET A N 1
ATOM 3386 C CA . MET A 1 454 ? -16.243 -1.243 15.919 1.00 97.38 454 MET A CA 1
ATOM 3387 C C . MET A 1 454 ? -16.638 -0.969 14.468 1.00 97.38 454 MET A C 1
ATOM 3389 O O . MET A 1 454 ? -17.085 -1.860 13.745 1.00 97.38 454 MET A O 1
ATOM 3393 N N . GLY A 1 455 ? -16.479 0.285 14.074 1.00 95.56 455 GLY A N 1
ATOM 3394 C CA . GLY A 1 455 ? -16.849 0.791 12.771 1.00 95.56 455 GLY A CA 1
ATOM 3395 C C . GLY A 1 455 ? -18.318 1.164 12.631 1.00 95.56 455 GLY A C 1
ATOM 3396 O O . GLY A 1 455 ? -18.629 1.837 11.660 1.00 95.56 455 GLY A O 1
ATOM 3397 N N . GLU A 1 456 ? -19.217 0.814 13.562 1.00 95.69 456 GLU A N 1
ATOM 3398 C CA . GLU A 1 456 ? -20.660 1.105 13.497 1.00 95.69 456 GLU A CA 1
ATOM 3399 C C . GLU A 1 456 ? -21.066 2.377 14.262 1.00 95.69 456 GLU A C 1
ATOM 3401 O O . GLU A 1 456 ? -20.325 2.922 15.081 1.00 95.69 456 GLU A O 1
ATOM 3406 N N . THR A 1 457 ? -22.283 2.855 13.983 1.00 96.31 457 THR A N 1
ATOM 3407 C CA . THR A 1 457 ? -22.877 4.021 14.646 1.00 96.31 457 THR A CA 1
ATOM 3408 C C . THR A 1 457 ? -24.072 3.607 15.497 1.00 96.31 457 THR A C 1
ATOM 3410 O O . THR A 1 457 ? -25.055 3.080 14.980 1.00 96.31 457 THR A O 1
ATOM 3413 N N . LEU A 1 458 ? -24.012 3.902 16.793 1.00 97.25 458 LEU A N 1
ATOM 3414 C CA . LEU A 1 458 ? -25.126 3.796 17.725 1.00 97.25 458 LEU A CA 1
ATOM 3415 C C . LEU A 1 458 ? -25.870 5.137 17.774 1.00 97.25 458 LEU A C 1
ATOM 3417 O O . LEU A 1 458 ? -25.325 6.157 18.199 1.00 97.25 458 LEU A O 1
ATOM 3421 N N . VAL A 1 459 ? -27.127 5.147 17.333 1.00 96.69 459 VAL A N 1
ATOM 3422 C CA . VAL A 1 459 ? -27.958 6.360 17.317 1.00 96.69 459 VAL A CA 1
ATOM 3423 C C . VAL A 1 459 ? -28.558 6.591 18.706 1.00 96.69 459 VAL A C 1
ATOM 3425 O O . VAL A 1 459 ? -29.663 6.139 18.999 1.00 96.69 459 VAL A O 1
ATOM 3428 N N . ALA A 1 460 ? -27.800 7.248 19.583 1.00 96.88 460 ALA A N 1
ATOM 3429 C CA . ALA A 1 460 ? -28.192 7.550 20.955 1.00 96.88 460 ALA A CA 1
ATOM 3430 C C . ALA A 1 460 ? -27.374 8.728 21.531 1.00 96.88 460 ALA A C 1
ATOM 3432 O O . ALA A 1 460 ? -26.226 8.943 21.135 1.00 96.88 460 ALA A O 1
ATOM 3433 N N . PRO A 1 461 ? -27.915 9.493 22.503 1.00 96.25 461 PRO A N 1
ATOM 3434 C CA . PRO A 1 461 ? -27.153 10.530 23.206 1.00 96.25 461 PRO A CA 1
ATOM 3435 C C . PRO A 1 461 ? -26.058 9.959 24.121 1.00 96.25 461 PRO A C 1
ATOM 3437 O O . PRO A 1 461 ? -25.094 10.657 24.429 1.00 96.25 461 PRO A O 1
ATOM 3440 N N . GLN A 1 462 ? -26.204 8.706 24.551 1.00 97.44 462 GLN A N 1
ATOM 3441 C CA . GLN A 1 462 ? -25.251 7.967 25.374 1.00 97.44 462 GLN A CA 1
ATOM 3442 C C . GLN A 1 462 ? -25.380 6.464 25.099 1.00 97.44 462 GLN A C 1
ATOM 3444 O O . GLN A 1 462 ? -26.434 6.015 24.648 1.00 97.44 462 GLN A O 1
ATOM 3449 N N . GLY A 1 463 ? -24.344 5.692 25.411 1.00 97.69 463 GLY A N 1
ATOM 3450 C CA . GLY A 1 463 ? -24.353 4.234 25.321 1.00 97.69 463 GLY A CA 1
ATOM 3451 C C . GLY A 1 463 ? -23.522 3.584 26.423 1.00 97.69 463 GLY A C 1
ATOM 3452 O O . GLY A 1 463 ? -22.574 4.178 26.937 1.00 97.69 463 GLY A O 1
ATOM 3453 N N . GLU A 1 464 ? -23.881 2.354 26.777 1.00 98.56 464 GLU A N 1
ATOM 3454 C CA . GLU A 1 464 ? -23.103 1.495 27.665 1.00 98.56 464 GLU A CA 1
ATOM 3455 C C . GLU A 1 464 ? -22.061 0.742 26.844 1.00 98.56 464 GLU A C 1
ATOM 3457 O O . GLU A 1 464 ? -22.406 -0.118 26.027 1.00 98.56 464 GLU A O 1
ATOM 3462 N N . PHE A 1 465 ? -20.793 1.074 27.057 1.00 98.69 465 PHE A N 1
ATOM 3463 C CA . PHE A 1 465 ? -19.663 0.450 26.390 1.00 98.69 465 PHE A CA 1
ATOM 3464 C C . PHE A 1 465 ? -19.178 -0.771 27.164 1.00 98.69 465 PHE A C 1
ATOM 3466 O O . PHE A 1 465 ? -19.128 -0.778 28.398 1.00 98.69 465 PHE A O 1
ATOM 3473 N N . LEU A 1 466 ? -18.790 -1.796 26.415 1.00 98.62 466 LEU A N 1
ATOM 3474 C CA . LEU A 1 466 ? -18.167 -3.012 26.907 1.00 98.62 466 LEU A CA 1
ATOM 3475 C C . LEU A 1 466 ? -16.897 -3.265 26.103 1.00 98.62 466 LEU A C 1
ATOM 3477 O O . LEU A 1 466 ? -16.954 -3.446 24.886 1.00 98.62 466 LEU A O 1
ATOM 3481 N N . LEU A 1 467 ? -15.771 -3.307 26.808 1.00 98.69 467 LEU A N 1
ATOM 3482 C CA . LEU A 1 467 ? -14.494 -3.768 26.289 1.00 98.69 467 LEU A CA 1
ATOM 3483 C C . LEU A 1 467 ? -14.102 -5.056 27.008 1.00 98.69 467 LEU A C 1
ATOM 3485 O O . LEU A 1 467 ? -14.049 -5.090 28.240 1.00 98.69 467 LEU A O 1
ATOM 3489 N N . GLU A 1 468 ? -13.765 -6.082 26.242 1.00 98.50 468 GLU A N 1
ATOM 3490 C CA . GLU A 1 468 ? -13.120 -7.296 26.731 1.00 98.50 468 GLU A CA 1
ATOM 3491 C C . GLU A 1 468 ? -11.729 -7.388 26.109 1.00 98.50 468 GLU A C 1
ATOM 3493 O O . GLU A 1 468 ? -11.568 -7.211 24.907 1.00 98.50 468 GLU A O 1
ATOM 3498 N N . VAL A 1 469 ? -10.713 -7.632 26.932 1.00 98.31 469 VAL A N 1
ATOM 3499 C CA . VAL A 1 469 ? -9.310 -7.725 26.515 1.00 98.31 469 VAL A CA 1
ATOM 3500 C C . VAL A 1 469 ? -8.746 -9.053 26.994 1.00 98.31 469 VAL A C 1
ATOM 3502 O O . VAL A 1 469 ? -8.953 -9.419 28.153 1.00 98.31 469 VAL A O 1
ATOM 3505 N N . ALA A 1 470 ? -7.995 -9.749 26.142 1.00 98.19 470 ALA A N 1
ATOM 3506 C CA . ALA A 1 470 ? -7.263 -10.959 26.510 1.00 98.19 470 ALA A CA 1
ATOM 3507 C C . ALA A 1 470 ? -5.784 -10.877 26.097 1.00 98.19 470 ALA A C 1
ATOM 3509 O O . ALA A 1 470 ? -5.455 -10.344 25.039 1.00 98.19 470 ALA A O 1
ATOM 3510 N N . GLY A 1 471 ? -4.889 -11.402 26.939 1.00 97.31 471 GLY A N 1
ATOM 3511 C CA . GLY A 1 471 ? -3.438 -11.404 26.708 1.00 97.31 471 GLY A CA 1
ATOM 3512 C C . GLY A 1 471 ? -2.743 -10.069 27.000 1.00 97.31 471 GLY A C 1
ATOM 3513 O O . GLY A 1 471 ? -1.669 -9.806 26.467 1.00 97.31 471 GLY A O 1
ATOM 3514 N N . ALA A 1 472 ? -3.346 -9.209 27.828 1.00 97.25 472 ALA A N 1
ATOM 3515 C CA . ALA A 1 472 ? -2.836 -7.869 28.146 1.00 97.25 472 ALA A CA 1
ATOM 3516 C C . ALA A 1 472 ? -2.316 -7.723 29.589 1.00 97.25 472 ALA A C 1
ATOM 3518 O O . ALA A 1 472 ? -2.206 -6.605 30.087 1.00 97.25 472 ALA A O 1
ATOM 3519 N N . ALA A 1 473 ? -2.008 -8.821 30.286 1.00 96.94 473 ALA A N 1
ATOM 3520 C CA . ALA A 1 473 ? -1.536 -8.769 31.671 1.00 96.94 473 ALA A CA 1
ATOM 3521 C C . ALA A 1 473 ? -0.322 -7.829 31.826 1.00 96.94 473 ALA A C 1
ATOM 3523 O O . ALA A 1 473 ? 0.689 -7.976 31.139 1.00 96.94 473 ALA A O 1
ATOM 3524 N N . GLY A 1 474 ? -0.423 -6.851 32.733 1.00 96.06 474 GLY A N 1
ATOM 3525 C CA . GLY A 1 474 ? 0.625 -5.852 32.978 1.00 96.06 474 GLY A CA 1
ATOM 3526 C C . GLY A 1 474 ? 0.621 -4.648 32.026 1.00 96.06 474 GLY A C 1
ATOM 3527 O O . GLY A 1 474 ? 1.476 -3.775 32.171 1.00 96.06 474 GLY A O 1
ATOM 3528 N N . GLN A 1 475 ? -0.327 -4.581 31.090 1.00 98.19 475 GLN A N 1
ATOM 3529 C CA . GLN A 1 475 ? -0.563 -3.431 30.211 1.00 98.19 475 GLN A CA 1
ATOM 3530 C C . GLN A 1 475 ? -1.659 -2.514 30.782 1.00 98.19 475 GLN A C 1
ATOM 3532 O O . GLN A 1 475 ? -2.227 -2.787 31.842 1.00 98.19 475 GLN A O 1
ATOM 3537 N N . SER A 1 476 ? -1.979 -1.425 30.087 1.00 98.50 476 SER A N 1
ATOM 3538 C CA . SER A 1 476 ? -3.111 -0.550 30.403 1.00 98.50 476 SER A CA 1
ATOM 3539 C C . SER A 1 476 ? -4.002 -0.311 29.192 1.00 98.50 476 SER A C 1
ATOM 3541 O O . SER A 1 476 ? -3.529 -0.157 28.067 1.00 98.50 476 SER A O 1
ATOM 3543 N N . VAL A 1 477 ? -5.306 -0.260 29.447 1.00 98.69 477 VAL A N 1
ATOM 3544 C CA . VAL A 1 477 ? -6.323 0.211 28.508 1.00 98.69 477 VAL A CA 1
ATOM 3545 C C . VAL A 1 477 ? -6.393 1.731 28.594 1.00 98.69 477 VAL A C 1
ATOM 3547 O O . VAL A 1 477 ? -6.376 2.291 29.689 1.00 98.69 477 VAL A O 1
ATOM 3550 N N . HIS A 1 478 ? -6.510 2.393 27.447 1.00 98.69 478 HIS A N 1
ATOM 3551 C CA . HIS A 1 478 ? -6.738 3.828 27.316 1.00 98.69 478 HIS A CA 1
ATOM 3552 C C . HIS A 1 478 ? -7.990 4.054 26.469 1.00 98.69 478 HIS A C 1
ATOM 3554 O O . HIS A 1 478 ? -8.104 3.524 25.363 1.00 98.69 478 HIS A O 1
ATOM 3560 N N . VAL A 1 479 ? -8.929 4.840 26.993 1.00 98.69 479 VAL A N 1
ATOM 3561 C CA . VAL A 1 479 ? -10.193 5.182 26.333 1.00 98.69 479 VAL A CA 1
ATOM 3562 C C . VAL A 1 479 ? -10.069 6.566 25.724 1.00 98.69 479 VAL A C 1
ATOM 3564 O O . VAL A 1 479 ? -9.803 7.545 26.426 1.00 98.69 479 VAL A O 1
ATOM 3567 N N . ILE A 1 480 ? -10.300 6.660 24.421 1.00 98.12 480 ILE A N 1
ATOM 3568 C CA . ILE A 1 480 ? -10.165 7.893 23.662 1.00 98.12 480 ILE A CA 1
ATOM 3569 C C . ILE A 1 480 ? -11.514 8.313 23.088 1.00 98.12 480 ILE A C 1
ATOM 3571 O O . ILE A 1 480 ? -12.188 7.527 22.431 1.00 98.12 480 ILE A O 1
ATOM 3575 N N . ARG A 1 481 ? -11.878 9.577 23.305 1.00 97.62 481 ARG A N 1
ATOM 3576 C CA . ARG A 1 481 ? -13.071 10.232 22.771 1.00 97.62 481 ARG A CA 1
ATOM 3577 C C . ARG A 1 481 ? -12.650 11.383 21.866 1.00 97.62 481 ARG A C 1
ATOM 3579 O O . ARG A 1 481 ? -11.936 12.270 22.332 1.00 97.62 481 ARG A O 1
ATOM 3586 N N . ASN A 1 482 ? -13.060 11.372 20.598 1.00 95.44 482 ASN A N 1
ATOM 3587 C CA . ASN A 1 482 ? -12.732 12.426 19.619 1.00 95.44 482 ASN A CA 1
ATOM 3588 C C . ASN A 1 482 ? -11.236 12.815 19.617 1.00 95.44 482 ASN A C 1
ATOM 3590 O O . ASN A 1 482 ? -10.867 13.987 19.599 1.00 95.44 482 ASN A O 1
ATOM 3594 N N . GLY A 1 483 ? -10.349 11.824 19.732 1.00 93.62 483 GLY A N 1
ATOM 3595 C CA . GLY A 1 483 ? -8.902 12.056 19.744 1.00 93.62 483 GLY A CA 1
ATOM 3596 C C . GLY A 1 483 ? -8.267 12.313 21.105 1.00 93.62 483 GLY A C 1
ATOM 3597 O O . GLY A 1 483 ? -7.045 12.217 21.210 1.00 93.62 483 GLY A O 1
ATOM 3598 N N . VAL A 1 484 ? -9.060 12.548 22.150 1.00 94.81 484 VAL A N 1
ATOM 3599 C CA . VAL A 1 484 ? -8.576 12.873 23.496 1.00 94.81 484 VAL A CA 1
ATOM 3600 C C . VAL A 1 484 ? -8.738 11.689 24.448 1.00 94.81 484 VAL A C 1
ATOM 3602 O O . VAL A 1 484 ? -9.819 11.116 24.565 1.00 94.81 484 VAL A O 1
ATOM 3605 N N . GLU A 1 485 ? -7.673 11.330 25.165 1.00 97.25 485 GLU A N 1
ATOM 3606 C CA . GLU A 1 485 ? -7.744 10.322 26.230 1.00 97.25 485 GLU A CA 1
ATOM 3607 C C . GLU A 1 485 ? -8.627 10.824 27.385 1.00 97.25 485 GLU A C 1
ATOM 3609 O O . GLU A 1 485 ? -8.420 11.916 27.916 1.00 97.25 485 GLU A O 1
ATOM 3614 N N . THR A 1 486 ? -9.621 10.023 27.769 1.00 97.44 486 THR A N 1
ATOM 3615 C CA . THR A 1 486 ? -10.618 10.364 28.801 1.00 97.44 486 THR A CA 1
ATOM 3616 C C . THR A 1 486 ? -10.535 9.471 30.032 1.00 97.44 486 THR A C 1
ATOM 3618 O O . THR A 1 486 ? -10.887 9.909 31.127 1.00 97.44 486 THR A O 1
ATOM 3621 N N . ALA A 1 487 ? -10.046 8.242 29.876 1.00 97.50 487 ALA A N 1
ATOM 3622 C CA . ALA A 1 487 ? -9.843 7.300 30.965 1.00 97.50 487 ALA A CA 1
ATOM 3623 C C . ALA A 1 487 ? -8.696 6.338 30.644 1.00 97.50 487 ALA A C 1
ATOM 3625 O O . ALA A 1 487 ? -8.385 6.091 29.478 1.00 97.50 487 ALA A O 1
ATOM 3626 N N . SER A 1 488 ? -8.104 5.764 31.687 1.00 97.69 488 SER A N 1
ATOM 3627 C CA . SER A 1 488 ? -7.198 4.626 31.571 1.00 97.69 488 SER A CA 1
ATOM 3628 C C . SER A 1 488 ? -7.338 3.685 32.764 1.00 97.69 488 SER A C 1
ATOM 3630 O O . SER A 1 488 ? -7.628 4.119 33.881 1.00 97.69 488 SER A O 1
ATOM 3632 N N . GLU A 1 489 ? -7.149 2.389 32.518 1.00 97.38 489 GLU A N 1
ATOM 3633 C CA . GLU A 1 489 ? -7.273 1.331 33.524 1.00 97.38 489 GLU A CA 1
ATOM 3634 C C . GLU A 1 489 ? -6.169 0.271 33.340 1.00 97.38 489 GLU A C 1
ATOM 3636 O O . GLU A 1 489 ? -5.919 -0.166 32.213 1.00 97.38 489 GLU A O 1
ATOM 3641 N N . PRO A 1 490 ? -5.464 -0.151 34.409 1.00 97.62 490 PRO A N 1
ATOM 3642 C CA . PRO A 1 490 ? -4.472 -1.217 34.314 1.00 97.62 490 PRO A CA 1
ATOM 3643 C C . PRO A 1 490 ? -5.125 -2.595 34.146 1.00 97.62 490 PRO A C 1
ATOM 3645 O O . PRO A 1 490 ? -6.101 -2.933 34.816 1.00 97.62 490 PRO A O 1
ATOM 3648 N N . VAL A 1 491 ? -4.508 -3.449 33.334 1.00 96.75 491 VAL A N 1
ATOM 3649 C CA . VAL A 1 491 ? -4.921 -4.838 33.130 1.00 96.75 491 VAL A CA 1
ATOM 3650 C C . VAL A 1 491 ? -4.150 -5.753 34.082 1.00 96.75 491 VAL A C 1
ATOM 3652 O O . VAL A 1 491 ? -2.976 -6.068 33.884 1.00 96.75 491 VAL A O 1
ATOM 3655 N N . GLY A 1 492 ? -4.821 -6.178 35.153 1.00 88.69 492 GLY A N 1
ATOM 3656 C CA . GLY A 1 492 ? -4.211 -6.968 36.229 1.00 88.69 492 GLY A CA 1
ATOM 3657 C C . GLY A 1 492 ? -4.107 -8.481 35.989 1.00 88.69 492 GLY A C 1
ATOM 3658 O O . GLY A 1 492 ? -3.501 -9.168 36.808 1.00 88.69 492 GLY A O 1
ATOM 3659 N N . GLY A 1 493 ? -4.697 -9.019 34.919 1.00 91.12 493 GLY A N 1
ATOM 3660 C CA . GLY A 1 493 ? -4.736 -10.460 34.652 1.00 91.12 493 GLY A CA 1
ATOM 3661 C C . GLY A 1 493 ? -4.804 -10.793 33.164 1.00 91.12 493 GLY A C 1
ATOM 3662 O O . GLY A 1 493 ? -4.795 -9.898 32.325 1.00 91.12 493 GLY A O 1
ATOM 3663 N N . GLU A 1 494 ? -4.879 -12.087 32.847 1.00 91.81 494 GLU A N 1
ATOM 3664 C CA . GLU A 1 494 ? -4.912 -12.591 31.462 1.00 91.81 494 GLU A CA 1
ATOM 3665 C C . GLU A 1 494 ? -6.125 -12.101 30.669 1.00 91.81 494 GLU A C 1
ATOM 3667 O O . GLU A 1 494 ? -6.041 -11.915 29.459 1.00 91.81 494 GLU A O 1
ATOM 3672 N N . THR A 1 495 ? -7.243 -11.870 31.355 1.00 95.94 495 THR A N 1
ATOM 3673 C CA . THR A 1 495 ? -8.461 -11.285 30.793 1.00 95.94 495 THR A CA 1
ATOM 3674 C C . THR A 1 495 ? -8.877 -10.069 31.605 1.00 95.94 495 THR A C 1
ATOM 3676 O O . THR A 1 495 ? -8.753 -10.070 32.834 1.00 95.94 495 THR A O 1
ATOM 3679 N N . HIS A 1 496 ? -9.434 -9.066 30.941 1.00 97.19 496 HIS A N 1
ATOM 3680 C CA . HIS A 1 496 ? -9.939 -7.853 31.566 1.00 97.19 496 HIS A CA 1
ATOM 3681 C C . HIS A 1 496 ? -11.232 -7.400 30.899 1.00 97.19 496 HIS A C 1
ATOM 3683 O O . HIS A 1 496 ? -11.365 -7.477 29.682 1.00 97.19 496 HIS A O 1
ATOM 3689 N N . THR A 1 497 ? -12.178 -6.923 31.703 1.00 98.06 497 THR A N 1
ATOM 3690 C CA . THR A 1 497 ? -13.454 -6.406 31.217 1.00 98.06 497 THR A CA 1
ATOM 3691 C C . THR A 1 497 ? -13.677 -5.021 31.793 1.00 98.06 497 THR A C 1
ATOM 3693 O O . THR A 1 497 ? -13.756 -4.874 33.012 1.00 98.06 497 THR A O 1
ATOM 3696 N N . MET A 1 498 ? -13.846 -4.035 30.918 1.00 97.75 498 MET A N 1
ATOM 3697 C CA . MET A 1 498 ? -14.136 -2.653 31.281 1.00 97.75 498 MET A CA 1
ATOM 3698 C C . MET A 1 498 ? -15.544 -2.292 30.801 1.00 97.75 498 MET A C 1
ATOM 3700 O O . MET A 1 498 ? -15.936 -2.624 29.680 1.00 97.75 498 MET A O 1
ATOM 3704 N N . ARG A 1 499 ? -16.319 -1.627 31.663 1.00 98.06 499 ARG A N 1
ATOM 3705 C CA . ARG A 1 499 ? -17.647 -1.092 31.337 1.00 98.06 499 ARG A CA 1
ATOM 3706 C C . ARG A 1 499 ? -17.732 0.365 31.746 1.00 98.06 499 ARG A C 1
ATOM 3708 O O . ARG A 1 499 ? -17.317 0.709 32.852 1.00 98.06 499 ARG A O 1
ATOM 3715 N N . TRP A 1 500 ? -18.290 1.198 30.879 1.00 98.25 500 TRP A N 1
ATOM 3716 C CA . TRP A 1 500 ? -18.544 2.602 31.184 1.00 98.25 500 TRP A CA 1
ATOM 3717 C C . TRP A 1 500 ? -19.696 3.144 30.343 1.00 98.25 500 TRP A C 1
ATOM 3719 O O . TRP A 1 500 ? -19.949 2.677 29.234 1.00 98.25 500 TRP A O 1
ATOM 3729 N N . THR A 1 501 ? -20.359 4.175 30.858 1.00 98.19 501 THR A N 1
ATOM 3730 C CA . THR A 1 501 ? -21.296 4.983 30.079 1.00 98.19 501 THR A CA 1
ATOM 3731 C C . THR A 1 501 ? -20.501 6.029 29.301 1.00 98.19 501 THR A C 1
ATOM 3733 O O . THR A 1 501 ? -19.781 6.834 29.895 1.00 98.19 501 THR A O 1
ATOM 3736 N N . GLY A 1 502 ? -20.609 6.018 27.976 1.00 97.50 502 GLY A N 1
ATOM 3737 C CA . GLY A 1 502 ? -20.048 7.049 27.106 1.00 97.50 502 GLY A CA 1
ATOM 3738 C C . GLY A 1 502 ? -21.156 7.935 26.550 1.00 97.50 502 GLY A C 1
ATOM 3739 O O . GLY A 1 502 ? -22.205 7.445 26.140 1.00 97.50 502 GLY A O 1
ATOM 3740 N N . GLU A 1 503 ? -20.926 9.242 26.525 1.00 97.44 503 GLU A N 1
ATOM 3741 C CA . GLU A 1 503 ? -21.889 10.233 26.037 1.00 97.44 503 GLU A CA 1
ATOM 3742 C C . GLU A 1 503 ? -21.442 10.824 24.696 1.00 97.44 503 GLU A C 1
ATOM 3744 O O . GLU A 1 503 ? -20.245 10.854 24.375 1.00 97.44 503 GLU A O 1
ATOM 3749 N N . ARG A 1 504 ? -22.383 11.376 23.931 1.00 97.19 504 ARG A N 1
ATOM 3750 C CA . ARG A 1 504 ? -22.064 12.314 22.849 1.00 97.19 504 ARG A CA 1
ATOM 3751 C C . ARG A 1 504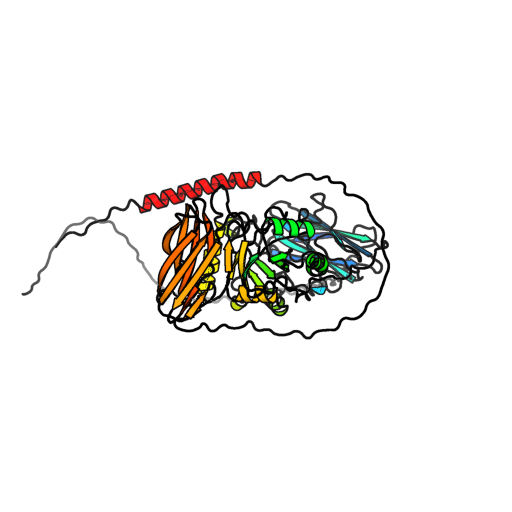 ? -21.489 13.614 23.393 1.00 97.19 504 ARG A C 1
ATOM 3753 O O . ARG A 1 504 ? -21.815 14.045 24.497 1.00 97.19 504 ARG A O 1
ATOM 3760 N N . ASP A 1 505 ? -20.635 14.242 22.602 1.00 95.50 505 ASP A N 1
ATOM 3761 C CA . ASP A 1 505 ? -20.107 15.580 22.815 1.00 95.50 505 ASP A CA 1
ATOM 3762 C C . ASP A 1 505 ? -20.439 16.477 21.621 1.00 95.50 505 ASP A C 1
ATOM 3764 O O . ASP A 1 505 ? -19.602 16.668 20.737 1.00 95.50 505 ASP A O 1
ATOM 3768 N N . PRO A 1 506 ? -21.633 17.088 21.591 1.00 93.94 506 PRO A N 1
ATOM 3769 C CA . PRO A 1 506 ? -21.995 18.020 20.528 1.00 93.94 506 PRO A CA 1
ATOM 3770 C C . PRO A 1 506 ? -21.037 19.213 20.383 1.00 93.94 506 PRO A C 1
ATOM 3772 O O . PRO A 1 506 ? -21.088 19.914 19.377 1.00 93.94 506 PRO A O 1
ATOM 3775 N N . ALA A 1 507 ? -20.192 19.492 21.385 1.00 92.69 507 ALA A N 1
ATOM 3776 C CA . ALA A 1 507 ? -19.217 20.574 21.316 1.00 92.69 507 ALA A CA 1
ATOM 3777 C C . ALA A 1 507 ? -17.920 20.176 20.592 1.00 92.69 507 ALA A C 1
ATOM 3779 O O . ALA A 1 507 ? -17.180 21.068 20.174 1.00 92.69 507 ALA A O 1
ATOM 3780 N N . THR A 1 508 ? -17.623 18.877 20.468 1.00 91.06 508 THR A N 1
ATOM 3781 C CA . THR A 1 508 ? -16.373 18.380 19.866 1.00 91.06 508 THR A CA 1
ATOM 3782 C C . THR A 1 508 ? -16.573 17.336 18.768 1.00 91.06 508 THR A C 1
ATOM 3784 O O . THR A 1 508 ? -15.595 16.937 18.145 1.00 91.06 508 THR A O 1
ATOM 3787 N N . GLU A 1 509 ? -17.803 16.886 18.515 1.00 93.38 509 GLU A N 1
ATOM 3788 C CA . GLU A 1 509 ? -18.080 15.890 17.481 1.00 93.38 509 GLU A CA 1
ATOM 3789 C C . GLU A 1 509 ? -18.044 16.458 16.056 1.00 93.38 509 GLU A C 1
ATOM 3791 O O . GLU A 1 509 ? -18.431 17.600 15.804 1.00 93.38 509 GLU A O 1
ATOM 3796 N N . GLY A 1 510 ? -17.575 15.627 15.122 1.00 92.25 510 GLY A N 1
ATOM 3797 C CA . GLY A 1 510 ? -17.610 15.896 13.686 1.00 92.25 510 GLY A CA 1
ATOM 3798 C C . GLY A 1 510 ? -18.873 15.336 13.012 1.00 92.25 510 GLY A C 1
ATOM 3799 O O . GLY A 1 510 ? -19.789 14.865 13.691 1.00 92.25 510 GLY A O 1
ATOM 3800 N N . PRO A 1 511 ? -18.926 15.314 11.666 1.00 93.69 511 PRO A N 1
ATOM 3801 C CA . PRO A 1 511 ? -20.083 14.820 10.912 1.00 93.69 511 PRO A CA 1
ATOM 3802 C C . PRO A 1 511 ? -20.455 13.351 11.176 1.00 93.69 511 PRO A C 1
ATOM 3804 O O . PRO A 1 511 ? -21.603 12.968 10.966 1.00 93.69 511 PRO A O 1
ATOM 3807 N N . LEU A 1 512 ? -19.513 12.528 11.651 1.00 94.19 512 LEU A N 1
ATOM 3808 C CA . LEU A 1 512 ? -19.761 11.129 12.028 1.00 94.19 512 LEU A CA 1
ATOM 3809 C C . LEU A 1 512 ? -20.329 10.969 13.451 1.00 94.19 512 LEU A C 1
ATOM 3811 O O . LEU A 1 512 ? -20.604 9.845 13.877 1.00 94.19 512 LEU A O 1
ATOM 3815 N N . GLY A 1 513 ? -20.501 12.067 14.191 1.00 95.81 513 GLY A N 1
ATOM 3816 C CA . GLY A 1 513 ? -20.835 12.053 15.610 1.00 95.81 513 GLY A CA 1
ATOM 3817 C C . GLY A 1 513 ? -19.606 11.878 16.503 1.00 95.81 513 GLY A C 1
ATOM 3818 O O . GLY A 1 513 ? -18.458 12.044 16.085 1.00 95.81 513 GLY A O 1
ATOM 3819 N N . THR A 1 514 ? -19.856 11.591 17.777 1.00 97.44 514 THR A N 1
ATOM 3820 C CA . THR A 1 514 ? -18.806 11.386 18.778 1.00 97.44 514 THR A CA 1
ATOM 3821 C C . THR A 1 514 ? -18.253 9.983 18.650 1.00 97.44 514 THR A C 1
ATOM 3823 O O . THR A 1 514 ? -18.998 9.021 18.822 1.00 97.44 514 THR A O 1
ATOM 3826 N N . TYR A 1 515 ? -16.955 9.841 18.417 1.00 97.06 515 TYR A N 1
ATOM 3827 C CA . TYR A 1 515 ? -16.343 8.527 18.312 1.00 97.06 515 TYR A CA 1
ATOM 3828 C C . TYR A 1 515 ? -15.554 8.142 19.562 1.00 97.06 515 TYR A C 1
ATOM 3830 O O . TYR A 1 515 ? -14.886 8.970 20.190 1.00 97.06 515 TYR A O 1
ATOM 3838 N N . TRP A 1 516 ? -15.616 6.853 19.889 1.00 98.50 516 TRP A N 1
ATOM 3839 C CA . TRP A 1 516 ? -14.915 6.223 21.000 1.00 98.50 516 TRP A CA 1
ATOM 3840 C C . TRP A 1 516 ? -13.970 5.147 20.476 1.00 98.50 516 TRP A C 1
ATOM 3842 O O . TRP A 1 516 ? -14.373 4.284 19.701 1.00 98.50 516 TRP A O 1
ATOM 3852 N N . ARG A 1 517 ? -12.714 5.211 20.907 1.00 97.88 517 ARG A N 1
ATOM 3853 C CA . ARG A 1 517 ? -11.587 4.381 20.475 1.00 97.88 517 ARG A CA 1
ATOM 3854 C C . ARG A 1 517 ? -10.887 3.804 21.701 1.00 97.88 517 ARG A C 1
ATOM 3856 O O . ARG A 1 517 ? -10.862 4.439 22.756 1.00 97.88 517 ARG A O 1
ATOM 3863 N N . ILE A 1 518 ? -10.271 2.642 21.533 1.00 98.62 518 ILE A N 1
ATOM 3864 C CA . ILE A 1 518 ? -9.469 1.975 22.551 1.00 98.62 518 ILE A CA 1
ATOM 3865 C C . ILE A 1 518 ? -8.032 1.839 22.071 1.00 98.62 518 ILE A C 1
ATOM 3867 O O . ILE A 1 518 ? -7.768 1.484 20.924 1.00 98.62 518 ILE A O 1
ATOM 3871 N N . GLU A 1 519 ? -7.102 2.084 22.983 1.00 98.75 519 GLU A N 1
ATOM 3872 C CA . GLU A 1 519 ? -5.720 1.650 22.844 1.00 98.75 519 GLU A CA 1
ATOM 3873 C C . GLU A 1 519 ? -5.331 0.764 24.019 1.00 98.75 519 GLU A C 1
ATOM 3875 O O . GLU A 1 519 ? -5.759 0.990 25.151 1.00 98.75 519 GLU A O 1
ATOM 3880 N N . VAL A 1 520 ? -4.479 -0.222 23.755 1.00 98.75 520 VAL A N 1
ATOM 3881 C CA . VAL A 1 520 ? -3.787 -0.975 24.806 1.00 98.75 520 VAL A CA 1
ATOM 3882 C C . VAL A 1 520 ? -2.305 -0.656 24.701 1.00 98.75 520 VAL A C 1
ATOM 3884 O O . VAL A 1 520 ? -1.760 -0.617 23.595 1.00 98.75 520 VAL A O 1
ATOM 3887 N N . ARG A 1 521 ? -1.667 -0.363 25.836 1.00 98.25 521 ARG A N 1
ATOM 3888 C CA . ARG A 1 521 ? -0.273 0.087 25.900 1.00 98.25 521 ARG A CA 1
ATOM 3889 C C . ARG A 1 521 ? 0.502 -0.669 26.969 1.00 98.25 521 ARG A C 1
ATOM 3891 O O . ARG A 1 521 ? -0.006 -0.904 28.063 1.00 98.25 521 ARG A O 1
ATOM 3898 N N . ASP A 1 522 ? 1.752 -0.988 26.669 1.00 97.06 522 ASP A N 1
ATOM 3899 C CA . ASP A 1 522 ? 2.730 -1.439 27.652 1.00 97.06 522 ASP A CA 1
ATOM 3900 C C . ASP A 1 522 ? 3.760 -0.333 27.951 1.00 97.06 522 ASP A C 1
ATOM 3902 O O . ASP A 1 522 ? 3.568 0.836 27.614 1.00 97.06 522 ASP A O 1
ATOM 3906 N N . ALA A 1 523 ? 4.867 -0.688 28.608 1.00 95.94 523 ALA A N 1
ATOM 3907 C CA . ALA A 1 523 ? 5.918 0.267 28.953 1.00 95.94 523 ALA A CA 1
ATOM 3908 C C . ALA A 1 523 ? 6.681 0.845 27.742 1.00 95.94 523 ALA A C 1
ATOM 3910 O O . ALA A 1 523 ? 7.343 1.872 27.890 1.00 95.94 523 ALA A O 1
ATOM 3911 N N . VAL A 1 524 ? 6.633 0.185 26.580 1.00 96.25 524 VAL A N 1
ATOM 3912 C CA . VAL A 1 524 ? 7.318 0.608 25.348 1.00 96.25 524 VAL A CA 1
ATOM 3913 C C . VAL A 1 524 ? 6.397 1.464 24.480 1.00 96.25 524 VAL A C 1
ATOM 3915 O O . VAL A 1 524 ? 6.852 2.452 23.905 1.00 96.25 524 VAL A O 1
ATOM 3918 N N . GLY A 1 525 ? 5.115 1.109 24.395 1.00 96.94 525 GLY A N 1
ATOM 3919 C CA . GLY A 1 525 ? 4.144 1.799 23.550 1.00 96.94 525 GLY A CA 1
ATOM 3920 C C . GLY A 1 525 ? 2.858 1.009 23.355 1.00 96.94 525 GLY A C 1
ATOM 3921 O O . GLY A 1 525 ? 2.541 0.098 24.119 1.00 96.94 525 GLY A O 1
ATOM 3922 N N . ARG A 1 526 ? 2.117 1.337 22.301 1.00 98.25 526 ARG A N 1
ATOM 3923 C CA . ARG A 1 526 ? 0.884 0.653 21.923 1.00 98.25 526 ARG A CA 1
ATOM 3924 C C . ARG A 1 526 ? 1.149 -0.782 21.488 1.00 98.25 526 ARG A C 1
ATOM 3926 O O . ARG A 1 526 ? 2.168 -1.118 20.881 1.00 98.25 526 ARG A O 1
ATOM 3933 N N . THR A 1 527 ? 0.179 -1.622 21.808 1.00 98.50 527 THR A N 1
ATOM 3934 C CA . THR A 1 527 ? 0.055 -3.010 21.366 1.00 98.50 527 THR A CA 1
ATOM 3935 C C . THR A 1 527 ? -1.262 -3.225 20.621 1.00 98.50 527 THR A C 1
ATOM 3937 O O . THR A 1 527 ? -1.321 -4.099 19.759 1.00 98.50 527 THR A O 1
ATOM 3940 N N . VAL A 1 528 ? -2.292 -2.407 20.879 1.00 98.81 528 VAL A N 1
ATOM 3941 C CA . VAL A 1 528 ? -3.573 -2.414 20.153 1.00 98.81 528 VAL A CA 1
ATOM 3942 C C . VAL A 1 528 ? -4.047 -0.990 19.863 1.00 98.81 528 VAL A C 1
ATOM 3944 O O . VAL A 1 528 ? -3.927 -0.120 20.726 1.00 98.81 528 VAL A O 1
ATOM 3947 N N . ILE A 1 529 ? -4.632 -0.780 18.679 1.00 98.88 529 ILE A N 1
ATOM 3948 C CA . ILE A 1 529 ? -5.390 0.423 18.296 1.00 98.88 529 ILE A CA 1
ATOM 3949 C C . ILE A 1 529 ? -6.733 -0.037 17.711 1.00 98.88 529 ILE A C 1
ATOM 3951 O O . ILE A 1 529 ? -6.749 -0.748 16.710 1.00 98.88 529 ILE A O 1
ATOM 3955 N N . SER A 1 530 ? -7.864 0.343 18.305 1.00 98.81 530 SER A N 1
ATOM 3956 C CA . SER A 1 530 ? -9.188 -0.007 17.772 1.00 98.81 530 SER A CA 1
ATOM 3957 C C . SER A 1 530 ? -9.661 0.983 16.705 1.00 98.81 530 SER A C 1
ATOM 3959 O O . SER A 1 530 ? -9.397 2.185 16.811 1.00 98.81 530 SER A O 1
ATOM 3961 N N . ASN A 1 531 ? -10.453 0.513 15.734 1.00 98.75 531 ASN A N 1
ATOM 3962 C CA . ASN A 1 531 ? -11.347 1.420 15.014 1.00 98.75 531 ASN A CA 1
ATOM 3963 C C . ASN A 1 531 ? -12.465 1.917 15.952 1.00 98.75 531 ASN A C 1
ATOM 3965 O O . ASN A 1 531 ? -12.735 1.293 16.989 1.00 98.75 531 ASN A O 1
ATOM 3969 N N . PRO A 1 532 ? -13.076 3.074 15.650 1.00 98.12 532 PRO A N 1
ATOM 3970 C CA . PRO A 1 532 ? -14.039 3.704 16.542 1.00 98.12 532 PRO A CA 1
ATOM 3971 C C . PRO A 1 532 ? -15.414 3.034 16.556 1.00 98.12 532 PRO A C 1
ATOM 3973 O O . PRO A 1 532 ? -15.861 2.509 15.544 1.00 98.12 532 PRO A O 1
ATOM 3976 N N . ILE A 1 533 ? -16.139 3.181 17.664 1.00 98.44 533 ILE A N 1
ATOM 3977 C CA . ILE A 1 533 ? -17.609 3.120 17.690 1.00 98.44 533 ILE A CA 1
ATOM 3978 C C . ILE A 1 533 ? -18.132 4.555 17.746 1.00 98.44 533 ILE A C 1
ATOM 3980 O O . ILE A 1 533 ? -17.648 5.356 18.550 1.00 98.44 533 ILE A O 1
ATOM 3984 N N . PHE A 1 534 ? -19.118 4.888 16.918 1.00 97.69 534 PHE A N 1
ATOM 3985 C CA . PHE A 1 534 ? -19.687 6.235 16.849 1.00 97.69 534 PHE A CA 1
ATOM 3986 C C . PHE A 1 534 ? -20.995 6.333 17.639 1.00 97.69 534 PHE A C 1
ATOM 3988 O O . PHE A 1 534 ? -21.824 5.429 17.585 1.00 97.69 534 PHE A O 1
ATOM 3995 N N . LEU A 1 535 ? -21.214 7.458 18.317 1.00 97.88 535 LEU A N 1
ATOM 3996 C CA . LEU A 1 535 ? -22.502 7.877 18.861 1.00 97.88 535 LEU A CA 1
ATOM 3997 C C . LEU A 1 535 ? -23.009 9.091 18.075 1.00 97.88 535 LEU A C 1
ATOM 3999 O O . LEU A 1 535 ? -22.300 10.092 17.971 1.00 97.88 535 LEU A O 1
ATOM 4003 N N . ALA A 1 536 ? -24.241 9.038 17.575 1.00 95.94 536 ALA A N 1
ATOM 4004 C CA . ALA A 1 536 ? -24.850 10.129 16.804 1.00 95.94 536 ALA A CA 1
ATOM 4005 C C . ALA A 1 536 ? -26.333 10.334 17.171 1.00 95.94 536 ALA A C 1
ATOM 4007 O O . ALA A 1 536 ? -26.953 9.467 17.782 1.00 95.94 536 ALA A O 1
ATOM 4008 N N . ASP A 1 537 ? -26.923 11.484 16.825 1.00 92.12 537 ASP A N 1
ATOM 4009 C CA . ASP A 1 537 ? -28.385 11.698 16.924 1.00 92.12 537 ASP A CA 1
ATOM 4010 C C . ASP A 1 537 ? -29.165 11.085 15.764 1.00 92.12 537 ASP A C 1
ATOM 4012 O O . ASP A 1 537 ? -30.369 10.852 15.874 1.00 92.12 537 ASP A O 1
ATOM 4016 N N . THR A 1 538 ? -28.490 10.847 14.649 1.00 87.75 538 THR A N 1
ATOM 4017 C CA . THR A 1 538 ? -29.075 10.342 13.418 1.00 87.75 538 THR A CA 1
ATOM 4018 C C . THR A 1 538 ? -28.139 9.319 12.797 1.00 87.75 538 THR A C 1
ATOM 4020 O O . THR A 1 538 ? -26.929 9.337 13.021 1.00 87.75 538 THR A O 1
ATOM 4023 N N . ALA A 1 539 ? -28.706 8.382 12.037 1.00 77.69 539 ALA A N 1
ATOM 4024 C CA . ALA A 1 539 ? -27.885 7.473 11.255 1.00 77.69 539 ALA A CA 1
ATOM 4025 C C . ALA A 1 539 ? -27.108 8.289 10.204 1.00 77.69 539 ALA A C 1
ATOM 4027 O O . ALA A 1 539 ? -27.717 9.134 9.538 1.00 77.69 539 ALA A O 1
ATOM 4028 N N . PRO A 1 540 ? -25.796 8.061 10.040 1.00 69.88 540 PRO A N 1
ATOM 4029 C CA . PRO A 1 540 ? -25.010 8.778 9.050 1.00 69.88 540 PRO A CA 1
ATOM 4030 C C . PRO A 1 540 ? -25.522 8.456 7.644 1.00 69.88 540 PRO A C 1
ATOM 4032 O O . PRO A 1 540 ? -25.873 7.314 7.337 1.00 69.88 540 PRO A O 1
ATOM 4035 N N . VAL A 1 541 ? -25.553 9.467 6.776 1.00 63.69 541 VAL A N 1
ATOM 4036 C CA . VAL A 1 541 ? -25.829 9.265 5.352 1.00 63.69 541 VAL A CA 1
ATOM 4037 C C . VAL A 1 541 ? -24.564 8.685 4.728 1.00 63.69 541 VAL A C 1
ATOM 4039 O O . VAL A 1 541 ? -23.605 9.408 4.482 1.00 63.69 541 VAL A O 1
ATOM 4042 N N . MET A 1 542 ? -24.547 7.372 4.508 1.00 56.84 542 MET A N 1
ATOM 4043 C CA . MET A 1 542 ? -23.473 6.714 3.766 1.00 56.84 542 MET A CA 1
ATOM 4044 C C . MET A 1 542 ? -23.654 7.038 2.279 1.00 56.84 542 MET A C 1
ATOM 4046 O O . MET A 1 542 ? -24.617 6.593 1.656 1.00 56.84 542 MET A O 1
ATOM 4050 N N . THR A 1 543 ? -22.766 7.846 1.708 1.00 52.25 543 THR A N 1
ATOM 4051 C CA . THR A 1 543 ? -22.642 7.967 0.251 1.00 52.25 543 THR A CA 1
ATOM 4052 C C . THR A 1 543 ? -21.884 6.751 -0.263 1.00 52.25 543 THR A C 1
ATOM 4054 O O . THR A 1 543 ? -20.691 6.623 -0.008 1.00 52.25 543 THR A O 1
ATOM 4057 N N . GLU A 1 544 ? -22.582 5.845 -0.951 1.00 45.50 544 GLU A N 1
ATOM 4058 C CA . GLU A 1 544 ? -21.934 4.769 -1.708 1.00 45.50 544 GLU A CA 1
ATOM 4059 C C . GLU A 1 544 ? -21.016 5.374 -2.787 1.00 45.50 544 GLU A C 1
ATOM 4061 O O . GLU A 1 544 ? -21.409 6.364 -3.422 1.00 45.50 544 GLU A O 1
ATOM 4066 N N . PRO A 1 545 ? -19.826 4.798 -3.034 1.00 44.97 545 PRO A N 1
ATOM 4067 C CA . PRO A 1 545 ? -18.978 5.212 -4.142 1.00 44.97 545 PRO A CA 1
ATOM 4068 C C . PRO A 1 545 ? -19.730 5.088 -5.473 1.00 44.97 545 PRO A C 1
ATOM 4070 O O . PRO A 1 545 ? -20.408 4.094 -5.742 1.00 44.97 545 PRO A O 1
ATOM 4073 N N . SER A 1 546 ? -19.600 6.100 -6.328 1.00 36.00 546 SER A N 1
ATOM 4074 C CA . SER A 1 546 ? -20.139 6.082 -7.688 1.00 36.00 546 SER A CA 1
ATOM 4075 C C . SER A 1 546 ? -19.446 4.990 -8.513 1.00 36.00 546 SER A C 1
ATOM 4077 O O . SER A 1 546 ? -18.333 5.190 -8.987 1.00 36.00 546 SER A O 1
ATOM 4079 N N . THR A 1 547 ? -20.104 3.849 -8.722 1.00 35.88 547 THR A N 1
ATOM 4080 C CA . THR A 1 547 ? -19.640 2.811 -9.654 1.00 35.88 547 THR A CA 1
ATOM 4081 C C . THR A 1 547 ? -20.115 3.133 -11.072 1.00 35.88 547 THR A C 1
ATOM 4083 O O . THR A 1 547 ? -21.282 2.961 -11.423 1.00 35.88 547 THR A O 1
ATOM 4086 N N . THR A 1 548 ? -19.214 3.613 -11.921 1.00 32.41 548 THR A N 1
ATOM 4087 C CA . THR A 1 548 ? -19.442 3.699 -13.370 1.00 32.41 548 THR A CA 1
ATOM 4088 C C . THR A 1 548 ? -18.827 2.473 -14.041 1.00 32.41 548 THR A C 1
ATOM 4090 O O . THR A 1 548 ? -17.612 2.364 -14.122 1.00 32.41 548 THR A O 1
ATOM 4093 N N . GLN A 1 549 ? -19.664 1.531 -14.495 1.00 30.06 549 GLN A N 1
ATOM 4094 C CA . GLN A 1 549 ? -19.233 0.299 -15.176 1.00 30.06 549 GLN A CA 1
ATOM 4095 C C . GLN A 1 549 ? -18.627 0.580 -16.562 1.00 30.06 549 GLN A C 1
ATOM 4097 O O . GLN A 1 549 ? -19.244 1.266 -17.381 1.00 30.06 549 GLN A O 1
ATOM 4102 N N . ARG A 1 550 ? -17.475 -0.037 -16.861 1.00 32.88 550 ARG A N 1
ATOM 4103 C CA . ARG A 1 550 ? -16.908 -0.156 -18.217 1.00 32.88 550 ARG A CA 1
ATOM 4104 C C . ARG A 1 550 ? -17.559 -1.338 -18.973 1.00 32.88 550 ARG A C 1
ATOM 4106 O O . ARG A 1 550 ? -17.859 -2.352 -18.343 1.00 32.88 550 ARG A O 1
ATOM 4113 N N . PRO A 1 551 ? -17.800 -1.257 -20.299 1.00 27.98 551 PRO A N 1
ATOM 4114 C CA . PRO A 1 551 ? -18.290 -2.389 -21.091 1.00 27.98 551 PRO A CA 1
ATOM 4115 C C . PRO A 1 551 ? -17.186 -3.439 -21.299 1.00 27.98 551 PRO A C 1
ATOM 4117 O O . PRO A 1 551 ? -16.053 -3.078 -21.601 1.00 27.98 551 PRO A O 1
ATOM 4120 N N . ALA A 1 552 ? -17.531 -4.720 -21.149 1.00 29.73 552 ALA A N 1
ATOM 4121 C CA . ALA A 1 552 ? -16.623 -5.857 -21.304 1.00 29.73 552 ALA A CA 1
ATOM 4122 C C . ALA A 1 552 ? -16.360 -6.200 -22.781 1.00 29.73 552 ALA A C 1
ATOM 4124 O O . ALA A 1 552 ? -17.317 -6.268 -23.555 1.00 29.73 552 ALA A O 1
ATOM 4125 N N . ASP A 1 553 ? -15.107 -6.511 -23.127 1.00 32.44 553 ASP A N 1
ATOM 4126 C CA . ASP A 1 553 ? -14.745 -7.160 -24.392 1.00 32.44 553 ASP A CA 1
ATOM 4127 C C . ASP A 1 553 ? -14.215 -8.584 -24.162 1.00 32.44 553 ASP A C 1
ATOM 4129 O O . ASP A 1 553 ? -13.599 -8.915 -23.150 1.00 32.44 553 ASP A O 1
ATOM 4133 N N . THR A 1 554 ? -14.573 -9.446 -25.109 1.00 28.41 554 THR A N 1
ATOM 4134 C CA . THR A 1 554 ? -14.625 -10.909 -25.045 1.00 28.41 554 THR A CA 1
ATOM 4135 C C . THR A 1 554 ? -13.295 -11.592 -25.367 1.00 28.41 554 THR A C 1
ATOM 4137 O O . THR A 1 554 ? -12.724 -11.352 -26.430 1.00 28.41 554 THR A O 1
ATOM 4140 N N . ALA A 1 555 ? -12.875 -12.515 -24.497 1.00 31.50 555 ALA A N 1
ATOM 4141 C CA . ALA A 1 555 ? -11.821 -13.505 -24.733 1.00 31.50 555 ALA A CA 1
ATOM 4142 C C . ALA A 1 555 ? -12.341 -14.733 -25.510 1.00 31.50 555 ALA A C 1
ATOM 4144 O O . ALA A 1 555 ? -13.534 -15.013 -25.442 1.00 31.50 555 ALA A O 1
ATOM 4145 N N . ASP A 1 556 ? -11.440 -15.439 -26.213 1.00 28.88 556 ASP A N 1
ATOM 4146 C CA . ASP A 1 556 ? -11.491 -16.865 -26.633 1.00 28.88 556 ASP A CA 1
ATOM 4147 C C . ASP A 1 556 ? -10.301 -17.110 -27.609 1.00 28.88 556 ASP A C 1
ATOM 4149 O O . ASP A 1 556 ? -10.082 -16.296 -28.498 1.00 28.88 556 ASP A O 1
ATOM 4153 N N . THR A 1 557 ? -9.454 -18.154 -27.604 1.00 25.86 557 THR A N 1
ATOM 4154 C CA . THR A 1 557 ? -9.618 -19.596 -27.325 1.00 25.86 557 THR A CA 1
ATOM 4155 C C . THR A 1 557 ? -8.244 -20.318 -27.304 1.00 25.86 557 THR A C 1
ATOM 4157 O O . THR A 1 557 ? -7.345 -19.972 -28.066 1.00 25.86 557 THR A O 1
ATOM 4160 N N . GLU A 1 558 ? -8.130 -21.360 -26.471 1.00 23.86 558 GLU A N 1
ATOM 4161 C CA . GLU A 1 558 ? -7.073 -22.403 -26.370 1.00 23.86 558 GLU A CA 1
ATOM 4162 C C . GLU A 1 558 ? -7.113 -23.416 -27.564 1.00 23.86 558 GLU A C 1
ATOM 4164 O O . GLU A 1 558 ? -8.138 -23.410 -28.260 1.00 23.86 558 GLU A O 1
ATOM 4169 N N . PRO A 1 559 ? -6.124 -24.334 -27.827 1.00 36.19 559 PRO A N 1
ATOM 4170 C CA . PRO A 1 559 ? -5.843 -25.482 -26.926 1.00 36.19 559 PRO A CA 1
ATOM 4171 C C . PRO A 1 559 ? -4.456 -26.217 -26.967 1.00 36.19 559 PRO A C 1
ATOM 4173 O O . PRO A 1 559 ? -3.809 -26.352 -28.003 1.00 36.19 559 PRO A O 1
ATOM 4176 N N . ALA A 1 560 ? -4.170 -26.888 -25.837 1.00 23.67 560 ALA A N 1
ATOM 4177 C CA . ALA A 1 560 ? -3.716 -28.289 -25.649 1.00 23.67 560 ALA A CA 1
ATOM 4178 C C . ALA A 1 560 ? -2.246 -28.780 -25.835 1.00 23.67 560 ALA A C 1
ATOM 4180 O O . ALA A 1 560 ? -1.726 -28.931 -26.938 1.00 23.67 560 ALA A O 1
ATOM 4181 N N . ASP A 1 561 ? -1.750 -29.314 -24.700 1.00 24.20 561 ASP A N 1
ATOM 4182 C CA . ASP A 1 561 ? -0.983 -30.560 -24.464 1.00 24.20 561 ASP A CA 1
ATOM 4183 C C . ASP A 1 561 ? 0.471 -30.713 -24.973 1.00 24.20 561 ASP A C 1
ATOM 4185 O O . ASP A 1 561 ? 0.705 -31.076 -26.129 1.00 24.20 561 ASP A O 1
ATOM 4189 N N . ARG A 1 562 ? 1.444 -30.728 -24.032 1.00 27.88 562 ARG A N 1
ATOM 4190 C CA . ARG A 1 562 ? 2.255 -31.938 -23.732 1.00 27.88 562 ARG A CA 1
ATOM 4191 C C . ARG A 1 562 ? 3.224 -31.829 -22.542 1.00 27.88 562 ARG A C 1
ATOM 4193 O O . ARG A 1 562 ? 3.888 -30.833 -22.304 1.00 27.88 562 ARG A O 1
ATOM 4200 N N . ALA A 1 563 ? 3.307 -32.972 -21.867 1.00 22.66 563 ALA A N 1
ATOM 4201 C CA . ALA A 1 563 ? 4.007 -33.332 -20.641 1.00 22.66 563 ALA A CA 1
ATOM 4202 C C . ALA A 1 563 ? 5.545 -33.161 -20.577 1.00 22.66 563 ALA A C 1
ATOM 4204 O O . ALA A 1 563 ? 6.261 -33.556 -21.493 1.00 22.66 563 ALA A O 1
ATOM 4205 N N . ALA A 1 564 ? 5.972 -32.744 -19.375 1.00 23.41 564 ALA A N 1
ATOM 4206 C CA . ALA A 1 564 ? 7.020 -33.280 -18.486 1.00 23.41 564 ALA A CA 1
ATOM 4207 C C . ALA A 1 564 ? 8.457 -33.497 -19.002 1.00 23.41 564 ALA A C 1
ATOM 4209 O O . ALA A 1 564 ? 8.674 -34.279 -19.920 1.00 23.41 564 ALA A O 1
ATOM 4210 N N . VAL A 1 565 ? 9.440 -32.950 -18.262 1.00 24.31 565 VAL A N 1
ATOM 4211 C CA . VAL A 1 565 ? 10.564 -33.669 -17.608 1.00 24.31 565 VAL A CA 1
ATOM 4212 C C . VAL A 1 565 ? 11.370 -32.701 -16.710 1.00 24.31 565 VAL A C 1
ATOM 4214 O O . VAL A 1 565 ? 11.376 -31.492 -16.894 1.00 24.31 565 VAL A O 1
ATOM 4217 N N . THR A 1 566 ? 11.967 -33.312 -15.695 1.00 23.48 566 THR A N 1
ATOM 4218 C CA . THR A 1 566 ? 12.420 -32.915 -14.357 1.00 23.48 566 THR A CA 1
ATOM 4219 C C . THR A 1 566 ? 13.853 -32.370 -14.214 1.00 23.48 566 THR A C 1
ATOM 4221 O O . THR A 1 566 ? 14.728 -32.727 -14.996 1.00 23.48 566 THR A O 1
ATOM 4224 N N . ASP A 1 567 ? 14.053 -31.674 -13.084 1.00 22.55 567 ASP A N 1
ATOM 4225 C CA . ASP A 1 567 ? 15.223 -31.609 -12.179 1.00 22.55 567 ASP A CA 1
ATOM 4226 C C . ASP A 1 567 ? 16.587 -31.071 -12.654 1.00 22.55 567 ASP A C 1
ATOM 4228 O O . ASP A 1 567 ? 17.301 -31.722 -13.412 1.00 22.55 567 ASP A O 1
ATOM 4232 N N . ALA A 1 568 ? 17.023 -29.969 -12.023 1.00 23.62 568 ALA A N 1
ATOM 4233 C CA . ALA A 1 568 ? 18.314 -29.833 -11.316 1.00 23.62 568 ALA A CA 1
ATOM 4234 C C . ALA A 1 568 ? 18.403 -28.417 -10.702 1.00 23.62 568 ALA A C 1
ATOM 4236 O O . ALA A 1 568 ? 18.360 -27.423 -11.414 1.00 23.62 568 ALA A O 1
ATOM 4237 N N . ALA A 1 569 ? 18.305 -28.292 -9.379 1.00 23.00 569 ALA A N 1
ATOM 4238 C CA . ALA A 1 569 ? 19.426 -28.278 -8.429 1.00 23.00 569 ALA A CA 1
ATOM 4239 C C . ALA A 1 569 ? 19.996 -26.863 -8.215 1.00 23.00 569 ALA A C 1
ATOM 4241 O O . ALA A 1 569 ? 20.710 -26.310 -9.045 1.00 23.00 569 ALA A O 1
ATOM 4242 N N . ALA A 1 570 ? 19.629 -26.321 -7.055 1.00 23.12 570 ALA A N 1
ATOM 4243 C CA . ALA A 1 570 ? 20.061 -25.058 -6.490 1.00 23.12 570 ALA A CA 1
ATOM 4244 C C . ALA A 1 570 ? 21.572 -25.023 -6.230 1.00 23.12 570 ALA A C 1
ATOM 4246 O O . ALA A 1 570 ? 22.133 -25.974 -5.685 1.00 23.12 570 ALA A O 1
ATOM 4247 N N . GLU A 1 571 ? 22.187 -23.878 -6.511 1.00 23.97 571 GLU A N 1
ATOM 4248 C CA . GLU A 1 571 ? 23.458 -23.491 -5.911 1.00 23.97 571 GLU A CA 1
ATOM 4249 C C . GLU A 1 571 ? 23.335 -22.059 -5.385 1.00 23.97 571 GLU A C 1
ATOM 4251 O O . GLU A 1 571 ? 23.130 -21.091 -6.114 1.00 23.97 571 GLU A O 1
ATOM 4256 N N . THR A 1 572 ? 23.358 -21.988 -4.060 1.00 24.08 572 THR A N 1
ATOM 4257 C CA . THR A 1 572 ? 23.359 -20.806 -3.210 1.00 24.08 572 THR A CA 1
ATOM 4258 C C . THR A 1 572 ? 24.721 -20.128 -3.252 1.00 24.08 572 THR A C 1
ATOM 4260 O O . THR A 1 572 ? 25.708 -20.803 -2.979 1.00 24.08 572 THR A O 1
ATOM 4263 N N . ASP A 1 573 ? 24.770 -18.812 -3.466 1.00 24.09 573 ASP A N 1
ATOM 4264 C CA . ASP A 1 573 ? 25.825 -17.972 -2.884 1.00 24.09 573 ASP A CA 1
ATOM 4265 C C . ASP A 1 573 ? 25.424 -16.483 -2.874 1.00 24.09 573 ASP A C 1
ATOM 4267 O O . ASP A 1 573 ? 25.484 -15.764 -3.870 1.00 24.09 573 ASP A O 1
ATOM 4271 N N . THR A 1 574 ? 25.003 -16.018 -1.695 1.00 24.38 574 THR A N 1
ATOM 4272 C CA . THR A 1 574 ? 24.966 -14.602 -1.278 1.00 24.38 574 THR A CA 1
ATOM 4273 C C . THR A 1 574 ? 26.382 -14.018 -1.214 1.00 24.38 574 THR A C 1
ATOM 4275 O O . THR A 1 574 ? 27.317 -14.769 -0.920 1.00 24.38 574 THR A O 1
ATOM 4278 N N . PRO A 1 575 ? 26.566 -12.682 -1.336 1.00 26.36 575 PRO A N 1
ATOM 4279 C CA . PRO A 1 575 ? 26.739 -11.939 -0.078 1.00 26.36 575 PRO A CA 1
ATOM 4280 C C . PRO A 1 575 ? 26.335 -10.432 -0.051 1.00 26.36 575 PRO A C 1
ATOM 4282 O O . PRO A 1 575 ? 26.534 -9.690 -1.010 1.00 26.36 575 PRO A O 1
ATOM 4285 N N . TRP A 1 576 ? 25.922 -10.004 1.160 1.00 26.94 576 TRP A N 1
ATOM 4286 C CA . TRP A 1 576 ? 25.831 -8.640 1.747 1.00 26.94 576 TRP A CA 1
ATOM 4287 C C . TRP A 1 576 ? 24.608 -7.762 1.386 1.00 26.94 576 TRP A C 1
ATOM 4289 O O . TRP A 1 576 ? 24.431 -7.360 0.249 1.00 26.94 576 TRP A O 1
ATOM 4299 N N . GLY A 1 577 ? 23.756 -7.319 2.319 1.00 29.33 577 GLY A N 1
ATOM 4300 C CA . GLY A 1 577 ? 23.793 -7.468 3.773 1.00 29.33 577 GLY A CA 1
ATOM 4301 C C . GLY A 1 577 ? 24.847 -6.610 4.481 1.00 29.33 577 GLY A C 1
ATOM 4302 O O . GLY A 1 577 ? 25.628 -7.168 5.231 1.00 29.33 577 GLY A O 1
ATOM 4303 N N . VAL A 1 578 ? 24.901 -5.290 4.261 1.00 27.98 578 VAL A N 1
ATOM 4304 C CA . VAL A 1 578 ? 25.394 -4.307 5.258 1.00 27.98 578 VAL A CA 1
ATOM 4305 C C . VAL A 1 578 ? 25.020 -2.882 4.850 1.00 27.98 578 VAL A C 1
ATOM 4307 O O . VAL A 1 578 ? 25.351 -2.439 3.755 1.00 27.98 578 VAL A O 1
ATOM 4310 N N . GLY A 1 579 ? 24.401 -2.138 5.774 1.00 28.84 579 GLY A N 1
ATOM 4311 C CA . GLY A 1 579 ? 24.269 -0.688 5.627 1.00 28.84 579 GLY A CA 1
ATOM 4312 C C . GLY A 1 579 ? 23.380 0.060 6.619 1.00 28.84 579 GLY A C 1
ATOM 4313 O O . GLY A 1 579 ? 23.492 1.275 6.683 1.00 28.84 579 GLY A O 1
ATOM 4314 N N . VAL A 1 580 ? 22.543 -0.601 7.428 1.00 35.38 580 VAL A N 1
ATOM 4315 C CA . VAL A 1 580 ? 21.593 0.118 8.310 1.00 35.38 580 VAL A CA 1
ATOM 4316 C C . VAL A 1 580 ? 22.257 0.698 9.578 1.00 35.38 580 VAL A C 1
ATOM 4318 O O . VAL A 1 580 ? 21.731 1.603 10.213 1.00 35.38 580 VAL A O 1
ATOM 4321 N N . GLY A 1 581 ? 23.469 0.262 9.942 1.00 29.12 581 GLY A N 1
ATOM 4322 C CA . GLY A 1 581 ? 24.115 0.642 11.212 1.00 29.12 581 GLY A CA 1
ATOM 4323 C C . GLY A 1 581 ? 24.486 2.126 11.378 1.00 29.12 581 GLY A C 1
ATOM 4324 O O . GLY A 1 581 ? 24.536 2.615 12.505 1.00 29.12 581 GLY A O 1
ATOM 4325 N N . TRP A 1 582 ? 24.731 2.864 10.291 1.00 29.53 582 TRP A N 1
ATOM 4326 C CA . TRP A 1 582 ? 25.178 4.265 10.378 1.00 29.53 582 TRP A CA 1
ATOM 4327 C C . TRP A 1 582 ? 24.028 5.260 10.524 1.00 29.53 582 TRP A C 1
ATOM 4329 O O . TRP A 1 582 ? 24.174 6.268 11.216 1.00 29.53 582 TRP A O 1
ATOM 4339 N N . VAL A 1 583 ? 22.869 4.936 9.951 1.00 39.44 583 VAL A N 1
ATOM 4340 C CA . VAL A 1 583 ? 21.639 5.719 10.114 1.00 39.44 583 VAL A CA 1
ATOM 4341 C C . VAL A 1 583 ? 21.206 5.681 11.587 1.00 39.44 583 VAL A C 1
ATOM 4343 O O . VAL A 1 583 ? 20.959 6.723 12.193 1.00 39.44 583 VAL A O 1
ATOM 4346 N N . TRP A 1 584 ? 21.277 4.513 12.234 1.00 43.03 584 TRP A N 1
ATOM 4347 C CA . TRP A 1 584 ? 20.890 4.346 13.640 1.00 43.03 584 TRP A CA 1
ATOM 4348 C C . TRP A 1 584 ? 21.775 5.079 14.657 1.00 43.03 584 TRP A C 1
ATOM 4350 O O . TRP A 1 584 ? 21.276 5.527 15.692 1.00 43.03 584 TRP A O 1
ATOM 4360 N N . ALA A 1 585 ? 23.068 5.259 14.373 1.00 35.00 585 ALA A N 1
ATOM 4361 C CA . ALA A 1 585 ? 23.960 6.012 15.257 1.00 35.00 585 ALA A CA 1
ATOM 4362 C C . ALA A 1 585 ? 23.585 7.506 15.319 1.00 35.00 585 ALA A C 1
ATOM 4364 O O . ALA A 1 585 ? 23.669 8.115 16.388 1.00 35.00 585 ALA A O 1
ATOM 4365 N N . LEU A 1 586 ? 23.108 8.083 14.207 1.00 38.00 586 LEU A N 1
ATOM 4366 C CA . LEU A 1 586 ? 22.574 9.447 14.186 1.00 38.00 586 LEU A CA 1
ATOM 4367 C C . LEU A 1 586 ? 21.221 9.539 14.913 1.00 38.00 586 LEU A C 1
ATOM 4369 O O . LEU A 1 586 ? 21.012 10.474 15.689 1.00 38.00 586 LEU A O 1
ATOM 4373 N N . PHE A 1 587 ? 20.338 8.549 14.733 1.00 50.41 587 PHE A N 1
ATOM 4374 C CA . PHE A 1 587 ? 19.031 8.501 15.404 1.00 50.41 587 PHE A CA 1
ATOM 4375 C C . PHE A 1 587 ? 19.140 8.369 16.926 1.00 50.41 587 PHE A C 1
ATOM 4377 O O . PHE A 1 587 ? 18.409 9.051 17.642 1.00 50.41 587 PHE A O 1
ATOM 4384 N N . GLY A 1 588 ? 20.083 7.576 17.443 1.00 42.75 588 GLY A N 1
ATOM 4385 C CA . GLY A 1 588 ? 20.315 7.475 18.888 1.00 42.75 588 GLY A CA 1
ATOM 4386 C C . GLY A 1 588 ? 20.689 8.821 19.522 1.00 42.75 588 GLY A C 1
ATOM 4387 O O . GLY A 1 588 ? 20.224 9.151 20.613 1.00 42.75 588 GLY A O 1
ATOM 4388 N N . VAL A 1 589 ? 21.472 9.642 18.814 1.00 44.66 589 VAL A N 1
ATOM 4389 C CA . VAL A 1 589 ? 21.887 10.974 19.283 1.00 44.66 589 VAL A CA 1
ATOM 4390 C C . VAL A 1 589 ? 20.743 11.993 19.178 1.00 44.66 589 VAL A C 1
ATOM 4392 O O . VAL A 1 589 ? 20.542 12.779 20.107 1.00 44.66 589 VAL A O 1
ATOM 4395 N N . LEU A 1 590 ? 19.951 11.952 18.102 1.00 43.94 590 LEU A N 1
ATOM 4396 C CA . LEU A 1 590 ? 18.790 12.833 17.900 1.00 43.94 590 LEU A CA 1
ATOM 4397 C C . LEU A 1 590 ? 17.622 12.515 18.848 1.00 43.94 590 LEU A C 1
ATOM 4399 O O . LEU A 1 590 ? 17.030 13.437 19.411 1.00 43.94 590 LEU A O 1
ATOM 4403 N N . ALA A 1 591 ? 17.335 11.237 19.105 1.00 44.47 591 ALA A N 1
ATOM 4404 C CA . ALA A 1 591 ? 16.303 10.816 20.054 1.00 44.47 591 ALA A CA 1
ATOM 4405 C C . ALA A 1 591 ? 16.654 11.227 21.496 1.00 44.47 591 ALA A C 1
ATOM 4407 O O . ALA A 1 591 ? 15.806 11.749 22.222 1.00 44.47 591 ALA A O 1
ATOM 4408 N N . LEU A 1 592 ? 17.924 11.089 21.900 1.00 45.66 592 LEU A N 1
ATOM 4409 C CA . LEU A 1 592 ? 18.403 11.565 23.204 1.00 45.66 592 LEU A CA 1
ATOM 4410 C C . LEU A 1 592 ? 18.302 13.093 23.340 1.00 45.66 592 LEU A C 1
ATOM 4412 O O . LEU A 1 592 ? 17.934 13.590 24.409 1.00 45.66 592 LEU A O 1
ATOM 4416 N N . ALA A 1 593 ? 18.576 13.842 22.268 1.00 47.59 593 ALA A N 1
ATOM 4417 C CA . ALA A 1 593 ? 18.432 15.296 22.252 1.00 47.59 593 ALA A CA 1
ATOM 4418 C C . ALA A 1 593 ? 16.958 15.734 22.357 1.00 47.59 593 ALA A C 1
ATOM 4420 O O . ALA A 1 593 ? 16.639 16.641 23.129 1.00 47.59 593 ALA A O 1
ATOM 4421 N N . LEU A 1 594 ? 16.045 15.052 21.659 1.00 46.53 594 LEU A N 1
ATOM 4422 C CA . LEU A 1 594 ? 14.610 15.346 21.694 1.00 46.53 594 LEU A CA 1
ATOM 4423 C C . LEU A 1 594 ? 13.995 15.049 23.074 1.00 46.53 594 LEU A C 1
ATOM 4425 O O . LEU A 1 594 ? 13.268 15.879 23.623 1.00 46.53 594 LEU A O 1
ATOM 4429 N N . VAL A 1 595 ? 14.364 13.923 23.697 1.00 51.75 595 VAL A N 1
ATOM 4430 C CA . VAL A 1 595 ? 13.939 13.572 25.066 1.00 51.75 595 VAL A CA 1
ATOM 4431 C C . VAL A 1 595 ? 14.450 14.592 26.092 1.00 51.75 595 VAL A C 1
ATOM 4433 O O . VAL A 1 595 ? 13.729 14.946 27.031 1.00 51.75 595 VAL A O 1
ATOM 4436 N N . ALA A 1 596 ? 15.667 15.118 25.915 1.00 48.06 596 ALA A N 1
ATOM 4437 C CA . ALA A 1 596 ? 16.208 16.167 26.777 1.00 48.06 596 ALA A CA 1
ATOM 4438 C C . ALA A 1 596 ? 15.431 17.490 26.641 1.00 48.06 596 ALA A C 1
ATOM 4440 O O . ALA A 1 596 ? 15.111 18.123 27.651 1.00 48.06 596 ALA A O 1
ATOM 4441 N N . VAL A 1 597 ? 15.053 17.886 25.421 1.00 57.47 597 VAL A N 1
ATOM 4442 C CA . VAL A 1 597 ? 14.245 19.093 25.173 1.00 57.47 597 VAL A CA 1
ATOM 4443 C C . VAL A 1 597 ? 12.847 18.955 25.783 1.00 57.47 597 VAL A C 1
ATOM 4445 O O . VAL A 1 597 ? 12.414 19.847 26.514 1.00 57.47 597 VAL A O 1
ATOM 4448 N N . ILE A 1 598 ? 12.177 17.814 25.592 1.00 56.00 598 ILE A N 1
ATOM 4449 C CA . ILE A 1 598 ? 10.840 17.555 26.151 1.00 56.00 598 ILE A CA 1
ATOM 4450 C C . ILE A 1 598 ? 10.862 17.596 27.686 1.00 56.00 598 ILE A C 1
ATOM 4452 O O . ILE A 1 598 ? 10.010 18.242 28.302 1.00 56.00 598 ILE A O 1
ATOM 4456 N N . ARG A 1 599 ? 11.872 16.992 28.329 1.00 51.69 599 ARG A N 1
ATOM 4457 C CA . ARG A 1 599 ? 12.036 17.053 29.795 1.00 51.69 599 ARG A CA 1
ATOM 4458 C C . ARG A 1 599 ? 12.278 18.474 30.305 1.00 51.69 599 ARG A C 1
ATOM 4460 O O . ARG A 1 599 ? 11.767 18.838 31.363 1.00 51.69 599 ARG A O 1
ATOM 4467 N N . THR A 1 600 ? 13.007 19.289 29.547 1.00 53.97 600 THR A N 1
ATOM 4468 C CA . THR A 1 600 ? 13.294 20.684 29.916 1.00 53.97 600 THR A CA 1
ATOM 4469 C C . THR A 1 600 ? 12.040 21.559 29.795 1.00 53.97 600 THR A C 1
ATOM 4471 O O . THR A 1 600 ? 11.763 22.373 30.677 1.00 53.97 600 THR A O 1
ATOM 4474 N N . VAL A 1 601 ? 11.222 21.339 28.760 1.00 53.19 601 VAL A N 1
ATOM 4475 C CA . VAL A 1 601 ? 9.933 22.027 28.567 1.00 53.19 601 VAL A CA 1
ATOM 4476 C C . VAL A 1 601 ? 8.903 21.601 29.623 1.00 53.19 601 VAL A C 1
ATOM 4478 O O . VAL A 1 601 ? 8.179 22.447 30.153 1.00 53.19 601 VAL A O 1
ATOM 4481 N N . ALA A 1 602 ? 8.874 20.320 30.003 1.00 42.09 602 ALA A N 1
ATOM 4482 C CA . ALA A 1 602 ? 8.011 19.820 31.073 1.00 42.09 602 ALA A CA 1
ATOM 4483 C C . ALA A 1 602 ? 8.391 20.400 32.452 1.00 42.09 602 ALA A C 1
ATOM 4485 O O . ALA A 1 602 ? 7.514 20.851 33.191 1.00 42.09 602 ALA A O 1
ATOM 4486 N N . ALA A 1 603 ? 9.689 20.489 32.770 1.00 45.34 603 ALA A N 1
ATOM 4487 C CA . ALA A 1 603 ? 10.181 21.086 34.017 1.00 45.34 603 ALA A CA 1
ATOM 4488 C C . ALA A 1 603 ? 9.943 22.612 34.099 1.00 45.34 603 ALA A C 1
ATOM 4490 O O . ALA A 1 603 ? 9.689 23.163 35.177 1.00 45.34 603 ALA A O 1
ATOM 4491 N N . ALA A 1 604 ? 9.970 23.307 32.957 1.00 46.09 604 ALA A N 1
ATOM 4492 C CA . ALA A 1 604 ? 9.645 24.732 32.872 1.00 46.09 604 ALA A CA 1
ATOM 4493 C C . ALA A 1 604 ? 8.142 25.010 33.076 1.00 46.09 604 ALA A C 1
ATOM 4495 O O . ALA A 1 604 ? 7.778 26.041 33.641 1.00 46.09 604 ALA A O 1
ATOM 4496 N N . ARG A 1 605 ? 7.257 24.077 32.692 1.00 46.78 605 ARG A N 1
ATOM 4497 C CA . ARG A 1 605 ? 5.805 24.189 32.928 1.00 46.78 605 ARG A CA 1
ATOM 4498 C C . ARG A 1 605 ? 5.393 23.874 34.370 1.00 46.78 605 ARG A C 1
ATOM 4500 O O . ARG A 1 605 ? 4.412 24.435 34.847 1.00 46.78 605 ARG A O 1
ATOM 4507 N N . SER A 1 606 ? 6.153 23.052 35.097 1.00 44.03 606 SER A N 1
ATOM 4508 C CA . SER A 1 606 ? 5.863 22.714 36.502 1.00 44.03 606 SER A CA 1
ATOM 4509 C C . SER A 1 606 ? 6.327 23.755 37.533 1.00 44.03 606 SER A C 1
ATOM 4511 O O . SER A 1 606 ? 6.066 23.583 38.721 1.00 44.03 606 SER A O 1
ATOM 4513 N N . SER A 1 607 ? 7.020 24.824 37.122 1.00 39.81 607 SER A N 1
ATOM 4514 C CA . SER A 1 607 ? 7.650 25.799 38.034 1.00 39.81 607 SER A CA 1
ATOM 4515 C C . SER A 1 607 ? 6.957 27.169 38.113 1.00 39.81 607 SER A C 1
ATOM 4517 O O . SER A 1 607 ? 7.520 28.103 38.681 1.00 39.81 607 SER A O 1
ATOM 4519 N N . HIS A 1 608 ? 5.721 27.316 37.621 1.00 39.34 608 HIS A N 1
ATOM 4520 C CA . HIS A 1 608 ? 4.924 28.527 37.870 1.00 39.34 608 HIS A CA 1
ATOM 4521 C C . HIS A 1 608 ? 4.212 28.466 39.239 1.00 39.34 608 HIS A C 1
ATOM 4523 O O . HIS A 1 608 ? 3.319 27.635 39.425 1.00 39.34 608 HIS A O 1
ATOM 4529 N N . PRO A 1 609 ? 4.556 29.335 40.212 1.00 38.06 609 PRO A N 1
ATOM 4530 C CA . PRO A 1 609 ? 3.853 29.390 41.488 1.00 38.06 609 PRO A CA 1
ATOM 4531 C C . PRO A 1 609 ? 2.444 29.972 41.306 1.00 38.06 609 PRO A C 1
ATOM 4533 O O . PRO A 1 609 ? 2.268 31.050 40.739 1.00 38.06 609 PRO A O 1
ATOM 4536 N N . ARG A 1 610 ? 1.431 29.263 41.826 1.00 39.19 610 ARG A N 1
ATOM 4537 C CA . ARG A 1 610 ? 0.051 29.760 41.937 1.00 39.19 610 ARG A CA 1
ATOM 4538 C C . ARG A 1 610 ? 0.031 31.012 42.815 1.00 39.19 610 ARG A C 1
ATOM 4540 O O . ARG A 1 610 ? 0.302 30.934 44.011 1.00 39.19 610 ARG A O 1
ATOM 4547 N N . THR A 1 611 ? -0.326 32.152 42.238 1.00 38.34 611 THR A N 1
ATOM 4548 C CA . THR A 1 611 ? -0.666 33.364 42.983 1.00 38.34 611 THR A CA 1
ATOM 4549 C C . THR A 1 611 ? -2.091 33.234 43.527 1.00 38.34 611 THR A C 1
ATOM 4551 O O . THR A 1 611 ? -3.065 33.154 42.785 1.00 38.34 611 THR A O 1
ATOM 4554 N N . THR A 1 612 ? -2.220 33.172 44.850 1.00 40.91 612 THR A N 1
ATOM 4555 C CA . THR A 1 612 ? -3.501 33.290 45.562 1.00 40.91 612 THR A CA 1
ATOM 4556 C C . THR A 1 612 ? -4.040 34.723 45.470 1.00 40.91 612 THR A C 1
ATOM 4558 O O . THR A 1 612 ? -3.257 35.658 45.660 1.00 40.91 612 THR A O 1
ATOM 4561 N N . PRO A 1 613 ? -5.350 34.933 45.245 1.00 40.97 613 PRO A N 1
ATOM 4562 C CA . PRO A 1 613 ? -5.942 36.264 45.306 1.00 40.97 613 PRO A CA 1
ATOM 4563 C C . PRO A 1 613 ? -6.113 36.714 46.771 1.00 40.97 613 PRO A C 1
ATOM 4565 O O . PRO A 1 613 ? -6.323 35.868 47.647 1.00 40.97 613 PRO A O 1
ATOM 4568 N N . PRO A 1 614 ? -6.025 38.024 47.072 1.00 41.34 614 PRO A N 1
ATOM 4569 C CA . PRO A 1 614 ? -6.246 38.521 48.420 1.00 41.34 614 PRO A CA 1
ATOM 4570 C C . PRO A 1 614 ? -7.741 38.530 48.751 1.00 41.34 614 PRO A C 1
ATOM 4572 O O . PRO A 1 614 ? -8.583 38.845 47.913 1.00 41.34 614 PRO A O 1
ATOM 4575 N N . ALA A 1 615 ? -8.046 38.188 49.999 1.00 37.69 615 ALA A N 1
ATOM 4576 C CA . ALA A 1 615 ? -9.386 38.239 50.554 1.00 37.69 615 ALA A CA 1
ATOM 4577 C C . ALA A 1 615 ? -9.835 39.689 50.796 1.00 37.69 615 ALA A C 1
ATOM 4579 O O . ALA A 1 615 ? -9.176 40.407 51.550 1.00 37.69 615 ALA A O 1
ATOM 4580 N N . THR A 1 616 ? -10.983 40.050 50.220 1.00 41.66 616 THR A N 1
ATOM 4581 C CA . THR A 1 616 ? -12.018 40.926 50.801 1.00 41.66 616 THR A CA 1
ATOM 4582 C C . THR A 1 616 ? -13.360 40.572 50.196 1.00 41.66 616 THR A C 1
ATOM 4584 O O . THR A 1 616 ? -13.415 40.544 48.944 1.00 41.66 616 THR A O 1
#

Radius of gyration: 31.38 Å; Cα contacts (8 Å, |Δi|>4): 1380; chains: 1; bounding box: 60×104×93 Å

Mean predicted aligned error: 12.09 Å

pLDDT: mean 82.63, std 24.98, range [22.55, 98.94]

Nearest PDB structures (foldseek):
  8wae-assembly2_B  TM=4.697E-01  e=1.872E-02  Flammeovirga sp. OC4
  2y7q-assembly1_B  TM=6.933E-01  e=5.614E-01  Homo sapiens
  5vg1-assembly2_B  TM=5.188E-01  e=1.085E-01  Jonesia denitrificans DSM 20603
  2y7q-assembly1_D  TM=6.853E-01  e=8.836E-01  Homo sapiens
  6lha-assembly1_A  TM=2.823E-01  e=3.996E-01  Coxsackievirus A16

Solvent-accessible surface area (backbone atoms only — not comparable to full-atom values): 33870 Å² total; per-residue (Å²): 133,80,90,81,91,81,90,88,83,92,86,86,89,86,88,87,84,87,85,86,83,90,84,88,83,90,84,89,83,89,84,90,81,88,82,85,80,87,75,81,85,69,86,75,77,79,75,72,71,76,82,71,76,76,75,68,54,64,39,49,67,82,39,81,35,76,48,71,54,73,47,54,32,88,51,37,53,31,69,46,76,49,66,32,28,39,52,82,70,39,35,33,45,29,40,27,34,42,65,40,56,72,68,67,34,41,59,23,37,32,38,23,37,57,72,26,84,93,33,46,85,11,57,36,28,43,42,36,76,79,44,12,35,47,84,77,72,40,60,59,37,36,36,16,18,47,44,41,36,66,25,31,46,49,33,77,54,69,55,37,58,26,29,44,33,37,35,24,66,33,38,23,87,89,22,33,36,39,40,38,39,35,38,23,33,58,62,93,72,62,68,53,72,78,77,35,46,53,69,77,82,49,65,34,37,83,56,64,44,79,41,29,26,24,69,27,26,34,30,47,48,58,35,100,65,20,23,51,73,68,52,40,51,52,32,32,52,75,33,61,43,39,36,43,38,39,27,23,39,81,43,64,56,62,44,35,58,41,19,63,61,36,70,78,37,54,73,38,38,71,36,42,28,26,31,39,73,24,69,46,19,29,30,34,34,41,48,57,79,87,70,62,70,65,54,59,43,64,39,89,86,42,39,64,38,56,37,52,50,52,43,46,56,55,64,19,50,35,26,40,34,42,42,46,40,51,43,49,97,82,46,47,75,80,40,73,16,32,26,48,70,54,71,89,64,42,62,61,79,61,35,31,35,34,28,31,40,54,51,66,61,52,52,96,82,32,46,31,69,45,39,59,51,16,43,53,53,54,49,51,41,38,49,72,46,33,76,55,20,56,33,17,16,15,66,26,46,55,34,92,47,36,30,48,15,18,19,38,34,47,16,64,21,45,25,61,67,31,43,51,52,20,44,59,43,18,25,32,29,22,18,45,36,4,69,86,62,21,45,50,77,48,58,40,35,34,48,98,90,45,77,25,41,33,36,33,71,36,69,34,70,46,31,45,32,42,40,38,38,34,68,39,55,77,22,31,42,37,38,26,46,74,88,41,80,77,49,74,48,76,27,89,37,58,60,43,78,50,73,50,79,47,66,50,42,89,89,72,41,31,77,57,28,26,34,39,31,45,36,32,31,50,98,54,37,69,20,31,42,43,30,37,32,22,25,20,92,56,81,75,86,79,76,76,75,87,78,67,86,80,87,88,82,87,86,88,83,87,87,87,88,85,84,88,90,81,88,84,84,90,82,89,79,85,84,82,93,81,75,70,71,67,62,50,58,54,48,56,56,51,53,54,51,51,54,52,51,52,53,51,54,52,57,61,67,73,66,70,80,84,80,77,82,84,92,129

Secondary structure (DSSP, 8-state):
------------------------------------------------------PPPB--BTSEEEEEEEE-GGGTTSEEEEEEEE-TT--EEEEEEEEE--TT-EEEEEEE-TT-TTSGGGEEEEEETTSSBGGGTPPPEEEESS-B-TTB------SEEEEEEEEEEE--TT-EEEEEEEEEE-----PPPPP-PPPTT-EEE-S-EEEEE-S-B--TTT-TTPPPHHHHHHHHHHTT-SEEEEEESS--GGGGTTHHHHHH-TTSEEEEEEEEEETTEEEEEE-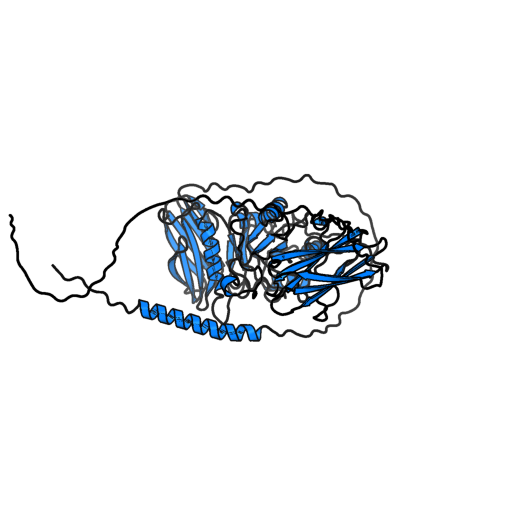--SPPPP--TTSTT--HHHHHHHHHHTTPEEEE-STTSS-HHHHGGGSTT-S---TTTS-GGG--EEEEEES-SEETTEE-THHHHHHHHHHHHHHHT--PEEEEE--BSSSTTTTSSEEEEEESSEEHHHHHHHHHTT-EEEETTHHHHS-EEEEEEEETTEEEETT-EEESSEEEEEEEEES-TT-EEEEEETTEEEEEEE--SSEEEEEEEEE--TTT-BTTBEEEEEEEE-SSSEEEEEPPEEEESS----------PPPP---------------------------THHHHHHHHHHHHHHHHHHHHHHHHHTT----PPPP-